Protein AF-A0A060YSD7-F1 (afdb_monomer_lite)

Sequence (501 aa):
MTRETDCPSGGSGALGQFWGNVLTTRVLLQKAKIHCPPTLALLLPPGQMRLEEGRTGGVEVVHLEMGAEEGMNSVRNKVDTFLESENMRGSERVVLRCSGGRFVGEATSPPVYLSRNSRDEVWAKVSYLLPQLLPGEAVLLEAYCSPLKPGPRVEDRTWEQYTDCRPQVPDLSFRLCAIVTRSPLDLPLLYKLVCRVGVSDDPLSHSHSLSQSLETTLLECGFTDPTMAKSLCRLALDTALSCLCVVMETESNMSAEQRGGAGAQTDMIGVDLLFTMDGSIIRPVILGLHPSLCLHSSFQERGMGMEGCDSGIEGWSRGTLLLTPLTRSQYYLMQGKTVLVVGAGGHSKKFIWKTAKQYKLKILLVDSDPAHFASQLVDHFLPLPDLPDHRRDDQHCSRICDWLLSSSLRPDGCVCFWDECVVLTSLVCDRLGLRGPPPEAIRIAKEKSRTHRHLLGLLKSTGTNLISVEQPSGQPDSLVEFGEDERRGRQQNGMKYLHIY

Foldseek 3Di:
DPVPQAFADQADPLRLQQQLFFLNLVLLCLLVVQFAFQKEKEAAAAPDHDDDAQDRHSYGYDYQDPDDPVRLVVVLVVLVCSLVDPSLVPFQKKWKAKGHDQRRDCPRTDIDIDGSVPSVVVSVVQVVCVVVDDHGMIIMIGGDFQFDWFDPDPPPDDVPPPDDDDDPDATKGKKKKFKWFAFLVRAIDTQDIWIFMDGRVDDTDPPPGDTDHQLVVNVVSHVPDPVVSVVVVVQVGVSVRSSVVSQSVVVVPDDSVSRSHPSHGNRIKIFIWGWHDDPPDTHIHTHRIHSPCSVVSVPPPPPDDDDDDPPDPNVPNPVGSCNNSVVSSVLVVQAAAEEEEEADDPPVCVVVLVVCVVSNYAYEYEHQDCPDPSCVSHPYYDHDVCSLVLVCLVVVLVVVVVVCVVVVHQGQAYYYDDLSCLLSRQSNCVVNVHDDDHNVVSVQVSDPVSVVVVVVVVCVVVVDDDDDDDDPDDDDDDDDDDDDDDDDDDDDDDDDDDPDD

Organism: Oncorhynchus mykiss (NCBI:txid8022)

InterPro domains:
  IPR031046 Carnosine synthase 1 [PTHR48066] (2-458)

Secondary structure (DSSP, 8-state):
--TTTSS-BS--HHHHHHHT-HHHHHHHHHHTT-----EEEEE---SS--S-SEEETTEEEEEPPSS-HHHHHHHHHHHHHHHHSGGGTT-SEEEEEEESGGG-STTSSPPEEEETT-HHHHHHHHHHHGGGPPTT-EEEEEE--PPPPPPPP-----TT--SS----PPPEEEEEEEEEEE-TTS-EEEEEEEEEEEETTS---TTSS-EE-HHHHHHHTT---HHHHHHHHHHHHHHHHHHHHHHHHHHHTS-HHHHTSTTB---EEEEEEEEEEETTEEEEEEEEEETTHHHHHHHTT-SS-------STHHHHTTTTTHHHHHHHHHHHHTT-EEEEES---GGGHHHHHHHHHTT-EEEEEES-TT-GGGGTSSEEEE-TTTT-GGGHHHHHHHHHHHHHHTT---SEEEESSGGGHHHHHHHHHHHT-S---HHHHHHHHSHHHHHHHHHHHHHHHT-----PPP------------------------------

Structure (mmCIF, N/CA/C/O backbone):
data_AF-A0A060YSD7-F1
#
_entry.id   AF-A0A060YSD7-F1
#
loop_
_atom_site.group_PDB
_atom_site.id
_atom_site.type_symbol
_atom_site.label_atom_id
_atom_site.label_alt_id
_atom_site.label_comp_id
_atom_site.label_asym_id
_atom_site.label_entity_id
_atom_site.label_seq_id
_atom_site.pdbx_PDB_ins_code
_atom_site.Cartn_x
_atom_site.Cartn_y
_atom_site.Cartn_z
_atom_site.occupancy
_atom_site.B_iso_or_equiv
_atom_site.auth_seq_id
_atom_site.auth_comp_id
_atom_site.auth_asym_id
_atom_site.auth_atom_id
_atom_site.pdbx_PDB_model_num
ATOM 1 N N . MET A 1 1 ? -12.545 2.935 -24.790 1.00 37.19 1 MET A N 1
ATOM 2 C CA . MET A 1 1 ? -11.231 2.941 -24.110 1.00 37.19 1 MET A CA 1
ATOM 3 C C . MET A 1 1 ? -11.309 3.909 -22.940 1.00 37.19 1 MET A C 1
ATOM 5 O O . MET A 1 1 ? -11.179 5.109 -23.140 1.00 37.19 1 MET A O 1
ATOM 9 N N . THR A 1 2 ? -11.596 3.403 -21.745 1.00 41.28 2 THR A N 1
ATOM 10 C CA . THR A 1 2 ? -11.634 4.147 -20.475 1.00 41.28 2 THR A CA 1
ATOM 11 C C . THR A 1 2 ? -10.205 4.400 -19.984 1.00 41.28 2 THR A C 1
ATOM 13 O O . THR A 1 2 ? -9.730 3.766 -19.053 1.00 41.28 2 THR A O 1
ATOM 16 N N . ARG A 1 3 ? -9.481 5.313 -20.647 1.00 49.69 3 ARG A N 1
ATOM 17 C CA . ARG A 1 3 ? -8.066 5.608 -20.336 1.00 49.69 3 ARG A CA 1
ATOM 18 C C . ARG A 1 3 ? -7.830 6.134 -18.912 1.00 49.69 3 ARG A C 1
ATOM 20 O O . ARG A 1 3 ? -6.695 6.101 -18.452 1.00 49.69 3 ARG A O 1
ATOM 27 N N . GLU A 1 4 ? -8.864 6.614 -18.226 1.00 51.50 4 GLU A N 1
ATOM 28 C CA . GLU A 1 4 ? -8.736 7.193 -16.883 1.00 51.50 4 GLU A CA 1
ATOM 29 C C . GLU A 1 4 ? -8.694 6.139 -15.764 1.00 51.50 4 GLU A C 1
ATOM 31 O O . GLU A 1 4 ? -8.040 6.369 -14.753 1.00 51.50 4 GLU A O 1
ATOM 36 N N . THR A 1 5 ? -9.305 4.960 -15.949 1.00 57.09 5 THR A N 1
ATOM 37 C CA . THR A 1 5 ? -9.365 3.899 -14.917 1.00 57.09 5 THR A CA 1
ATOM 38 C C . THR A 1 5 ? -8.202 2.903 -14.972 1.00 57.09 5 THR A C 1
ATOM 40 O O . THR A 1 5 ? -8.043 2.080 -14.067 1.00 57.09 5 THR A O 1
ATOM 43 N N . ASP A 1 6 ? -7.402 2.953 -16.040 1.00 69.94 6 ASP A N 1
ATOM 44 C CA . ASP A 1 6 ? -6.264 2.052 -16.262 1.00 69.94 6 ASP A CA 1
ATOM 45 C C . ASP A 1 6 ? -4.942 2.629 -15.732 1.00 69.94 6 ASP A C 1
ATOM 47 O O . ASP A 1 6 ? -3.983 1.886 -15.522 1.00 69.94 6 ASP A O 1
ATOM 51 N N . CYS A 1 7 ? -4.884 3.946 -15.499 1.00 81.06 7 CYS A N 1
ATOM 52 C CA . CYS A 1 7 ? -3.707 4.600 -14.940 1.00 81.06 7 CYS A CA 1
ATOM 53 C C . CYS A 1 7 ? -3.451 4.087 -13.511 1.00 81.06 7 CYS A C 1
ATOM 55 O O . CYS A 1 7 ? -4.389 4.041 -12.709 1.00 81.06 7 CYS A O 1
ATOM 57 N N . PRO A 1 8 ? -2.208 3.711 -13.159 1.00 87.50 8 PRO A N 1
ATOM 58 C CA . PRO A 1 8 ? -1.875 3.327 -11.799 1.00 87.50 8 PRO A CA 1
ATOM 59 C C . PRO A 1 8 ? -2.220 4.437 -10.810 1.00 87.50 8 PRO A C 1
ATOM 61 O O . PRO A 1 8 ? -1.731 5.561 -10.924 1.00 87.50 8 PRO A O 1
ATOM 64 N N . SER A 1 9 ? -3.029 4.106 -9.810 1.00 87.19 9 SER A N 1
ATOM 65 C CA . SER A 1 9 ? -3.359 5.003 -8.711 1.00 87.19 9 SER A CA 1
ATOM 66 C C . SER A 1 9 ? -3.049 4.329 -7.376 1.00 87.19 9 SER A C 1
ATOM 68 O O . SER A 1 9 ? -3.263 3.125 -7.204 1.00 87.19 9 SER A O 1
ATOM 70 N N . GLY A 1 10 ? -2.516 5.108 -6.429 1.00 86.75 10 GLY A N 1
ATOM 71 C CA . GLY A 1 10 ? -2.202 4.661 -5.062 1.00 86.75 10 GLY A CA 1
ATOM 72 C C . GLY A 1 10 ? -3.399 4.642 -4.111 1.00 86.75 10 GLY A C 1
ATOM 73 O O . GLY A 1 10 ? -3.236 4.637 -2.893 1.00 86.75 10 GLY A O 1
ATOM 74 N N . GLY A 1 11 ? -4.598 4.659 -4.686 1.00 87.38 11 GLY A N 1
ATOM 75 C CA . GLY A 1 11 ? -5.891 4.549 -4.035 1.00 87.38 11 GLY A CA 1
ATOM 76 C C . GLY A 1 11 ? -7.000 4.843 -5.044 1.00 87.38 11 GLY A C 1
ATOM 77 O O . GLY A 1 11 ? -6.744 5.161 -6.209 1.00 87.38 11 GLY A O 1
ATOM 78 N N . SER A 1 12 ? -8.246 4.759 -4.604 1.00 89.12 12 SER A N 1
ATOM 79 C CA . SER A 1 12 ? -9.416 5.206 -5.364 1.00 89.12 12 SER A CA 1
ATOM 80 C C . SER A 1 12 ? -10.520 5.621 -4.394 1.00 89.12 12 SER A C 1
ATOM 82 O O . SER A 1 12 ? -10.459 5.293 -3.207 1.00 89.12 12 SER A O 1
ATOM 84 N N . GLY A 1 13 ? -11.555 6.309 -4.880 1.00 87.50 13 GLY A N 1
ATOM 85 C CA . GLY A 1 13 ? -12.734 6.599 -4.056 1.00 87.50 13 GLY A CA 1
ATOM 86 C C . GLY A 1 13 ? -13.404 5.322 -3.531 1.00 87.50 13 GLY A C 1
ATOM 87 O O . GLY A 1 13 ? -13.791 5.271 -2.367 1.00 87.50 13 GLY A O 1
ATOM 88 N N . ALA A 1 14 ? -13.460 4.269 -4.354 1.00 89.94 14 ALA A N 1
ATOM 89 C CA . ALA A 1 14 ? -14.037 2.979 -3.980 1.00 89.94 14 ALA A CA 1
ATOM 90 C C . ALA A 1 14 ? -13.228 2.280 -2.873 1.00 89.94 14 ALA A C 1
ATOM 92 O O . ALA A 1 14 ? -13.801 1.863 -1.868 1.00 89.94 14 ALA A O 1
ATOM 93 N N . LEU A 1 15 ? -11.897 2.219 -3.008 1.00 91.50 15 LEU A N 1
ATOM 94 C CA . LEU A 1 15 ? -11.013 1.663 -1.977 1.00 91.50 15 LEU A CA 1
ATOM 95 C C . LEU A 1 15 ? -11.012 2.519 -0.707 1.00 91.50 15 LEU A C 1
ATOM 97 O O . LEU A 1 15 ? -11.009 1.980 0.395 1.00 91.50 15 LEU A O 1
ATOM 101 N N . GLY A 1 16 ? -11.077 3.845 -0.842 1.00 89.25 16 GLY A N 1
ATOM 102 C CA . GLY A 1 16 ? -11.202 4.764 0.288 1.00 89.25 16 GLY A CA 1
ATOM 103 C C . GLY A 1 16 ? -12.485 4.531 1.089 1.00 89.25 16 GLY A C 1
ATOM 104 O O . GLY A 1 16 ? -12.439 4.468 2.316 1.00 89.25 16 GLY A O 1
ATOM 105 N N . GLN A 1 17 ? -13.617 4.332 0.407 1.00 88.50 17 GLN A N 1
ATOM 106 C CA . GLN A 1 17 ? -14.890 3.974 1.042 1.00 88.50 17 GLN A CA 1
ATOM 107 C C . GLN A 1 17 ? -14.863 2.581 1.670 1.00 88.50 17 GLN A C 1
ATOM 109 O O . GLN A 1 17 ? -15.389 2.394 2.766 1.00 88.50 17 GLN A O 1
ATOM 114 N N . PHE A 1 18 ? -14.241 1.612 0.999 1.00 91.44 18 PHE A N 1
ATOM 115 C CA . PHE A 1 18 ? -14.142 0.242 1.487 1.00 91.44 18 PHE A CA 1
ATOM 116 C C . PHE A 1 18 ? -13.280 0.149 2.752 1.00 91.44 18 PHE A C 1
ATOM 118 O O . PHE A 1 18 ? -13.739 -0.346 3.779 1.00 91.44 18 PHE A O 1
ATOM 125 N N . TRP A 1 19 ? -12.054 0.674 2.707 1.00 91.56 19 TRP A N 1
ATOM 126 C CA . TRP A 1 19 ? -11.114 0.611 3.827 1.00 91.56 19 TRP A CA 1
ATOM 127 C C . TRP A 1 19 ? -11.422 1.610 4.940 1.00 91.56 19 TRP A C 1
ATOM 129 O O . TRP A 1 19 ? -11.085 1.355 6.090 1.00 91.56 19 TRP A O 1
ATOM 139 N N . GLY A 1 20 ? -12.095 2.721 4.637 1.00 87.69 20 GLY A N 1
ATOM 140 C CA . GLY A 1 20 ? -12.586 3.644 5.660 1.00 87.69 20 GLY A CA 1
ATOM 141 C C . GLY A 1 20 ? -13.856 3.161 6.375 1.00 87.69 20 GLY A C 1
ATOM 142 O O . GLY A 1 20 ? -14.287 3.792 7.340 1.00 87.69 20 GLY A O 1
ATOM 143 N N . ASN A 1 21 ? -14.469 2.055 5.936 1.00 90.44 21 ASN A N 1
ATOM 144 C CA . ASN A 1 21 ? -15.607 1.442 6.615 1.00 90.44 21 ASN A CA 1
ATOM 145 C C . ASN A 1 21 ? -15.126 0.591 7.806 1.00 90.44 21 ASN A C 1
ATOM 147 O O . ASN A 1 21 ? -14.594 -0.512 7.645 1.00 90.44 21 ASN A O 1
ATOM 151 N N . VAL A 1 22 ? -15.344 1.104 9.022 1.00 90.94 22 VAL A N 1
ATOM 152 C CA . VAL A 1 22 ? -14.942 0.444 10.277 1.00 90.94 22 VAL A CA 1
ATOM 153 C C . VAL A 1 22 ? -15.518 -0.970 10.394 1.00 90.94 22 VAL A C 1
ATOM 155 O O . VAL A 1 22 ? -14.771 -1.891 10.693 1.00 90.94 22 VAL A O 1
ATOM 158 N N . LEU A 1 23 ? -16.800 -1.197 10.096 1.00 93.50 23 LEU A N 1
ATOM 159 C CA . LEU A 1 23 ? -17.388 -2.539 10.189 1.00 93.50 23 LEU A CA 1
ATOM 160 C C . LEU A 1 23 ? -16.700 -3.538 9.249 1.00 93.50 23 LEU A C 1
ATOM 162 O O . LEU A 1 23 ? -16.346 -4.645 9.651 1.00 93.50 23 LEU A O 1
ATOM 166 N N . THR A 1 24 ? -16.486 -3.131 7.999 1.00 92.56 24 THR A N 1
ATOM 167 C CA . THR A 1 24 ? -15.847 -3.983 6.985 1.00 92.56 24 THR A CA 1
ATOM 168 C C . THR A 1 24 ? -14.434 -4.362 7.419 1.00 92.56 24 THR A C 1
ATOM 170 O O . THR A 1 24 ? -14.074 -5.540 7.428 1.00 92.56 24 THR A O 1
ATOM 173 N N . THR A 1 25 ? -13.650 -3.375 7.852 1.00 93.44 25 THR A N 1
ATOM 174 C CA . THR A 1 25 ? -12.281 -3.607 8.329 1.00 93.44 25 THR A CA 1
ATOM 175 C C . THR A 1 25 ? -12.233 -4.472 9.581 1.00 93.44 25 THR A C 1
ATOM 177 O O . THR A 1 25 ? -11.431 -5.399 9.633 1.00 93.44 25 THR A O 1
ATOM 180 N N . ARG A 1 26 ? -13.129 -4.259 10.551 1.00 93.75 26 ARG A N 1
ATOM 181 C CA . ARG A 1 26 ? -13.255 -5.095 11.756 1.00 93.75 26 ARG A CA 1
ATOM 182 C C . ARG A 1 26 ? -13.443 -6.566 11.416 1.00 93.75 26 ARG A C 1
ATOM 184 O O . ARG A 1 26 ? -12.717 -7.408 11.938 1.00 93.75 26 ARG A O 1
ATOM 191 N N . VAL A 1 27 ? -14.391 -6.870 10.529 1.00 95.50 27 VAL A N 1
ATOM 192 C CA . VAL A 1 27 ? -14.688 -8.250 10.129 1.00 95.50 27 VAL A CA 1
ATOM 193 C C . VAL A 1 27 ? -13.485 -8.880 9.424 1.00 95.50 27 VAL A C 1
ATOM 195 O O . VAL A 1 27 ? -13.098 -9.992 9.774 1.00 95.50 27 VAL A O 1
ATOM 198 N N . LEU A 1 28 ? -12.854 -8.177 8.477 1.00 95.94 28 LEU A N 1
ATOM 199 C CA . LEU A 1 28 ? -11.684 -8.691 7.752 1.00 95.94 28 LEU A CA 1
ATOM 200 C C . LEU A 1 28 ? -10.483 -8.939 8.676 1.00 95.94 28 LEU A C 1
ATOM 202 O O . LEU A 1 28 ? -9.871 -10.005 8.617 1.00 95.94 28 LEU A O 1
ATOM 206 N N . LEU A 1 29 ? -10.182 -8.001 9.575 1.00 96.56 29 LEU A N 1
ATOM 207 C CA . LEU A 1 29 ? -9.090 -8.144 10.538 1.00 96.56 29 LEU A CA 1
ATOM 208 C C . LEU A 1 29 ? -9.346 -9.296 11.520 1.00 96.56 29 LEU A C 1
ATOM 210 O O . LEU A 1 29 ? -8.437 -10.079 11.792 1.00 96.56 29 LEU A O 1
ATOM 214 N N . GLN A 1 30 ? -10.583 -9.472 11.991 1.00 95.25 30 GLN A N 1
ATOM 215 C CA . GLN A 1 30 ? -10.946 -10.595 12.862 1.00 95.25 30 GLN A CA 1
ATOM 216 C C . GLN A 1 30 ? -10.859 -11.948 12.142 1.00 95.25 30 GLN A C 1
ATOM 218 O O . GLN A 1 30 ? -10.383 -12.914 12.740 1.00 95.25 30 GLN A O 1
ATOM 223 N N . LYS A 1 31 ? -11.222 -12.033 10.850 1.00 95.06 31 LYS A N 1
ATOM 224 C CA . LYS A 1 31 ? -10.975 -13.242 10.032 1.00 95.06 31 LYS A CA 1
ATOM 225 C C . LYS A 1 31 ? -9.484 -13.582 9.969 1.00 95.06 31 LYS A C 1
ATOM 227 O O . LYS A 1 31 ? -9.120 -14.750 10.072 1.00 95.06 31 LYS A O 1
ATOM 232 N N . ALA A 1 32 ? -8.632 -12.563 9.888 1.00 96.12 32 ALA A N 1
ATOM 233 C CA . ALA A 1 32 ? -7.177 -12.694 9.926 1.00 96.12 32 ALA A CA 1
ATOM 234 C C . ALA A 1 32 ? -6.591 -12.850 11.347 1.00 96.12 32 ALA A C 1
ATOM 236 O O . ALA A 1 32 ? -5.372 -12.844 11.509 1.00 96.12 32 ALA A O 1
ATOM 237 N N . LYS A 1 33 ? -7.431 -13.007 12.384 1.00 95.81 33 LYS A N 1
ATOM 238 C CA . LYS A 1 33 ? -7.032 -13.132 13.802 1.00 95.81 33 LYS A CA 1
ATOM 239 C C . LYS A 1 33 ? -6.260 -11.920 14.347 1.00 95.81 33 LYS A C 1
ATOM 241 O O . LYS A 1 33 ? -5.529 -12.033 15.334 1.00 95.81 33 LYS A O 1
ATOM 246 N N . ILE A 1 34 ? -6.438 -10.751 13.736 1.00 96.06 34 ILE A N 1
ATOM 247 C CA . ILE A 1 34 ? -5.909 -9.481 14.231 1.00 96.06 34 ILE A CA 1
ATOM 248 C C . ILE A 1 34 ? -6.901 -8.901 15.239 1.00 96.06 34 ILE A C 1
ATOM 250 O O . ILE A 1 34 ? -8.102 -8.793 14.983 1.00 96.06 34 ILE A O 1
ATOM 254 N N . HIS A 1 35 ? -6.385 -8.530 16.407 1.00 93.81 35 HIS A N 1
ATOM 255 C CA . HIS A 1 35 ? -7.203 -8.084 17.525 1.00 93.81 35 HIS A CA 1
ATOM 256 C C . HIS A 1 35 ? -7.809 -6.706 17.240 1.00 93.81 35 HIS A C 1
ATOM 258 O O . HIS A 1 35 ? -7.108 -5.738 16.947 1.00 93.81 35 HIS A O 1
ATOM 264 N N . CYS A 1 36 ? -9.130 -6.628 17.363 1.00 94.75 36 CYS A N 1
ATOM 265 C CA . CYS A 1 36 ? -9.912 -5.397 17.314 1.00 94.75 36 CYS A CA 1
ATOM 266 C C . CYS A 1 36 ? -10.811 -5.325 18.558 1.00 94.75 36 CYS A C 1
ATOM 268 O O . CYS A 1 36 ? -11.050 -6.372 19.171 1.00 94.75 36 CYS A O 1
ATOM 270 N N . PRO A 1 37 ? -11.360 -4.146 18.900 1.00 94.00 37 PRO A N 1
ATOM 271 C CA . PRO A 1 37 ? -12.380 -4.030 19.929 1.00 94.00 37 PRO A CA 1
ATOM 272 C C . PRO A 1 37 ? -13.528 -5.013 19.664 1.00 94.00 37 PRO A C 1
ATOM 274 O O . PRO A 1 37 ? -14.014 -5.093 18.527 1.00 94.00 37 PRO A O 1
ATOM 277 N N . PRO A 1 38 ? -13.976 -5.769 20.677 1.00 95.25 38 PRO A N 1
ATOM 278 C CA . PRO A 1 38 ? -15.209 -6.524 20.569 1.00 95.25 38 PRO A CA 1
ATOM 279 C C . PRO A 1 38 ? -16.358 -5.616 20.144 1.00 95.25 38 PRO A C 1
ATOM 281 O O . PRO A 1 38 ? -16.499 -4.516 20.674 1.00 95.25 38 PRO A O 1
ATOM 284 N N . THR A 1 39 ? -17.137 -6.048 19.158 1.00 96.50 39 THR A N 1
ATOM 285 C CA . THR A 1 39 ? -18.101 -5.182 18.470 1.00 96.50 39 THR A CA 1
ATOM 286 C C . THR A 1 39 ? -19.413 -5.918 18.239 1.00 96.50 39 THR A C 1
ATOM 288 O O . THR A 1 39 ? -19.413 -6.993 17.642 1.00 96.50 39 THR A O 1
ATOM 291 N N . LEU A 1 40 ? -20.529 -5.314 18.636 1.00 97.25 40 LEU A N 1
ATOM 292 C CA . LEU A 1 40 ? -21.855 -5.637 18.117 1.00 97.25 40 LEU A CA 1
ATOM 293 C C . LEU A 1 40 ? -22.200 -4.633 17.013 1.00 97.25 40 LEU A C 1
ATOM 295 O O . LEU A 1 40 ? -22.210 -3.426 17.246 1.00 97.25 40 LEU A O 1
ATOM 299 N N . ALA A 1 41 ? -22.480 -5.127 15.813 1.00 96.25 41 ALA A N 1
ATOM 300 C CA . ALA A 1 41 ? -22.815 -4.321 14.652 1.00 96.25 41 ALA A CA 1
ATOM 301 C C . ALA A 1 41 ? -24.273 -4.541 14.253 1.00 96.25 41 ALA A C 1
ATOM 303 O O . ALA A 1 41 ? -24.650 -5.630 13.828 1.00 96.25 41 ALA A O 1
ATOM 304 N N . LEU A 1 42 ? -25.074 -3.487 14.360 1.00 95.44 42 LEU A N 1
ATOM 305 C CA . LEU A 1 42 ? -26.467 -3.452 13.933 1.00 95.44 42 LEU A CA 1
ATOM 306 C C . LEU A 1 42 ? -26.509 -2.864 12.521 1.00 95.44 42 LEU A C 1
ATOM 308 O O . LEU A 1 42 ? -26.449 -1.645 12.352 1.00 95.44 42 LEU A O 1
ATOM 312 N N . LEU A 1 43 ? -26.518 -3.735 11.513 1.00 92.81 43 LEU A N 1
ATOM 313 C CA . LEU A 1 43 ? -26.388 -3.378 10.101 1.00 92.81 43 LEU A CA 1
ATOM 314 C C . LEU A 1 43 ? -27.761 -3.317 9.435 1.00 92.81 43 LEU A C 1
ATOM 316 O O . LEU A 1 43 ? -28.497 -4.300 9.452 1.00 92.81 43 LEU A O 1
ATOM 320 N N . LEU A 1 44 ? -28.065 -2.205 8.764 1.00 90.69 44 LEU A N 1
ATOM 321 C CA . LEU A 1 44 ? -29.157 -2.160 7.797 1.00 90.69 44 LEU A CA 1
ATOM 322 C C . LEU A 1 44 ? -28.618 -2.677 6.451 1.00 90.69 44 LEU A C 1
ATOM 324 O O . LEU A 1 44 ? -27.827 -1.977 5.812 1.00 90.69 44 LEU A O 1
ATOM 328 N N . PRO A 1 45 ? -28.956 -3.905 6.017 1.00 85.38 45 PRO A N 1
ATOM 329 C CA . PRO A 1 45 ? -28.304 -4.516 4.866 1.00 85.38 45 PRO A CA 1
ATOM 330 C C . PRO A 1 45 ? -28.591 -3.737 3.569 1.00 85.38 45 PRO A C 1
ATOM 332 O O . PRO A 1 45 ? -29.722 -3.306 3.333 1.00 85.38 45 PRO A O 1
ATOM 335 N N . PRO A 1 46 ? -27.588 -3.551 2.690 1.00 80.50 46 PRO A N 1
ATOM 336 C CA . PRO A 1 46 ? -27.835 -3.057 1.343 1.00 80.50 46 PRO A CA 1
ATOM 337 C C . PRO A 1 46 ? -28.508 -4.157 0.508 1.00 80.50 46 PRO A C 1
ATOM 339 O O . PRO A 1 46 ? -28.258 -5.342 0.721 1.00 80.50 46 PRO A O 1
ATOM 342 N N . GLY A 1 47 ? -29.304 -3.780 -0.499 1.00 65.44 47 GLY A N 1
ATOM 343 C CA . GLY A 1 47 ? -30.017 -4.738 -1.365 1.00 65.44 47 GLY A CA 1
ATOM 344 C C . GLY A 1 47 ? -29.122 -5.741 -2.120 1.00 65.44 47 GLY A C 1
ATOM 345 O O . GLY A 1 47 ? -29.627 -6.722 -2.654 1.00 65.44 47 GLY A O 1
ATOM 346 N N . GLN A 1 48 ? -27.801 -5.527 -2.148 1.00 58.47 48 GLN A N 1
ATOM 347 C CA . GLN A 1 48 ? -26.806 -6.471 -2.658 1.00 58.47 48 GLN A CA 1
ATOM 348 C C . GLN A 1 48 ? -25.778 -6.758 -1.551 1.00 58.47 48 GLN A C 1
ATOM 350 O O . GLN A 1 48 ? -25.024 -5.872 -1.142 1.00 58.47 48 GLN A O 1
ATOM 355 N N . MET A 1 49 ? -25.787 -7.984 -1.023 1.00 53.28 49 MET A N 1
ATOM 356 C CA . MET A 1 49 ? -25.081 -8.343 0.211 1.00 53.28 49 MET A CA 1
ATOM 357 C C . MET A 1 49 ? -23.554 -8.389 0.062 1.00 53.28 49 MET A C 1
ATOM 359 O O . MET A 1 49 ? -23.029 -8.984 -0.876 1.00 53.28 49 MET A O 1
ATOM 363 N N . ARG A 1 50 ? -22.835 -7.811 1.037 1.00 64.94 50 ARG A N 1
ATOM 364 C CA . ARG A 1 50 ? -21.366 -7.933 1.175 1.00 64.94 50 ARG A CA 1
ATOM 365 C C . ARG A 1 50 ? -20.898 -8.517 2.513 1.00 64.94 50 ARG A C 1
ATOM 367 O O . ARG A 1 50 ? -19.768 -8.986 2.589 1.00 64.94 50 ARG A O 1
ATOM 374 N N . LEU A 1 51 ? -21.725 -8.480 3.559 1.00 82.31 51 LEU A N 1
ATOM 375 C CA . LEU A 1 51 ? -21.387 -8.963 4.901 1.00 82.31 51 LEU A CA 1
ATOM 376 C C . LEU A 1 51 ? -22.479 -9.910 5.396 1.00 82.31 51 LEU A C 1
ATOM 378 O O . LEU A 1 51 ? -23.650 -9.534 5.429 1.00 82.31 51 LEU A O 1
ATOM 382 N N . GLU A 1 52 ? -22.080 -11.122 5.766 1.00 85.12 52 GLU A N 1
ATOM 383 C CA . GLU A 1 52 ? -22.972 -12.142 6.322 1.00 85.12 52 GLU A CA 1
ATOM 384 C C . GLU A 1 52 ? -23.333 -11.823 7.776 1.00 85.12 52 GLU A C 1
ATOM 386 O O . GLU A 1 52 ? -22.560 -11.190 8.501 1.00 85.12 52 GLU A O 1
ATOM 391 N N . GLU A 1 53 ? -24.527 -12.246 8.188 1.00 89.06 53 GLU A N 1
ATOM 392 C CA . GLU A 1 53 ? -24.939 -12.195 9.587 1.00 89.06 53 GLU A CA 1
ATOM 393 C C . GLU A 1 53 ? -24.165 -13.234 10.407 1.00 89.06 53 GLU A C 1
ATOM 395 O O . GLU A 1 53 ? -23.822 -14.310 9.914 1.00 89.06 53 GLU A O 1
ATOM 400 N N . GLY A 1 54 ? -23.902 -12.925 11.676 1.00 91.56 54 GLY A N 1
ATOM 401 C CA . GLY A 1 54 ? -23.287 -13.853 12.616 1.00 91.56 54 GLY A CA 1
ATOM 402 C C . GLY A 1 54 ? -21.974 -13.351 13.204 1.00 91.56 54 GLY A C 1
ATOM 403 O O . GLY A 1 54 ? -21.623 -12.171 13.134 1.00 91.56 54 GLY A O 1
ATOM 404 N N . ARG A 1 55 ? -21.252 -14.266 13.856 1.00 93.62 55 ARG A N 1
ATOM 405 C CA . ARG A 1 55 ? -20.057 -13.942 14.639 1.00 93.62 55 ARG A CA 1
ATOM 406 C C . ARG A 1 55 ? -18.777 -14.298 13.893 1.00 93.62 55 ARG A C 1
ATOM 408 O O . ARG A 1 55 ? -18.574 -15.435 13.483 1.00 93.62 55 ARG A O 1
ATOM 415 N N . THR A 1 56 ? -17.878 -13.327 13.798 1.00 93.62 56 THR A N 1
ATOM 416 C CA . THR A 1 56 ? -16.517 -13.473 13.283 1.00 93.62 56 THR A CA 1
ATOM 417 C C . THR A 1 56 ? -15.542 -12.983 14.349 1.00 93.62 56 THR A C 1
ATOM 419 O O . THR A 1 56 ? -15.370 -11.779 14.541 1.00 93.62 56 THR A O 1
ATOM 422 N N . GLY A 1 57 ? -14.913 -13.915 15.070 1.00 90.69 57 GLY A N 1
ATOM 423 C CA . GLY A 1 57 ? -14.048 -13.569 16.200 1.00 90.69 57 GLY A CA 1
ATOM 424 C C . GLY A 1 57 ? -14.798 -12.733 17.244 1.00 90.69 57 GLY A C 1
ATOM 425 O O . GLY A 1 57 ? -15.862 -13.135 17.715 1.00 90.69 57 GLY A O 1
ATOM 426 N N . GLY A 1 58 ? -14.255 -11.563 17.581 1.00 91.62 58 GLY A N 1
ATOM 427 C CA . GLY A 1 58 ? -14.864 -10.603 18.510 1.00 91.62 58 GLY A CA 1
ATOM 428 C C . GLY A 1 58 ? -15.986 -9.728 17.930 1.00 91.62 58 GLY A C 1
ATOM 429 O O . GLY A 1 58 ? -16.489 -8.866 18.647 1.00 91.62 58 GLY A O 1
ATOM 430 N N . VAL A 1 59 ? -16.365 -9.897 16.659 1.00 95.38 59 VAL A N 1
ATOM 431 C CA . VAL A 1 59 ? -17.386 -9.074 15.986 1.00 95.38 59 VAL A CA 1
ATOM 432 C C . VAL A 1 59 ? -18.649 -9.898 15.744 1.00 95.38 59 VAL A C 1
ATOM 434 O O . VAL A 1 59 ? -18.581 -10.960 15.130 1.00 95.38 59 VAL A O 1
ATOM 437 N N . GLU A 1 60 ? -19.801 -9.410 16.195 1.00 96.12 60 GLU A N 1
ATOM 438 C CA . GLU A 1 60 ? -21.126 -9.972 15.912 1.00 96.12 60 GLU A CA 1
ATOM 439 C C . GLU A 1 60 ? -21.909 -9.006 15.022 1.00 96.12 60 GLU A C 1
ATOM 441 O O . GLU A 1 60 ? -22.155 -7.866 15.409 1.00 96.12 60 GLU A O 1
ATOM 446 N N . VAL A 1 61 ? -22.281 -9.457 13.825 1.00 95.44 61 VAL A N 1
ATOM 447 C CA . VAL A 1 61 ? -23.108 -8.702 12.880 1.00 95.44 61 VAL A CA 1
ATOM 448 C C . VAL A 1 61 ? -24.544 -9.194 12.997 1.00 95.44 61 VAL A C 1
ATOM 450 O O . VAL A 1 61 ? -24.783 -10.394 12.883 1.00 95.44 61 VAL A O 1
ATOM 453 N N . VAL A 1 62 ? -25.475 -8.267 13.206 1.00 93.50 62 VAL A N 1
ATOM 454 C CA . VAL A 1 62 ? -26.923 -8.501 13.268 1.00 93.50 62 VAL A CA 1
ATOM 455 C C . VAL A 1 62 ? -27.581 -7.676 12.173 1.00 93.50 62 VAL A C 1
ATOM 457 O O . VAL A 1 62 ? -27.317 -6.473 12.062 1.00 93.50 62 VAL A O 1
ATOM 460 N N . HIS A 1 63 ? -28.413 -8.309 11.347 1.00 92.00 63 HIS A N 1
ATOM 461 C CA . HIS A 1 63 ? -29.139 -7.600 10.293 1.00 92.00 63 HIS A CA 1
ATOM 462 C C . HIS A 1 63 ? -30.448 -7.038 10.831 1.00 92.00 63 HIS A C 1
ATOM 464 O O . HIS A 1 63 ? -31.158 -7.675 11.604 1.00 92.00 63 HIS A O 1
ATOM 470 N N . LEU A 1 64 ? -30.753 -5.809 10.430 1.00 88.31 64 LEU A N 1
ATOM 471 C CA . LEU A 1 64 ? -31.978 -5.129 10.816 1.00 88.31 64 LEU A CA 1
ATOM 472 C C . LEU A 1 64 ? -33.059 -5.364 9.764 1.00 88.31 64 LEU A C 1
ATOM 474 O O . LEU A 1 64 ? -32.860 -5.076 8.582 1.00 88.31 64 LEU A O 1
ATOM 478 N N . GLU A 1 65 ? -34.223 -5.827 10.208 1.00 79.44 65 GLU A N 1
ATOM 479 C CA . GLU A 1 65 ? -35.432 -5.879 9.391 1.00 79.44 65 GLU A CA 1
ATOM 480 C C . GLU A 1 65 ? -36.190 -4.549 9.503 1.00 79.44 65 GLU A C 1
ATOM 482 O O . GLU A 1 65 ? -36.398 -4.015 10.595 1.00 79.44 65 GLU A O 1
ATOM 487 N N . MET A 1 66 ? -36.600 -3.979 8.369 1.00 63.03 66 MET A N 1
ATOM 488 C CA . MET A 1 66 ? -37.360 -2.728 8.369 1.00 63.03 66 MET A CA 1
ATOM 489 C C . MET A 1 66 ? -38.823 -2.981 8.761 1.00 63.03 66 MET A C 1
ATOM 491 O O . MET A 1 66 ? -39.525 -3.708 8.065 1.00 63.03 66 MET A O 1
ATOM 495 N N . GLY A 1 67 ? -39.312 -2.295 9.804 1.00 57.34 67 GLY A N 1
ATOM 496 C CA . GLY A 1 67 ? -40.749 -2.026 9.971 1.00 57.34 67 GLY A CA 1
ATOM 497 C C . GLY A 1 67 ? -41.548 -2.849 10.991 1.00 57.34 67 GLY A C 1
ATOM 498 O O . GLY A 1 67 ? -42.773 -2.776 10.939 1.00 57.34 67 GLY A O 1
ATOM 499 N N . ALA A 1 68 ? -40.928 -3.571 11.933 1.00 56.03 68 ALA A N 1
ATOM 500 C CA . ALA A 1 68 ? -41.653 -4.281 13.000 1.00 56.03 68 ALA A CA 1
ATOM 501 C C . ALA A 1 68 ? -41.191 -3.868 14.412 1.00 56.03 68 ALA A C 1
ATOM 503 O O . ALA A 1 68 ? -39.995 -3.871 14.706 1.00 56.03 68 ALA A O 1
ATOM 504 N N . GLU A 1 69 ? -42.134 -3.570 15.317 1.00 62.19 69 GLU A N 1
ATOM 505 C CA . GLU A 1 69 ? -41.844 -3.317 16.744 1.00 62.19 69 GLU A CA 1
ATOM 506 C C . GLU A 1 69 ? -41.178 -4.527 17.427 1.00 62.19 69 GLU A C 1
ATOM 508 O O . GLU A 1 69 ? -40.307 -4.362 18.282 1.00 62.19 69 GLU A O 1
ATOM 513 N N . GLU A 1 70 ? -41.517 -5.748 16.997 1.00 60.72 70 GLU A N 1
ATOM 514 C CA . GLU A 1 70 ? -40.884 -6.992 17.461 1.00 60.72 70 GLU A CA 1
ATOM 515 C C . GLU A 1 70 ? -39.374 -7.023 17.167 1.00 60.72 70 GLU A C 1
ATOM 517 O O . GLU A 1 70 ? -38.586 -7.505 17.988 1.00 60.72 70 GLU A O 1
ATOM 522 N N . GLY A 1 71 ? -38.950 -6.418 16.051 1.00 75.50 71 GLY A N 1
ATOM 523 C CA . GLY A 1 71 ? -37.541 -6.286 15.684 1.00 75.50 71 GLY A CA 1
ATOM 524 C C . GLY A 1 71 ? -36.757 -5.430 16.679 1.00 75.50 71 GLY A C 1
ATOM 525 O O . GLY A 1 71 ? -35.646 -5.790 17.063 1.00 75.50 71 GLY A O 1
ATOM 526 N N . MET A 1 72 ? -37.351 -4.347 17.190 1.00 82.62 72 MET A N 1
ATOM 527 C CA . MET A 1 72 ? -36.681 -3.457 18.148 1.00 82.62 72 MET A CA 1
ATOM 528 C C . MET A 1 72 ? -36.458 -4.120 19.511 1.00 82.62 72 MET A C 1
ATOM 530 O O . MET A 1 72 ? -35.407 -3.919 20.119 1.00 82.62 72 MET A O 1
ATOM 534 N N . ASN A 1 73 ? -37.393 -4.956 19.973 1.00 85.12 73 ASN A N 1
ATOM 535 C CA . ASN A 1 73 ? -37.214 -5.729 21.207 1.00 85.12 73 ASN A CA 1
ATOM 536 C C . ASN A 1 73 ? -36.105 -6.782 21.064 1.00 85.12 73 ASN A C 1
ATOM 538 O O . ASN A 1 73 ? -35.288 -6.946 21.970 1.00 85.12 73 ASN A O 1
ATOM 542 N N . SER A 1 74 ? -36.028 -7.453 19.911 1.00 88.12 74 SER A N 1
ATOM 543 C CA . SER A 1 74 ? -34.936 -8.386 19.606 1.00 88.12 74 SER A CA 1
ATOM 544 C C . SER A 1 74 ? -33.574 -7.681 19.593 1.00 88.12 74 SER A C 1
ATOM 546 O O . SER A 1 74 ? -32.618 -8.136 20.227 1.00 88.12 74 SER A O 1
ATOM 548 N N . VAL A 1 75 ? -33.497 -6.510 18.954 1.00 91.12 75 VAL A N 1
ATOM 549 C CA . VAL A 1 75 ? -32.279 -5.691 18.910 1.00 91.12 75 VAL A CA 1
ATOM 550 C C . VAL A 1 75 ? -31.883 -5.205 20.308 1.00 91.12 75 VAL A C 1
ATOM 552 O O . VAL A 1 75 ? -30.700 -5.247 20.647 1.00 91.12 75 VAL A O 1
ATOM 555 N N . ARG A 1 76 ? -32.845 -4.826 21.159 1.00 93.44 76 ARG A N 1
ATOM 556 C CA . ARG A 1 76 ? -32.575 -4.478 22.563 1.00 93.44 76 ARG A CA 1
ATOM 557 C C . ARG A 1 76 ? -31.969 -5.647 23.327 1.00 93.44 76 ARG A C 1
ATOM 559 O O . ARG A 1 76 ? -30.920 -5.484 23.941 1.00 93.44 76 ARG A O 1
ATOM 566 N N . ASN A 1 77 ? -32.562 -6.834 23.209 1.00 92.50 77 ASN A N 1
ATOM 567 C CA . ASN A 1 77 ? -32.036 -8.040 23.846 1.00 92.50 77 ASN A CA 1
ATOM 568 C C . ASN A 1 77 ? -30.601 -8.341 23.392 1.00 92.50 77 ASN A C 1
ATOM 570 O O . ASN A 1 77 ? -29.766 -8.734 24.206 1.00 92.50 77 ASN A O 1
ATOM 574 N N . LYS A 1 78 ? -30.283 -8.129 22.107 1.00 94.12 78 LYS A N 1
ATOM 575 C CA . LYS A 1 78 ? -28.917 -8.269 21.581 1.00 94.12 78 LYS A CA 1
ATOM 576 C C . LYS A 1 78 ? -27.948 -7.255 22.185 1.00 94.12 78 LYS A C 1
ATOM 578 O O . LYS A 1 78 ? -26.841 -7.642 22.557 1.00 94.12 78 LYS A O 1
ATOM 583 N N . VAL A 1 79 ? -28.360 -5.994 22.319 1.00 95.06 79 VAL A N 1
ATOM 584 C CA . VAL A 1 79 ? -27.570 -4.953 22.995 1.00 95.06 79 VAL A CA 1
ATOM 585 C C . VAL A 1 79 ? -27.305 -5.345 24.447 1.00 95.06 79 VAL A C 1
ATOM 587 O O . VAL A 1 79 ? -26.146 -5.383 24.854 1.00 95.06 79 VAL A O 1
ATOM 590 N N . ASP A 1 80 ? -28.337 -5.718 25.203 1.00 94.50 80 ASP A N 1
ATOM 591 C CA . ASP A 1 80 ? -28.196 -6.120 26.606 1.00 94.50 80 ASP A CA 1
ATOM 592 C C . ASP A 1 80 ? -27.290 -7.353 26.757 1.00 94.50 80 ASP A C 1
ATOM 594 O O . ASP A 1 80 ? -26.369 -7.355 27.575 1.00 94.50 80 ASP A O 1
ATOM 598 N N . THR A 1 81 ? -27.463 -8.357 25.891 1.00 94.62 81 THR A N 1
ATOM 599 C CA . THR A 1 81 ? -26.609 -9.558 25.858 1.00 94.62 81 THR A CA 1
ATOM 600 C C . THR A 1 81 ? -25.148 -9.204 25.581 1.00 94.62 81 THR A C 1
ATOM 602 O O . THR A 1 81 ? -24.242 -9.752 26.210 1.00 94.62 81 THR A O 1
ATOM 605 N N . PHE A 1 82 ? -24.884 -8.281 24.653 1.00 95.06 82 PHE A N 1
ATOM 606 C CA . PHE A 1 82 ? -23.526 -7.819 24.381 1.00 95.06 82 PHE A CA 1
ATOM 607 C C . PHE A 1 82 ? -22.927 -7.105 25.595 1.00 95.06 82 PHE A C 1
ATOM 609 O O . PHE A 1 82 ? -21.802 -7.423 25.985 1.00 95.06 82 PHE A O 1
ATOM 616 N N . LEU A 1 83 ? -23.684 -6.209 26.238 1.00 94.06 83 LEU A N 1
ATOM 617 C CA . LEU A 1 83 ? -23.256 -5.496 27.446 1.00 94.06 83 LEU A CA 1
ATOM 618 C C . LEU A 1 83 ? -22.963 -6.439 28.619 1.00 94.06 83 LEU A C 1
ATOM 620 O O . LEU A 1 83 ? -22.147 -6.103 29.474 1.00 94.06 83 LEU A O 1
ATOM 624 N N . GLU A 1 84 ? -23.587 -7.611 28.680 1.00 92.38 84 GLU A N 1
ATOM 625 C CA . GLU A 1 84 ? -23.337 -8.636 29.703 1.00 92.38 84 GLU A CA 1
ATOM 626 C C . GLU A 1 84 ? -22.257 -9.654 29.317 1.00 92.38 84 GLU A C 1
ATOM 628 O O . GLU A 1 84 ? -21.776 -10.392 30.174 1.00 92.38 84 GLU A O 1
ATOM 633 N N . SER A 1 85 ? -21.844 -9.685 28.051 1.00 91.06 85 SER A N 1
ATOM 634 C CA . SER A 1 85 ? -20.941 -10.712 27.535 1.00 91.06 85 SER A CA 1
ATOM 635 C C . SER A 1 85 ? -19.539 -10.680 28.164 1.00 91.06 85 SER A C 1
ATOM 637 O O . SER A 1 85 ? -19.027 -9.631 28.564 1.00 91.06 85 SER A O 1
ATOM 639 N N . GLU A 1 86 ? -18.860 -11.835 28.162 1.00 87.12 86 GLU A N 1
ATOM 640 C CA . GLU A 1 86 ? -17.438 -11.956 28.541 1.00 87.12 86 GLU A CA 1
ATOM 641 C C . GLU A 1 86 ? -16.533 -11.037 27.704 1.00 87.12 86 GLU A C 1
ATOM 643 O O . GLU A 1 86 ? -15.505 -10.574 28.185 1.00 87.12 86 GLU A O 1
ATOM 648 N N . ASN A 1 87 ? -16.932 -10.704 26.475 1.00 83.12 87 ASN A N 1
ATOM 649 C CA . ASN A 1 87 ? -16.181 -9.793 25.613 1.00 83.12 87 ASN A CA 1
ATOM 650 C C . ASN A 1 87 ? -16.123 -8.356 26.159 1.00 83.12 87 ASN A C 1
ATOM 652 O O . ASN A 1 87 ? -15.231 -7.598 25.793 1.00 83.12 87 ASN A O 1
ATOM 656 N N . MET A 1 88 ? -17.062 -7.981 27.029 1.00 86.88 88 MET A N 1
ATOM 657 C CA . MET A 1 88 ? -17.075 -6.691 27.720 1.00 86.88 88 MET A CA 1
ATOM 658 C C . MET A 1 88 ? -16.341 -6.741 29.068 1.00 86.88 88 MET A C 1
ATOM 660 O O . MET A 1 88 ? -16.304 -5.747 29.797 1.00 86.88 88 MET A O 1
ATOM 664 N N . ARG A 1 89 ? -15.789 -7.895 29.464 1.00 77.88 89 ARG A N 1
ATOM 665 C CA . ARG A 1 89 ? -15.109 -8.067 30.751 1.00 77.88 89 ARG A CA 1
ATOM 666 C C . ARG A 1 89 ? -13.849 -7.199 30.800 1.00 77.88 89 ARG A C 1
ATOM 668 O O . ARG A 1 89 ? -12.982 -7.306 29.946 1.00 77.88 89 ARG A O 1
ATOM 675 N N . GLY A 1 90 ? -13.768 -6.326 31.804 1.00 78.00 90 GLY A N 1
ATOM 676 C CA . GLY A 1 90 ? -12.687 -5.340 31.940 1.00 78.00 90 GLY A CA 1
ATOM 677 C C . GLY A 1 90 ? -12.970 -3.975 31.298 1.00 78.00 90 GLY A C 1
ATOM 678 O O . GLY A 1 90 ? -12.220 -3.036 31.543 1.00 78.00 90 GLY A O 1
ATOM 679 N N . SER A 1 91 ? -14.070 -3.827 30.549 1.00 84.44 91 SER A N 1
ATOM 680 C CA . SER A 1 91 ? -14.514 -2.539 30.006 1.00 84.44 91 SER A CA 1
ATOM 681 C C . SER A 1 91 ? -15.673 -1.969 30.827 1.00 84.44 91 SER A C 1
ATOM 683 O O . SER A 1 91 ? -16.760 -2.549 30.895 1.00 84.44 91 SER A O 1
ATOM 685 N N . GLU A 1 92 ? -15.458 -0.795 31.421 1.00 86.75 92 GLU A N 1
ATOM 686 C CA . GLU A 1 92 ? -16.487 -0.025 32.146 1.00 86.75 92 GLU A CA 1
ATOM 687 C C . GLU A 1 92 ? -17.288 0.907 31.226 1.00 86.75 92 GLU A C 1
ATOM 689 O O . GLU A 1 92 ? -18.350 1.420 31.591 1.00 86.75 92 GLU A O 1
ATOM 694 N N . ARG A 1 93 ? -16.779 1.126 30.011 1.00 90.88 93 ARG A N 1
ATOM 695 C CA . ARG A 1 93 ? -17.350 2.021 29.005 1.00 90.88 93 ARG A CA 1
ATOM 696 C C . ARG A 1 93 ? -17.630 1.271 27.711 1.00 90.88 93 ARG A C 1
ATOM 698 O O . ARG A 1 93 ? -17.004 0.256 27.399 1.00 90.88 93 ARG A O 1
ATOM 705 N N . VAL A 1 94 ? -18.565 1.819 26.953 1.00 93.56 94 VAL A N 1
ATOM 706 C CA . VAL A 1 94 ? -18.970 1.359 25.627 1.00 93.56 94 VAL A CA 1
ATOM 707 C C . VAL A 1 94 ? -18.790 2.515 24.657 1.00 93.56 94 VAL A C 1
ATOM 709 O O . VAL A 1 94 ? -19.075 3.666 24.997 1.00 93.56 94 VAL A O 1
ATOM 712 N N . VAL A 1 95 ? -18.312 2.213 23.455 1.00 93.25 95 VAL A N 1
ATOM 713 C CA . VAL A 1 95 ? -18.117 3.188 22.385 1.00 93.25 95 VAL A CA 1
ATOM 714 C C . VAL A 1 95 ? -19.181 2.964 21.321 1.00 93.25 95 VAL A C 1
ATOM 716 O O . VAL A 1 95 ? -19.277 1.888 20.739 1.00 93.25 95 VAL A O 1
ATOM 719 N N . LEU A 1 96 ? -19.984 3.989 21.066 1.00 93.50 96 LEU A N 1
ATOM 720 C CA . LEU A 1 96 ? -21.013 3.989 20.038 1.00 93.50 96 LEU A CA 1
ATOM 721 C C . LEU A 1 96 ? -20.505 4.747 18.809 1.00 93.50 96 LEU A C 1
ATOM 723 O O . LEU A 1 96 ? -20.057 5.892 18.923 1.00 93.50 96 LEU A O 1
ATOM 727 N N . ARG A 1 97 ? -20.565 4.115 17.633 1.00 91.25 97 ARG A N 1
ATOM 728 C CA . ARG A 1 97 ? -20.111 4.695 16.357 1.00 91.25 97 ARG A CA 1
ATOM 729 C C . ARG A 1 97 ? -21.065 4.331 15.230 1.00 91.25 97 ARG A C 1
ATOM 731 O O . ARG A 1 97 ? -21.700 3.286 15.277 1.00 91.25 97 ARG A O 1
ATOM 738 N N . CYS A 1 98 ? -21.116 5.149 14.187 1.00 91.44 98 CYS A N 1
ATOM 739 C CA . CYS A 1 98 ? -21.760 4.769 12.933 1.00 91.44 98 CYS A CA 1
ATOM 740 C C . CYS A 1 98 ? -20.707 4.290 11.926 1.00 91.44 98 CYS A C 1
ATOM 742 O O . CYS A 1 98 ? -19.537 4.669 12.001 1.00 91.44 98 CYS A O 1
ATOM 744 N N . SER A 1 99 ? -21.110 3.435 10.990 1.00 90.62 99 SER A N 1
ATOM 745 C CA . SER A 1 99 ? -20.224 2.888 9.963 1.00 90.62 99 SER A CA 1
ATOM 746 C C . SER A 1 99 ? -20.933 2.726 8.625 1.00 90.62 99 SER A C 1
ATOM 748 O O . SER A 1 99 ? -22.135 2.486 8.590 1.00 90.62 99 SER A O 1
ATOM 750 N N . GLY A 1 100 ? -20.178 2.817 7.529 1.00 86.88 100 GLY A N 1
ATOM 751 C CA . GLY A 1 100 ? -20.693 2.673 6.165 1.00 86.88 100 GLY A CA 1
ATOM 752 C C . GLY A 1 100 ? -21.313 3.946 5.589 1.00 86.88 100 GLY A C 1
ATOM 753 O O . GLY A 1 100 ? -21.551 4.921 6.300 1.00 86.88 100 GLY A O 1
ATOM 754 N N . GLY A 1 101 ? -21.527 3.946 4.270 1.00 81.62 101 GLY A N 1
ATOM 755 C CA . GLY A 1 101 ? -22.159 5.054 3.549 1.00 81.62 101 GLY A CA 1
ATOM 756 C C . GLY A 1 101 ? -21.478 6.399 3.811 1.00 81.62 101 GLY A C 1
ATOM 757 O O . GLY A 1 101 ? -20.315 6.601 3.458 1.00 81.62 101 GLY A O 1
ATOM 758 N N . ARG A 1 102 ? -22.206 7.317 4.453 1.00 81.38 102 ARG A N 1
ATOM 759 C CA . ARG A 1 102 ? -21.706 8.664 4.789 1.00 81.38 102 ARG A CA 1
ATOM 760 C C . ARG A 1 102 ? -20.736 8.701 5.974 1.00 81.38 102 ARG A C 1
ATOM 762 O O . ARG A 1 102 ? -20.065 9.708 6.178 1.00 81.38 102 ARG A O 1
ATOM 769 N N . PHE A 1 103 ? -20.630 7.616 6.737 1.00 73.19 103 PHE A N 1
ATOM 770 C CA . PHE A 1 103 ? -19.793 7.514 7.937 1.00 73.19 103 PHE A CA 1
ATOM 771 C C . PHE A 1 103 ? -18.378 6.986 7.648 1.00 73.19 103 PHE A C 1
ATOM 773 O O . PHE A 1 103 ? -17.723 6.406 8.511 1.00 73.19 103 PHE A O 1
ATOM 780 N N . VAL A 1 104 ? -17.898 7.153 6.414 1.00 72.81 104 VAL A N 1
ATOM 781 C CA . VAL A 1 104 ? -16.511 6.852 6.046 1.00 72.81 104 VAL A CA 1
ATOM 782 C C . VAL A 1 104 ? -15.636 8.058 6.406 1.00 72.81 104 VAL A C 1
ATOM 784 O O . VAL A 1 104 ? -15.794 9.136 5.835 1.00 72.81 104 VAL A O 1
ATOM 787 N N . GLY A 1 105 ? -14.688 7.860 7.326 1.00 62.75 105 GLY A N 1
ATOM 788 C CA . GLY A 1 105 ? -13.748 8.888 7.794 1.00 62.75 105 GLY A CA 1
ATOM 789 C C . GLY A 1 105 ? -14.030 9.390 9.217 1.00 62.75 105 GLY A C 1
ATOM 790 O O . GLY A 1 105 ? -15.141 9.303 9.721 1.00 62.75 105 GLY A O 1
ATOM 791 N N . GLU A 1 106 ? -13.001 9.913 9.892 1.00 54.41 106 GLU A N 1
ATOM 792 C CA . GLU A 1 106 ? -13.060 10.258 11.328 1.00 54.41 106 GLU A CA 1
ATOM 793 C C . GLU A 1 106 ? -13.936 11.496 11.629 1.00 54.41 106 GLU A C 1
ATOM 795 O O . GLU A 1 106 ? -14.415 11.658 12.748 1.00 54.41 106 GLU A O 1
ATOM 800 N N . ALA A 1 107 ? -14.190 12.348 10.627 1.00 53.34 107 ALA A N 1
ATOM 801 C CA . ALA A 1 107 ? -14.854 13.645 10.791 1.00 53.34 107 ALA A CA 1
ATOM 802 C C . ALA A 1 107 ? -16.388 13.628 10.633 1.00 53.34 107 ALA A C 1
ATOM 804 O O . ALA A 1 107 ? -17.026 14.645 10.895 1.00 53.34 107 ALA A O 1
ATOM 805 N N . THR A 1 108 ? -16.998 12.525 10.185 1.00 57.28 108 THR A N 1
ATOM 806 C CA . THR A 1 108 ? -18.436 12.499 9.845 1.00 57.28 108 THR A CA 1
ATOM 807 C C . THR A 1 108 ? -19.339 12.039 10.993 1.00 57.28 108 THR A C 1
ATOM 809 O O . THR A 1 108 ? -20.502 12.434 11.037 1.00 57.28 108 THR A O 1
ATOM 812 N N . SER A 1 109 ? -18.816 11.283 11.967 1.00 66.75 109 SER A N 1
ATOM 813 C CA . SER A 1 109 ? -19.498 11.008 13.242 1.00 66.75 109 SER A CA 1
ATOM 814 C C . SER A 1 109 ? -18.483 10.649 14.339 1.00 66.75 109 SER A C 1
ATOM 816 O O . SER A 1 109 ? -17.956 9.527 14.325 1.00 66.75 109 SER A O 1
ATOM 818 N N . PRO A 1 110 ? -18.174 11.557 15.285 1.00 76.12 110 PRO A N 1
ATOM 819 C CA . PRO A 1 110 ? -17.252 11.240 16.368 1.00 76.12 110 PRO A CA 1
ATOM 820 C C . PRO A 1 110 ? -17.824 10.119 17.253 1.00 76.12 110 PRO A C 1
ATOM 822 O O . PRO A 1 110 ? -19.043 10.036 17.429 1.00 76.12 110 PRO A O 1
ATOM 825 N N . PRO A 1 111 ? -16.966 9.245 17.808 1.00 85.69 111 PRO A N 1
ATOM 826 C CA . PRO A 1 111 ? -17.403 8.211 18.737 1.00 85.69 111 PRO A CA 1
ATOM 827 C C . PRO A 1 111 ? -18.042 8.823 19.989 1.00 85.69 111 PRO A C 1
ATOM 829 O O . PRO A 1 111 ? -17.538 9.801 20.541 1.00 85.69 111 PRO A O 1
ATOM 832 N N . VAL A 1 112 ? -19.130 8.214 20.459 1.00 90.00 112 VAL A N 1
ATOM 833 C CA . VAL A 1 112 ? -19.786 8.574 21.722 1.00 90.00 112 VAL A CA 1
ATOM 834 C C . VAL A 1 112 ? -19.413 7.541 22.776 1.00 90.00 112 VAL A C 1
ATOM 836 O O . VAL A 1 112 ? -19.550 6.342 22.550 1.00 90.00 112 VAL A O 1
ATOM 839 N N . TYR A 1 113 ? -18.954 8.001 23.936 1.00 90.81 113 TYR A N 1
ATOM 840 C CA . TYR A 1 113 ? -18.516 7.139 25.030 1.00 90.81 113 TYR A CA 1
ATOM 841 C C . TYR A 1 113 ? -19.566 7.141 26.130 1.00 90.81 113 TYR A C 1
ATOM 843 O O . TYR A 1 113 ? -19.833 8.185 26.720 1.00 90.81 113 TYR A O 1
ATOM 851 N N . LEU A 1 114 ? -20.127 5.973 26.426 1.00 92.62 114 LEU A N 1
ATOM 852 C CA . LEU A 1 114 ? -21.179 5.797 27.425 1.00 92.62 114 LEU A CA 1
ATOM 853 C C . LEU A 1 114 ? -20.704 4.864 28.536 1.00 92.62 114 LEU A C 1
ATOM 855 O O . LEU A 1 114 ? -19.833 4.015 28.325 1.00 92.62 114 LEU A O 1
ATOM 859 N N . SER A 1 115 ? -21.277 5.012 29.729 1.00 91.88 115 SER A N 1
ATOM 860 C CA . SER A 1 115 ? -21.062 4.046 30.807 1.00 91.88 115 SER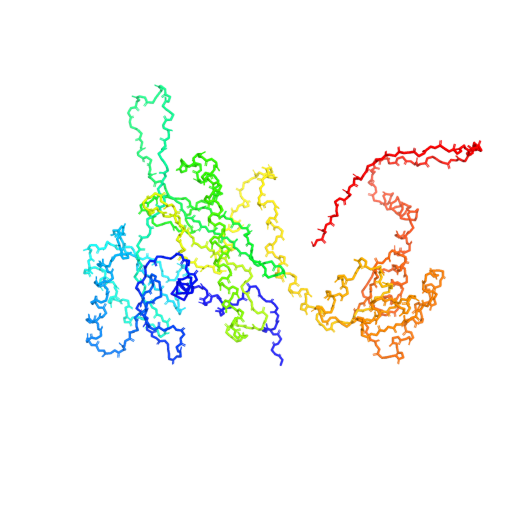 A CA 1
ATOM 861 C C . SER A 1 115 ? -21.775 2.738 30.474 1.00 91.88 115 SER A C 1
ATOM 863 O O . SER A 1 115 ? -22.963 2.739 30.154 1.00 91.88 115 SER A O 1
ATOM 865 N N . ARG A 1 116 ? -21.076 1.607 30.617 1.00 90.12 116 ARG A N 1
ATOM 866 C CA . ARG A 1 116 ? -21.659 0.270 30.434 1.00 90.12 116 ARG A CA 1
ATOM 867 C C . ARG A 1 116 ? -22.826 0.008 31.394 1.00 90.12 116 ARG A C 1
ATOM 869 O O . ARG A 1 116 ? -23.760 -0.706 31.041 1.00 90.12 116 ARG A O 1
ATOM 876 N N . ASN A 1 117 ? -22.777 0.588 32.594 1.00 88.94 117 ASN A N 1
ATOM 877 C CA . ASN A 1 117 ? -23.791 0.385 33.631 1.00 88.94 117 ASN A CA 1
ATOM 878 C C . ASN A 1 117 ? -25.106 1.123 33.325 1.00 88.94 117 ASN A C 1
ATOM 880 O O . ASN A 1 117 ? -26.146 0.769 33.873 1.00 88.94 117 ASN A O 1
ATOM 884 N N . SER A 1 118 ? -25.081 2.107 32.423 1.00 91.75 118 SER A N 1
ATOM 885 C CA . SER A 1 118 ? -26.246 2.921 32.059 1.00 91.75 118 SER A CA 1
ATOM 886 C C . SER A 1 118 ? -26.960 2.332 30.840 1.00 91.75 118 SER A C 1
ATOM 888 O O . SER A 1 118 ? -27.003 2.938 29.771 1.00 91.75 118 SER A O 1
ATOM 890 N N . ARG A 1 119 ? -27.509 1.118 30.983 1.00 92.12 119 ARG A N 1
ATOM 891 C CA . ARG A 1 119 ? -28.116 0.358 29.868 1.00 92.12 119 ARG A CA 1
ATOM 892 C C . ARG A 1 119 ? -29.218 1.125 29.143 1.00 92.12 119 ARG A C 1
ATOM 894 O O . ARG A 1 119 ? -29.245 1.137 27.916 1.00 92.12 119 ARG A O 1
ATOM 901 N N . ASP A 1 120 ? -30.084 1.804 29.892 1.00 93.19 120 ASP A N 1
ATOM 902 C CA . ASP A 1 120 ? -31.168 2.598 29.309 1.00 93.19 120 ASP A CA 1
ATOM 903 C C . ASP A 1 120 ? -30.640 3.784 28.492 1.00 93.19 120 ASP A C 1
ATOM 905 O O . ASP A 1 120 ? -31.209 4.112 27.454 1.00 93.19 120 ASP A O 1
ATOM 909 N N . GLU A 1 121 ? -29.520 4.389 28.898 1.00 94.56 121 GLU A N 1
ATOM 910 C CA . GLU A 1 121 ? -28.869 5.463 28.140 1.00 94.56 121 GLU A CA 1
ATOM 911 C C . GLU A 1 121 ? -28.237 4.932 26.846 1.00 94.56 121 GLU A C 1
ATOM 913 O O . GLU A 1 121 ? -28.420 5.518 25.774 1.00 94.56 121 GLU A O 1
ATOM 918 N N . VAL A 1 122 ? -27.544 3.788 26.927 1.00 94.69 122 VAL A N 1
ATOM 919 C CA . VAL A 1 122 ? -26.989 3.097 25.754 1.00 94.69 122 VAL A CA 1
ATOM 920 C C . VAL A 1 122 ? -28.103 2.772 24.762 1.00 94.69 122 VAL A C 1
ATOM 922 O O . VAL A 1 122 ? -28.002 3.117 23.583 1.00 94.69 122 VAL A O 1
ATOM 925 N N . TRP A 1 123 ? -29.197 2.177 25.238 1.00 95.19 123 TRP A N 1
ATOM 926 C CA . TRP A 1 123 ? -30.346 1.851 24.404 1.00 95.19 123 TRP A CA 1
ATOM 927 C C . TRP A 1 123 ? -31.024 3.094 23.820 1.00 95.19 123 TRP A C 1
ATOM 929 O O . TRP A 1 123 ? -31.342 3.111 22.631 1.00 95.19 123 TRP A O 1
ATOM 939 N N . ALA A 1 124 ? -31.209 4.157 24.606 1.00 94.44 124 ALA A N 1
ATOM 940 C CA . ALA A 1 124 ? -31.790 5.410 24.127 1.00 94.44 124 ALA A CA 1
ATOM 941 C C . ALA A 1 124 ? -30.975 6.007 22.969 1.00 94.44 124 ALA A C 1
ATOM 943 O O . ALA A 1 124 ? -31.542 6.488 21.988 1.00 94.44 124 ALA A O 1
ATOM 944 N N . LYS A 1 125 ? -29.639 5.932 23.031 1.00 93.94 125 LYS A N 1
ATOM 945 C CA . LYS A 1 125 ? -28.775 6.387 21.935 1.00 93.94 125 LYS A CA 1
ATOM 946 C C . LYS A 1 125 ? -28.804 5.461 20.725 1.00 93.94 125 LYS A C 1
ATOM 948 O O . LYS A 1 125 ? -28.889 5.960 19.607 1.00 93.94 125 LYS A O 1
ATOM 953 N N . VAL A 1 126 ? -28.774 4.143 20.922 1.00 94.12 126 VAL A N 1
ATOM 954 C CA . VAL A 1 126 ? -28.880 3.174 19.819 1.00 94.12 126 VAL A CA 1
ATOM 955 C C . VAL A 1 126 ? -30.217 3.342 19.093 1.00 94.12 126 VAL A C 1
ATOM 957 O O . VAL A 1 126 ? -30.231 3.594 17.891 1.00 94.12 126 VAL A O 1
ATOM 960 N N . SER A 1 127 ? -31.334 3.295 19.820 1.00 93.00 127 SER A N 1
ATOM 961 C CA . SER A 1 127 ? -32.689 3.439 19.266 1.00 93.00 127 SER A CA 1
ATOM 962 C C . SER A 1 127 ? -32.928 4.782 18.573 1.00 93.00 127 SER A C 1
ATOM 964 O O . SER A 1 127 ? -33.694 4.835 17.617 1.00 93.00 127 SER A O 1
ATOM 966 N N . TYR A 1 128 ? -32.235 5.849 18.982 1.00 92.12 128 TYR A N 1
ATOM 967 C CA . TYR A 1 128 ? -32.249 7.128 18.270 1.00 92.12 128 TYR A CA 1
ATOM 968 C C . TYR A 1 128 ? -31.540 7.067 16.906 1.00 92.12 128 TYR A C 1
ATOM 970 O O . TYR A 1 128 ? -31.974 7.726 15.959 1.00 92.12 128 TYR A O 1
ATOM 978 N N . LEU A 1 129 ? -30.451 6.301 16.789 1.00 91.44 129 LEU A N 1
ATOM 979 C CA . LEU A 1 129 ? -29.648 6.207 15.564 1.00 91.44 129 LEU A CA 1
ATOM 980 C C . LEU A 1 129 ? -30.229 5.228 14.539 1.00 91.44 129 LEU A C 1
ATOM 982 O O . LEU A 1 129 ? -30.137 5.494 13.343 1.00 91.44 129 LEU A O 1
ATOM 986 N N . LEU A 1 130 ? -30.834 4.122 14.984 1.00 91.38 130 LEU A N 1
ATOM 987 C CA . LEU A 1 130 ? -31.327 3.063 14.093 1.00 91.38 130 LEU A CA 1
ATOM 988 C C . LEU A 1 130 ? -32.269 3.566 12.977 1.00 91.38 130 LEU A C 1
ATOM 990 O O . LEU A 1 130 ? -32.021 3.222 11.822 1.00 91.38 130 LEU A O 1
ATOM 994 N N . PRO A 1 131 ? -33.278 4.425 13.240 1.00 89.31 131 PRO A N 1
ATOM 995 C CA . PRO A 1 131 ? -34.181 4.920 12.197 1.00 89.31 131 PRO A CA 1
ATOM 996 C C . PRO A 1 131 ? -33.508 5.848 11.178 1.00 89.31 131 PRO A C 1
ATOM 998 O O . PRO A 1 131 ? -34.098 6.160 10.149 1.00 89.31 131 PRO A O 1
ATOM 1001 N N . GLN A 1 132 ? -32.299 6.334 11.474 1.00 89.75 132 GLN A N 1
ATOM 1002 C CA . GLN A 1 132 ? -31.563 7.255 10.610 1.00 89.75 132 GLN A CA 1
ATOM 1003 C C . GLN A 1 132 ? -30.661 6.524 9.615 1.00 89.75 132 GLN A C 1
ATOM 1005 O O . GLN A 1 132 ? -30.112 7.184 8.731 1.00 89.75 132 GLN A O 1
ATOM 1010 N N . LEU A 1 133 ? -30.467 5.210 9.770 1.00 89.75 133 LEU A N 1
ATOM 1011 C CA . LEU A 1 133 ? -29.577 4.422 8.924 1.00 89.75 133 LEU A CA 1
ATOM 1012 C C . LEU A 1 133 ? -30.092 4.352 7.485 1.00 89.75 133 LEU A C 1
ATOM 1014 O O . LEU A 1 133 ? -31.272 4.112 7.234 1.00 89.75 133 LEU A O 1
ATOM 1018 N N . LEU A 1 134 ? -29.175 4.516 6.535 1.00 90.44 134 LEU A N 1
ATOM 1019 C CA . LEU A 1 134 ? -29.402 4.180 5.132 1.00 90.44 134 LEU A CA 1
ATOM 1020 C C . LEU A 1 134 ? -28.935 2.742 4.840 1.00 90.44 134 LEU A C 1
ATOM 1022 O O . LEU A 1 134 ? -28.097 2.210 5.571 1.00 90.44 134 LEU A O 1
ATOM 1026 N N . PRO A 1 135 ? -29.436 2.090 3.774 1.00 89.19 135 PRO A N 1
ATOM 1027 C CA . PRO A 1 135 ? -28.976 0.755 3.401 1.00 89.19 135 PRO A CA 1
ATOM 1028 C C . PRO A 1 135 ? -27.451 0.705 3.214 1.00 89.19 135 PRO A C 1
ATOM 1030 O O . PRO A 1 135 ? -26.880 1.495 2.462 1.00 89.19 135 PRO A O 1
ATOM 1033 N N . GLY A 1 136 ? -26.792 -0.237 3.887 1.00 87.56 136 GLY A N 1
ATOM 1034 C CA . GLY A 1 136 ? -25.332 -0.353 3.949 1.00 87.56 136 GLY A CA 1
ATOM 1035 C C . GLY A 1 136 ? -24.672 0.378 5.123 1.00 87.56 136 GLY A C 1
ATOM 1036 O O . GLY A 1 136 ? -23.452 0.273 5.273 1.00 87.56 136 GLY A O 1
ATOM 1037 N N . GLU A 1 137 ? -25.439 1.093 5.949 1.00 91.50 137 GLU A N 1
ATOM 1038 C CA . GLU A 1 137 ? -24.963 1.736 7.176 1.00 91.50 137 GLU A CA 1
ATOM 1039 C C . GLU A 1 137 ? -25.249 0.872 8.413 1.00 91.50 137 GLU A C 1
ATOM 1041 O O . GLU A 1 137 ? -26.202 0.092 8.456 1.00 91.50 137 GLU A O 1
ATOM 1046 N N . ALA A 1 138 ? -24.414 1.022 9.439 1.00 92.75 138 ALA A N 1
ATOM 1047 C CA . ALA A 1 138 ? -24.526 0.283 10.688 1.00 92.75 138 ALA A CA 1
ATOM 1048 C C . ALA A 1 138 ? -24.287 1.170 11.910 1.00 92.75 138 ALA A C 1
ATOM 1050 O O . ALA A 1 138 ? -23.474 2.097 11.867 1.00 92.75 138 ALA A O 1
ATOM 1051 N N . VAL A 1 139 ? -24.934 0.815 13.021 1.00 95.00 139 VAL A N 1
ATOM 1052 C CA . VAL A 1 139 ? -24.557 1.274 14.363 1.00 95.00 139 VAL A CA 1
ATOM 1053 C C . VAL A 1 139 ? -23.642 0.227 14.990 1.00 95.00 139 VAL A C 1
ATOM 1055 O O . VAL A 1 139 ? -23.985 -0.951 15.057 1.00 95.00 139 VAL A O 1
ATOM 1058 N N . LEU A 1 140 ? -22.470 0.657 15.445 1.00 95.38 140 LEU A N 1
ATOM 1059 C CA . LEU A 1 140 ? -21.468 -0.166 16.105 1.00 95.38 140 LEU A CA 1
ATOM 1060 C C . LEU A 1 140 ? -21.452 0.142 17.594 1.00 95.38 140 LEU A C 1
ATOM 1062 O O . LEU A 1 140 ? -21.291 1.295 17.995 1.00 95.38 140 LEU A O 1
ATOM 1066 N N . LEU A 1 141 ? -21.577 -0.910 18.390 1.00 96.00 141 LEU A N 1
ATOM 1067 C CA . LEU A 1 141 ? -21.397 -0.891 19.827 1.00 96.00 141 LEU A CA 1
ATOM 1068 C C . LEU A 1 141 ? -20.098 -1.641 20.138 1.00 96.00 141 LEU A C 1
ATOM 1070 O O . LEU A 1 141 ? -20.041 -2.865 20.038 1.00 96.00 141 LEU A O 1
ATOM 1074 N N . GLU A 1 142 ? -19.033 -0.903 20.438 1.00 95.12 142 GLU A N 1
ATOM 1075 C CA . GLU A 1 142 ? -17.689 -1.437 20.667 1.00 95.12 142 GLU A CA 1
ATOM 1076 C C . GLU A 1 142 ? -17.338 -1.410 22.164 1.00 95.12 142 GLU A C 1
ATOM 1078 O O . GLU A 1 142 ? -17.694 -0.477 22.891 1.00 95.12 142 GLU A O 1
ATOM 1083 N N . ALA A 1 143 ? -16.596 -2.409 22.638 1.00 93.75 143 ALA A N 1
ATOM 1084 C CA . ALA A 1 143 ? -15.999 -2.354 23.968 1.00 93.75 143 ALA A CA 1
ATOM 1085 C C . ALA A 1 143 ? -14.941 -1.241 24.020 1.00 93.75 143 ALA A C 1
ATOM 1087 O O . ALA A 1 143 ? -14.109 -1.121 23.117 1.00 93.75 143 ALA A O 1
ATOM 1088 N N . TYR A 1 144 ? -14.932 -0.439 25.087 1.00 90.94 144 TYR A N 1
ATOM 1089 C CA . TYR A 1 144 ? -13.843 0.510 25.296 1.00 90.94 144 TYR A CA 1
ATOM 1090 C C . TYR A 1 144 ? -12.554 -0.236 25.647 1.00 90.94 144 TYR A C 1
ATOM 1092 O O . TYR A 1 144 ? -12.489 -0.949 26.652 1.00 90.94 144 TYR A O 1
ATOM 1100 N N . CYS A 1 145 ? -11.525 -0.051 24.825 1.00 88.31 145 CYS A N 1
ATOM 1101 C CA . CYS A 1 145 ? -10.194 -0.584 25.070 1.00 88.31 145 CYS A CA 1
ATOM 1102 C C . CYS A 1 145 ? -9.379 0.437 25.862 1.00 88.31 145 CYS A C 1
ATOM 1104 O O . CYS A 1 145 ? -8.983 1.465 25.315 1.00 88.31 145 CYS A O 1
ATOM 1106 N N . SER A 1 146 ? -9.127 0.149 27.138 1.00 84.75 146 SER A N 1
ATOM 1107 C CA . SER A 1 146 ? -8.304 1.007 27.989 1.00 84.75 146 SER A CA 1
ATOM 1108 C C . SER A 1 146 ? -6.860 1.048 27.477 1.00 84.75 146 SER A C 1
ATOM 1110 O O . SER A 1 146 ? -6.240 -0.015 27.356 1.00 84.75 146 SER A O 1
ATOM 1112 N N . PRO A 1 147 ? -6.311 2.242 27.188 1.00 85.19 147 PRO A N 1
ATOM 1113 C CA . PRO A 1 147 ? -4.914 2.398 26.811 1.00 85.19 147 PRO A CA 1
ATOM 1114 C C . PRO A 1 147 ? -3.958 1.804 27.843 1.00 85.19 147 PRO A C 1
ATOM 1116 O O . PRO A 1 147 ? -4.236 1.796 29.045 1.00 85.19 147 PRO A O 1
ATOM 1119 N N . LEU A 1 148 ? -2.800 1.350 27.369 1.00 85.25 148 LEU A N 1
ATOM 1120 C CA . LEU A 1 148 ? -1.680 0.956 28.208 1.00 85.25 148 LEU A CA 1
ATOM 1121 C C . LEU A 1 148 ? -1.313 2.136 29.113 1.00 85.25 148 LEU A C 1
ATOM 1123 O O . LEU A 1 148 ? -0.948 3.211 28.633 1.00 85.25 148 LEU A O 1
ATOM 1127 N N . LYS A 1 149 ? -1.445 1.925 30.423 1.00 78.12 149 LYS A N 1
ATOM 1128 C CA . LYS A 1 149 ? -1.081 2.924 31.425 1.00 78.12 149 LYS A CA 1
ATOM 1129 C C . LYS A 1 149 ? 0.443 3.068 31.516 1.00 78.12 149 LYS A C 1
ATOM 1131 O O . LYS A 1 149 ? 1.153 2.106 31.209 1.00 78.12 149 LYS A O 1
ATOM 1136 N N . PRO A 1 150 ? 0.948 4.233 31.955 1.00 71.88 150 PRO A N 1
ATOM 1137 C CA . PRO A 1 150 ? 2.370 4.426 32.196 1.00 71.88 150 PRO A CA 1
ATOM 1138 C C . PRO A 1 150 ? 2.918 3.386 33.177 1.00 71.88 150 PRO A C 1
ATOM 1140 O O . PRO A 1 150 ? 2.226 2.970 34.110 1.00 71.88 150 PRO A O 1
ATOM 1143 N N . GLY A 1 151 ? 4.176 2.992 32.986 1.00 65.31 151 GLY A N 1
ATOM 1144 C CA . GLY A 1 151 ? 4.924 2.238 33.983 1.00 65.31 151 GLY A CA 1
ATOM 1145 C C . GLY A 1 151 ? 5.095 3.041 35.282 1.00 65.31 151 GLY A C 1
ATOM 1146 O O . GLY A 1 151 ? 4.964 4.271 35.277 1.00 65.31 151 GLY A O 1
ATOM 1147 N N . PRO A 1 152 ? 5.392 2.373 36.412 1.00 59.88 152 PRO A N 1
ATOM 1148 C CA . PRO A 1 152 ? 5.660 3.059 37.670 1.00 59.88 152 PRO A CA 1
ATOM 1149 C C . PRO A 1 152 ? 6.823 4.038 37.478 1.00 59.88 152 PRO A C 1
ATOM 1151 O O . PRO A 1 152 ? 7.946 3.635 37.174 1.00 59.88 152 PRO A O 1
ATOM 1154 N N . ARG A 1 153 ? 6.552 5.338 37.631 1.00 57.50 153 ARG A N 1
ATOM 1155 C CA . ARG A 1 153 ? 7.595 6.364 37.569 1.00 57.50 153 ARG A CA 1
ATOM 1156 C C . ARG A 1 153 ? 8.537 6.159 38.750 1.00 57.50 153 ARG A C 1
ATOM 1158 O O . ARG A 1 153 ? 8.100 6.176 39.899 1.00 57.50 153 ARG A O 1
ATOM 1165 N N . VAL A 1 154 ? 9.825 5.977 38.472 1.00 50.31 154 VAL A N 1
ATOM 1166 C CA . VAL A 1 154 ? 10.853 6.101 39.506 1.00 50.31 154 VAL A CA 1
ATOM 1167 C C . VAL A 1 154 ? 10.895 7.579 39.876 1.00 50.31 154 VAL A C 1
ATOM 1169 O O . VAL A 1 154 ? 11.322 8.414 39.083 1.00 50.31 154 VAL A O 1
ATOM 1172 N N . GLU A 1 155 ? 10.359 7.926 41.043 1.00 51.72 155 GLU A N 1
ATOM 1173 C CA . GLU A 1 155 ? 10.515 9.272 41.580 1.00 51.72 155 GLU A CA 1
ATOM 1174 C C . GLU A 1 155 ? 11.990 9.471 41.946 1.00 51.72 155 GLU A C 1
ATOM 1176 O O . GLU A 1 155 ? 12.435 9.008 42.998 1.00 51.72 155 GLU A O 1
ATOM 1181 N N . ASP A 1 156 ? 12.749 10.180 41.108 1.00 45.62 156 ASP A N 1
ATOM 1182 C CA . ASP A 1 156 ? 14.023 10.769 41.524 1.00 45.62 156 ASP A CA 1
ATOM 1183 C C . ASP A 1 156 ? 13.715 11.873 42.545 1.00 45.62 156 ASP A C 1
ATOM 1185 O O . ASP A 1 156 ? 13.515 13.052 42.231 1.00 45.62 156 ASP A O 1
ATOM 1189 N N . ARG A 1 157 ? 13.588 11.462 43.808 1.00 47.41 157 ARG A N 1
ATOM 1190 C CA . ARG A 1 157 ? 13.398 12.369 44.937 1.00 47.41 157 ARG A CA 1
ATOM 1191 C C . ARG A 1 157 ? 14.723 13.061 45.228 1.00 47.41 157 ARG A C 1
ATOM 1193 O O . ARG A 1 157 ? 15.522 12.586 46.031 1.00 47.41 157 ARG A O 1
ATOM 1200 N N . THR A 1 158 ? 14.957 14.205 44.596 1.00 51.62 158 THR A N 1
ATOM 1201 C CA . THR A 1 158 ? 15.942 15.162 45.104 1.00 51.62 158 THR A CA 1
ATOM 1202 C C . THR A 1 158 ? 15.409 15.812 46.385 1.00 51.62 158 THR A C 1
ATOM 1204 O O . THR A 1 158 ? 14.211 16.061 46.528 1.00 51.62 158 THR A O 1
ATOM 1207 N N . TRP A 1 159 ? 16.306 16.063 47.342 1.00 48.94 159 TRP A N 1
ATOM 1208 C CA . TRP A 1 159 ? 16.006 16.499 48.720 1.00 48.94 159 TRP A CA 1
ATOM 1209 C C . TRP A 1 159 ? 15.262 17.847 48.824 1.00 48.94 159 TRP A C 1
ATOM 1211 O O . TRP A 1 159 ? 14.750 18.202 49.880 1.00 48.94 159 TRP A O 1
ATOM 1221 N N . GLU A 1 160 ? 15.150 18.577 47.716 1.00 51.41 160 GLU A N 1
ATOM 1222 C CA . GLU A 1 160 ? 14.528 19.902 47.612 1.00 51.41 160 GLU A CA 1
ATOM 1223 C C . GLU A 1 160 ? 12.993 19.859 47.446 1.00 51.41 160 GLU A C 1
ATOM 1225 O O . GLU A 1 160 ? 12.351 20.901 47.375 1.00 51.41 160 GLU A O 1
ATOM 1230 N N . GLN A 1 161 ? 12.375 18.673 47.392 1.00 50.72 161 GLN A N 1
ATOM 1231 C CA . GLN A 1 161 ? 10.957 18.498 47.026 1.00 50.72 161 GLN A CA 1
ATOM 1232 C C . GLN A 1 161 ? 9.982 18.408 48.219 1.00 50.72 161 GLN A C 1
ATOM 1234 O O . GLN A 1 161 ? 8.849 17.963 48.050 1.00 50.72 161 GLN A O 1
ATOM 1239 N N . TYR A 1 162 ? 10.400 18.816 49.422 1.00 48.00 162 TYR A N 1
ATOM 1240 C CA . TYR A 1 162 ? 9.604 18.705 50.658 1.00 48.00 162 TYR A CA 1
ATOM 1241 C C . TYR A 1 162 ? 8.623 19.866 50.914 1.00 48.00 162 TYR A C 1
ATOM 1243 O O . TYR A 1 162 ? 8.037 19.937 51.992 1.00 48.00 162 TYR A O 1
ATOM 1251 N N . THR A 1 163 ? 8.429 20.777 49.959 1.00 50.50 163 THR A N 1
ATOM 1252 C CA . THR A 1 163 ? 7.449 21.865 50.076 1.00 50.50 163 THR A CA 1
ATOM 1253 C C . THR A 1 163 ? 6.180 21.573 49.276 1.00 50.50 163 THR A C 1
ATOM 1255 O O . THR A 1 163 ? 6.214 21.210 48.101 1.00 50.50 163 THR A O 1
ATOM 1258 N N . ASP A 1 164 ? 5.062 21.708 49.986 1.00 51.06 164 ASP A N 1
ATOM 1259 C CA . ASP A 1 164 ? 3.693 21.363 49.619 1.00 51.06 164 ASP A CA 1
ATOM 1260 C C . ASP A 1 164 ? 3.201 21.911 48.268 1.00 51.06 164 ASP A C 1
ATOM 1262 O O . ASP A 1 164 ? 3.555 23.010 47.840 1.00 51.06 164 ASP A O 1
ATOM 1266 N N . CYS A 1 165 ? 2.270 21.145 47.679 1.00 48.91 165 CYS A N 1
ATOM 1267 C CA . CYS A 1 165 ? 1.455 21.435 46.490 1.00 48.91 165 CYS A CA 1
ATOM 1268 C C . CYS A 1 165 ? 2.129 21.208 45.124 1.00 48.91 165 CYS A C 1
ATOM 1270 O O . CYS A 1 165 ? 2.243 22.124 44.308 1.00 48.91 165 CYS A O 1
ATOM 1272 N N . ARG A 1 166 ? 2.468 19.951 44.795 1.00 49.28 166 ARG A N 1
ATOM 1273 C CA . ARG A 1 166 ? 2.593 19.562 43.379 1.00 49.28 166 ARG A CA 1
ATOM 1274 C C . ARG A 1 166 ? 1.198 19.416 42.758 1.00 49.28 166 ARG A C 1
ATOM 1276 O O . ARG A 1 166 ? 0.382 18.686 43.324 1.00 49.28 166 ARG A O 1
ATOM 1283 N N . PRO A 1 167 ? 0.904 20.054 41.610 1.00 53.47 167 PRO A N 1
ATOM 1284 C CA . PRO A 1 167 ? -0.295 19.719 40.850 1.00 53.47 167 PRO A CA 1
ATOM 1285 C C . PRO A 1 167 ? -0.248 18.229 40.484 1.00 53.47 167 PRO A C 1
ATOM 1287 O O . PRO A 1 167 ? 0.808 17.724 40.095 1.00 53.47 167 PRO A O 1
ATOM 1290 N N . GLN A 1 168 ? -1.371 17.520 40.641 1.00 58.47 168 GLN A N 1
ATOM 1291 C CA . GLN A 1 168 ? -1.480 16.129 40.200 1.00 58.47 168 GLN A CA 1
ATOM 1292 C C . GLN A 1 168 ? -1.169 16.079 38.703 1.00 58.47 168 GLN A C 1
ATOM 1294 O O . GLN A 1 168 ? -1.868 16.692 37.898 1.00 58.47 168 GLN A O 1
ATOM 1299 N N . VAL A 1 169 ? -0.084 15.398 38.335 1.00 62.28 169 VAL A N 1
ATOM 1300 C CA . VAL A 1 169 ? 0.234 15.174 36.926 1.00 62.28 169 VAL A CA 1
ATOM 1301 C C . VAL A 1 169 ? -0.783 14.156 36.412 1.00 62.28 169 VAL A C 1
ATOM 1303 O O . VAL A 1 169 ? -0.857 13.076 36.998 1.00 62.28 169 VAL A O 1
ATOM 1306 N N . PRO A 1 170 ? -1.579 14.476 35.377 1.00 67.81 170 PRO A N 1
ATOM 1307 C CA . PRO A 1 170 ? -2.562 13.537 34.856 1.00 67.81 170 PRO A CA 1
ATOM 1308 C C . PRO A 1 170 ? -1.863 12.280 34.332 1.00 67.81 170 PRO A C 1
ATOM 1310 O O . PRO A 1 170 ? -0.782 12.367 33.738 1.00 67.81 170 PRO A O 1
ATOM 1313 N N . ASP A 1 171 ? -2.491 11.120 34.527 1.00 73.25 171 ASP A N 1
ATOM 1314 C CA . ASP A 1 171 ? -2.035 9.873 33.918 1.00 73.25 171 ASP A CA 1
ATOM 1315 C C . ASP A 1 171 ? -2.075 10.047 32.399 1.00 73.25 171 ASP A C 1
ATOM 1317 O O . ASP A 1 171 ? -3.135 10.296 31.820 1.00 73.25 171 ASP A O 1
ATOM 1321 N N . LEU A 1 172 ? -0.918 9.946 31.748 1.00 76.75 172 LEU A N 1
ATOM 1322 C CA . LEU A 1 172 ? -0.812 10.047 30.296 1.00 76.75 172 LEU A CA 1
ATOM 1323 C C . LEU A 1 172 ? -1.033 8.678 29.657 1.00 76.75 172 LEU A C 1
ATOM 1325 O O . LEU A 1 172 ? -0.697 7.646 30.223 1.00 76.75 172 LEU A O 1
ATOM 1329 N N . SER A 1 173 ? -1.569 8.663 28.449 1.00 81.44 173 SER A N 1
ATOM 1330 C CA . SER A 1 173 ? -1.598 7.481 27.597 1.00 81.44 173 SER A CA 1
ATOM 1331 C C . SER A 1 173 ? -1.260 7.869 26.168 1.00 81.44 173 SER A C 1
ATOM 1333 O O . SER A 1 173 ? -1.180 9.056 25.837 1.00 81.44 173 SER A O 1
ATOM 1335 N N . PHE A 1 174 ? -1.054 6.871 25.313 1.00 84.75 174 PHE A N 1
ATOM 1336 C CA . PHE A 1 174 ? -0.708 7.119 23.926 1.00 84.75 174 PHE A CA 1
ATOM 1337 C C . PHE A 1 174 ? -1.442 6.204 22.948 1.00 84.75 174 PHE A C 1
ATOM 1339 O O . PHE A 1 174 ? -1.762 5.052 23.240 1.00 84.75 174 PHE A O 1
ATOM 1346 N N . ARG A 1 175 ? -1.682 6.750 21.756 1.00 86.81 175 ARG A N 1
ATOM 1347 C CA . ARG A 1 175 ? -2.246 6.074 20.585 1.00 86.81 175 ARG A CA 1
ATOM 1348 C C . ARG A 1 175 ? -1.200 6.053 19.480 1.00 86.81 175 ARG A C 1
ATOM 1350 O O . ARG A 1 175 ? -0.420 6.997 19.342 1.00 86.81 175 ARG A O 1
ATOM 1357 N N . LEU A 1 176 ? -1.188 4.979 18.700 1.00 87.69 176 LEU A N 1
ATOM 1358 C CA . LEU A 1 176 ? -0.205 4.744 17.653 1.00 87.69 176 LEU A CA 1
ATOM 1359 C C . LEU A 1 176 ? -0.859 4.811 16.280 1.00 87.69 176 LEU A C 1
ATOM 1361 O O . LEU A 1 176 ? -1.872 4.169 16.028 1.00 87.69 176 LEU A O 1
ATOM 1365 N N . CYS A 1 177 ? -0.237 5.552 15.372 1.00 88.00 177 CYS A N 1
ATOM 1366 C CA . CYS A 1 177 ? -0.562 5.542 13.954 1.00 88.00 177 CYS A CA 1
ATOM 1367 C C . CYS A 1 177 ? 0.648 5.022 13.181 1.00 88.00 177 CYS A C 1
ATOM 1369 O O . CYS A 1 177 ? 1.653 5.722 13.032 1.00 88.00 177 CYS A O 1
ATOM 1371 N N . ALA A 1 178 ? 0.561 3.783 12.707 1.00 89.50 178 ALA A N 1
ATOM 1372 C CA . ALA A 1 178 ? 1.551 3.191 11.825 1.00 89.50 178 ALA A CA 1
ATOM 1373 C C . ALA A 1 178 ? 1.160 3.468 10.371 1.00 89.50 178 ALA A C 1
ATOM 1375 O O . ALA A 1 178 ? 0.152 2.972 9.874 1.00 89.50 178 ALA A O 1
ATOM 1376 N N . ILE A 1 179 ? 1.960 4.263 9.674 1.00 88.19 179 ILE A N 1
ATOM 1377 C CA . ILE A 1 179 ? 1.814 4.497 8.242 1.00 88.19 179 ILE A CA 1
ATOM 1378 C C . ILE A 1 179 ? 2.564 3.383 7.529 1.00 88.19 179 ILE A C 1
ATOM 1380 O O . ILE A 1 179 ? 3.793 3.302 7.599 1.00 88.19 179 ILE A O 1
ATOM 1384 N N . VAL A 1 180 ? 1.818 2.525 6.847 1.00 90.31 180 VAL A N 1
ATOM 1385 C CA . VAL A 1 180 ? 2.358 1.386 6.105 1.00 90.31 180 VAL A CA 1
ATOM 1386 C C . VAL A 1 180 ? 2.173 1.611 4.612 1.00 90.31 180 VAL A C 1
ATOM 1388 O O . VAL A 1 180 ? 1.189 2.213 4.179 1.00 90.31 180 VAL A O 1
ATOM 1391 N N . THR A 1 181 ? 3.148 1.159 3.831 1.00 89.69 181 THR A N 1
ATOM 1392 C CA . THR A 1 181 ? 3.214 1.342 2.381 1.00 89.69 181 THR A CA 1
ATOM 1393 C C . THR A 1 181 ? 3.578 0.037 1.688 1.00 89.69 181 THR A C 1
ATOM 1395 O O . THR A 1 181 ? 4.264 -0.810 2.260 1.00 89.69 181 THR A O 1
ATOM 1398 N N . ARG A 1 182 ? 3.134 -0.143 0.447 1.00 90.94 182 ARG A N 1
ATOM 1399 C CA . ARG A 1 182 ? 3.606 -1.237 -0.406 1.00 90.94 182 ARG A CA 1
ATOM 1400 C C . ARG A 1 182 ? 4.963 -0.883 -0.995 1.00 90.94 182 ARG A C 1
ATOM 1402 O O . ARG A 1 182 ? 5.200 0.268 -1.349 1.00 90.94 182 ARG A O 1
ATOM 1409 N N . SER A 1 183 ? 5.837 -1.865 -1.163 1.00 88.69 183 SER A N 1
ATOM 1410 C CA . SER A 1 183 ? 7.060 -1.743 -1.960 1.00 88.69 183 SER A CA 1
ATOM 1411 C C . SER A 1 183 ? 6.780 -1.965 -3.457 1.00 88.69 183 SER A C 1
ATOM 1413 O O . SER A 1 183 ? 5.742 -2.532 -3.806 1.00 88.69 183 SER A O 1
ATOM 1415 N N . PRO A 1 184 ? 7.716 -1.616 -4.362 1.00 83.69 184 PRO A N 1
ATOM 1416 C CA . PRO A 1 184 ? 7.588 -1.942 -5.785 1.00 83.69 184 PRO A CA 1
ATOM 1417 C C . PRO A 1 184 ? 7.504 -3.443 -6.088 1.00 83.69 184 PRO A C 1
ATOM 1419 O O . PRO A 1 184 ? 7.051 -3.826 -7.163 1.00 83.69 184 PRO A O 1
ATOM 1422 N N . LEU A 1 185 ? 7.947 -4.290 -5.154 1.00 84.12 185 LEU A N 1
ATOM 1423 C CA . LEU A 1 185 ? 7.843 -5.748 -5.234 1.00 84.12 185 LEU A CA 1
ATOM 1424 C C . LEU A 1 185 ? 6.550 -6.279 -4.596 1.00 84.12 185 LEU A C 1
ATOM 1426 O O . LEU A 1 185 ? 6.447 -7.478 -4.365 1.00 84.12 185 LEU A O 1
ATOM 1430 N N . ASP A 1 186 ? 5.597 -5.392 -4.294 1.00 88.00 186 ASP A N 1
ATOM 1431 C CA . ASP A 1 186 ? 4.333 -5.707 -3.623 1.00 88.00 186 ASP A CA 1
ATOM 1432 C C . ASP A 1 186 ? 4.565 -6.405 -2.271 1.00 88.00 186 ASP A C 1
ATOM 1434 O O . ASP A 1 186 ? 3.977 -7.431 -1.948 1.00 88.00 186 ASP A O 1
ATOM 1438 N N . LEU A 1 187 ? 5.474 -5.836 -1.471 1.00 91.38 187 LEU A N 1
ATOM 1439 C CA . LEU A 1 187 ? 5.724 -6.253 -0.085 1.00 91.38 187 LEU A CA 1
ATOM 1440 C C . LEU A 1 187 ? 5.292 -5.152 0.889 1.00 91.38 187 LEU A C 1
ATOM 1442 O O . LEU A 1 187 ? 5.545 -3.982 0.595 1.00 91.38 187 LEU A O 1
ATOM 1446 N N . PRO A 1 188 ? 4.704 -5.487 2.047 1.00 92.56 188 PRO A N 1
ATOM 1447 C CA . PRO A 1 188 ? 4.327 -4.502 3.053 1.00 92.56 188 PRO A CA 1
ATOM 1448 C C . PRO A 1 188 ? 5.570 -3.929 3.747 1.00 92.56 188 PRO A C 1
ATOM 1450 O O . PRO A 1 188 ? 6.460 -4.669 4.166 1.00 92.56 188 PRO A O 1
ATOM 1453 N N . LEU A 1 189 ? 5.620 -2.608 3.900 1.00 91.00 189 LEU A N 1
ATOM 1454 C CA . LEU A 1 189 ? 6.696 -1.874 4.564 1.00 91.00 189 LEU A CA 1
ATOM 1455 C C . LEU A 1 189 ? 6.125 -0.861 5.560 1.00 91.00 189 LEU A C 1
ATOM 1457 O O . LEU A 1 189 ? 5.061 -0.281 5.340 1.00 91.00 189 LEU A O 1
ATOM 1461 N N . LEU A 1 190 ? 6.857 -0.611 6.645 1.00 88.88 190 LEU A N 1
ATOM 1462 C CA . LEU A 1 190 ? 6.563 0.487 7.561 1.00 88.88 190 LEU A CA 1
ATOM 1463 C C . LEU A 1 190 ? 7.243 1.746 7.020 1.00 88.88 190 LEU A C 1
ATOM 1465 O O . LEU A 1 190 ? 8.453 1.743 6.819 1.00 88.88 190 LEU A O 1
ATOM 1469 N N . TYR A 1 191 ? 6.475 2.810 6.798 1.00 82.94 191 TYR A N 1
ATOM 1470 C CA . TYR A 1 191 ? 7.019 4.117 6.430 1.00 82.94 191 TYR A CA 1
ATOM 1471 C C . TYR A 1 191 ? 7.329 4.958 7.668 1.00 82.94 191 TYR A C 1
ATOM 1473 O O . TYR A 1 191 ? 8.409 5.532 7.788 1.00 82.94 191 TYR A O 1
ATOM 1481 N N . LYS A 1 192 ? 6.365 5.055 8.588 1.00 82.12 192 LYS A N 1
ATOM 1482 C CA . LYS A 1 192 ? 6.508 5.860 9.801 1.00 82.12 192 LYS A CA 1
ATOM 1483 C C . LYS A 1 192 ? 5.602 5.338 10.901 1.00 82.12 192 LYS A C 1
ATOM 1485 O O . LYS A 1 192 ? 4.478 4.924 10.630 1.00 82.12 192 LYS A O 1
ATOM 1490 N N . LEU A 1 193 ? 6.068 5.419 12.138 1.00 85.06 193 LEU A N 1
ATOM 1491 C CA . LEU A 1 193 ? 5.252 5.204 13.323 1.00 85.06 193 LEU A CA 1
ATOM 1492 C C . LEU A 1 193 ? 5.128 6.527 14.075 1.00 85.06 193 LEU A C 1
ATOM 1494 O O . LEU A 1 193 ? 6.132 7.159 14.384 1.00 85.06 193 LEU A O 1
ATOM 1498 N N . VAL A 1 194 ? 3.898 6.966 14.326 1.00 82.06 194 VAL A N 1
ATOM 1499 C CA . VAL A 1 194 ? 3.615 8.225 15.020 1.00 82.06 194 VAL A CA 1
ATOM 1500 C C . VAL A 1 194 ? 2.873 7.926 16.308 1.00 82.06 194 VAL A C 1
ATOM 1502 O O . VAL A 1 194 ? 1.827 7.275 16.283 1.00 82.06 194 VAL A O 1
ATOM 1505 N N . CYS A 1 195 ? 3.388 8.443 17.417 1.00 83.75 195 CYS A N 1
ATOM 1506 C CA . CYS A 1 195 ? 2.710 8.419 18.702 1.00 83.75 195 CYS A CA 1
ATOM 1507 C C . CYS A 1 195 ? 1.985 9.729 18.939 1.00 83.75 195 CYS A C 1
ATOM 1509 O O . CYS A 1 195 ? 2.484 10.811 18.620 1.00 83.75 195 CYS A O 1
ATOM 1511 N N . ARG A 1 196 ? 0.804 9.612 19.531 1.00 79.75 196 ARG A N 1
ATOM 1512 C CA . ARG A 1 196 ? 0.006 10.727 20.013 1.00 79.75 196 ARG A CA 1
ATOM 1513 C C . ARG A 1 196 ? -0.237 10.522 21.498 1.00 79.75 196 ARG A C 1
ATOM 1515 O O . ARG A 1 196 ? -0.872 9.538 21.868 1.00 79.75 196 ARG A O 1
ATOM 1522 N N . VAL A 1 197 ? 0.272 11.435 22.318 1.00 78.69 197 VAL A N 1
ATOM 1523 C CA . VAL A 1 197 ? 0.167 11.383 23.783 1.00 78.69 197 VAL A CA 1
ATOM 1524 C C . VAL A 1 197 ? -0.934 12.331 24.255 1.00 78.69 197 VAL A C 1
ATOM 1526 O O . VAL A 1 197 ? -1.078 13.432 23.722 1.00 78.69 197 VAL A O 1
ATOM 1529 N N . GLY A 1 198 ? -1.709 11.911 25.249 1.00 76.75 198 GLY A N 1
ATOM 1530 C CA . GLY A 1 198 ? -2.720 12.740 25.904 1.00 76.75 198 GLY A CA 1
ATOM 1531 C C . GLY A 1 198 ? -3.144 12.158 27.248 1.00 76.75 198 GLY A C 1
ATOM 1532 O O . GLY A 1 198 ? -2.565 11.180 27.716 1.00 76.75 198 GLY A O 1
ATOM 1533 N N . VAL A 1 199 ? -4.143 12.767 27.884 1.00 75.94 199 VAL A N 1
ATOM 1534 C CA . VAL A 1 199 ? -4.668 12.304 29.178 1.00 75.94 199 VAL A CA 1
ATOM 1535 C C . VAL A 1 199 ? -5.368 10.954 28.999 1.00 75.94 199 VAL A C 1
ATOM 1537 O O . VAL A 1 199 ? -6.099 10.757 28.037 1.00 75.94 199 VAL A O 1
ATOM 1540 N N . SER A 1 200 ? -5.118 10.011 29.904 1.00 71.50 200 SER A N 1
ATOM 1541 C CA . SER A 1 200 ? -5.596 8.622 29.818 1.00 71.50 200 SER A CA 1
ATOM 1542 C C . SER A 1 200 ? -7.101 8.442 30.014 1.00 71.50 200 SER A C 1
ATOM 1544 O O . SER A 1 200 ? -7.667 7.471 29.508 1.00 71.50 200 SER A O 1
ATOM 1546 N N . ASP A 1 201 ? -7.747 9.388 30.694 1.00 65.50 201 ASP A N 1
ATOM 1547 C CA . ASP A 1 201 ? -9.193 9.381 30.928 1.00 65.50 201 ASP A CA 1
ATOM 1548 C C . ASP A 1 201 ? -9.999 9.888 29.718 1.00 65.50 201 ASP A C 1
ATOM 1550 O O . ASP A 1 201 ? -11.208 9.630 29.615 1.00 65.50 201 ASP A O 1
ATOM 1554 N N . ASP A 1 202 ? -9.319 10.548 28.772 1.00 65.38 202 ASP A N 1
ATOM 1555 C CA . ASP A 1 202 ? -9.911 11.111 27.567 1.00 65.38 202 ASP A CA 1
ATOM 1556 C C . ASP A 1 202 ? -9.575 10.290 26.312 1.00 65.38 202 ASP A C 1
ATOM 1558 O O . ASP A 1 202 ? -8.454 9.803 26.136 1.00 65.38 202 ASP A O 1
ATOM 1562 N N . PRO A 1 203 ? -10.523 10.160 25.369 1.00 65.31 203 PRO A N 1
ATOM 1563 C CA . PRO A 1 203 ? -10.248 9.536 24.088 1.00 65.31 203 PRO A CA 1
ATOM 1564 C C . PRO A 1 203 ? -9.173 10.286 23.298 1.00 65.31 203 PRO A C 1
ATOM 1566 O O . PRO A 1 203 ? -9.346 11.439 22.898 1.00 65.31 203 PRO A O 1
ATOM 1569 N N . LEU A 1 204 ? -8.077 9.599 22.992 1.00 67.19 204 LEU A N 1
ATOM 1570 C CA . LEU A 1 204 ? -7.011 10.155 22.165 1.00 67.19 204 LEU A CA 1
ATOM 1571 C C . LEU A 1 204 ? -7.450 10.222 20.700 1.00 67.19 204 LEU A C 1
ATOM 1573 O O . LEU A 1 204 ? -7.795 9.197 20.117 1.00 67.19 204 LEU A O 1
ATOM 1577 N N . SER A 1 205 ? -7.384 11.400 20.078 1.00 65.94 205 SER A N 1
ATOM 1578 C CA . SER A 1 205 ? -7.659 11.605 18.646 1.00 65.94 205 SER A CA 1
ATOM 1579 C C . SER A 1 205 ? -6.416 12.072 17.883 1.00 65.94 205 SER A C 1
ATOM 1581 O O . SER A 1 205 ? -5.499 12.673 18.455 1.00 65.94 205 SER A O 1
ATOM 1583 N N . HIS A 1 206 ? -6.392 11.822 16.569 1.00 60.66 206 HIS A N 1
ATOM 1584 C CA . HIS A 1 206 ? -5.274 12.209 15.695 1.00 60.66 206 HIS A CA 1
ATOM 1585 C C . HIS A 1 206 ? -5.186 13.711 15.415 1.00 60.66 206 HIS A C 1
ATOM 1587 O O . HIS A 1 206 ? -4.141 14.177 14.957 1.00 60.66 206 HIS A O 1
ATOM 1593 N N . SER A 1 207 ? -6.258 14.466 15.670 1.00 57.81 207 SER A N 1
ATOM 1594 C CA . SER A 1 207 ? -6.375 15.891 15.339 1.00 57.81 207 SER A CA 1
ATOM 1595 C C . SER A 1 207 ? -5.871 16.841 16.430 1.00 57.81 207 SER A C 1
ATOM 1597 O O . SER A 1 207 ? -5.632 18.010 16.130 1.00 57.81 207 SER A O 1
ATOM 1599 N N . HIS A 1 208 ? -5.694 16.376 17.674 1.00 54.53 208 HIS A N 1
ATOM 1600 C CA . HIS A 1 208 ? -5.502 17.261 18.839 1.00 54.53 208 HIS A CA 1
ATOM 1601 C C . HIS A 1 208 ? -4.283 16.942 19.721 1.00 54.53 208 HIS A C 1
ATOM 1603 O O . HIS A 1 208 ? -4.219 17.383 20.863 1.00 54.53 208 HIS A O 1
ATOM 1609 N N . SER A 1 209 ? -3.306 16.190 19.219 1.00 58.88 209 SER A N 1
ATOM 1610 C CA . SER A 1 209 ? -2.182 15.675 20.017 1.00 58.88 209 SER A CA 1
ATOM 1611 C C . SER A 1 209 ? -0.829 15.986 19.371 1.00 58.88 209 SER A C 1
ATOM 1613 O O . SER A 1 209 ? -0.733 16.101 18.151 1.00 58.88 209 SER A O 1
ATOM 1615 N N . LEU A 1 210 ? 0.238 16.140 20.160 1.00 60.38 210 LEU A N 1
ATOM 1616 C CA . LEU A 1 210 ? 1.598 16.325 19.630 1.00 60.38 210 LEU A CA 1
ATOM 1617 C C . LEU A 1 210 ? 2.121 14.997 19.065 1.00 60.38 210 LEU A C 1
ATOM 1619 O O . LEU A 1 210 ? 1.897 13.942 19.654 1.00 60.38 210 LEU A O 1
ATOM 1623 N N . SER A 1 211 ? 2.770 15.044 17.900 1.00 69.44 211 SER A N 1
ATOM 1624 C CA . SER A 1 211 ? 3.416 13.873 17.298 1.00 69.44 211 SER A CA 1
ATOM 1625 C C . SER A 1 211 ? 4.780 13.643 17.937 1.00 69.44 211 SER A C 1
ATOM 1627 O O . SER A 1 211 ? 5.592 14.567 17.971 1.00 69.44 211 SER A O 1
ATOM 1629 N N . GLN A 1 212 ? 5.038 12.420 18.389 1.00 76.50 212 GLN A N 1
ATOM 1630 C CA . GLN A 1 212 ? 6.330 11.983 18.923 1.00 76.50 212 GLN A CA 1
ATOM 1631 C C . GLN A 1 212 ? 6.707 10.597 18.370 1.00 76.50 212 GLN A C 1
ATOM 1633 O O . GLN A 1 212 ? 5.846 9.872 17.858 1.00 76.50 212 GLN A O 1
ATOM 1638 N N . SER A 1 213 ? 7.986 10.220 18.474 1.00 82.25 213 SER A N 1
ATOM 1639 C CA . SER A 1 213 ? 8.439 8.852 18.190 1.00 82.25 213 SER A CA 1
ATOM 1640 C C . SER A 1 213 ? 7.997 7.887 19.295 1.00 82.25 213 SER A C 1
ATOM 1642 O O . SER A 1 213 ? 7.755 8.293 20.435 1.00 82.25 213 SER A O 1
ATOM 1644 N N . LEU A 1 214 ? 7.895 6.595 18.967 1.00 84.12 214 LEU A N 1
ATOM 1645 C CA . LEU A 1 214 ? 7.517 5.572 19.947 1.00 84.12 214 LEU A CA 1
ATOM 1646 C C . LEU A 1 214 ? 8.553 5.428 21.053 1.00 84.12 214 LEU A C 1
ATOM 1648 O O . LEU A 1 214 ? 8.184 5.270 22.208 1.00 84.12 214 LEU A O 1
ATOM 1652 N N . GLU A 1 215 ? 9.832 5.546 20.730 1.00 84.12 215 GLU A N 1
ATOM 1653 C CA . GLU A 1 215 ? 10.920 5.457 21.695 1.00 84.12 215 GLU A CA 1
ATOM 1654 C C . GLU A 1 215 ? 10.808 6.550 22.766 1.00 84.12 215 GLU A C 1
ATOM 1656 O O . GLU A 1 215 ? 10.860 6.249 23.959 1.00 84.12 215 GLU A O 1
ATOM 1661 N N . THR A 1 216 ? 10.589 7.800 22.347 1.00 83.56 216 THR A N 1
ATOM 1662 C CA . THR A 1 216 ? 10.415 8.935 23.264 1.00 83.56 216 THR A CA 1
ATOM 1663 C C . THR A 1 216 ? 9.150 8.770 24.095 1.00 83.56 216 THR A C 1
ATOM 1665 O O . THR A 1 216 ? 9.199 8.891 25.317 1.00 83.56 216 THR A O 1
ATOM 1668 N N . THR A 1 217 ? 8.028 8.411 23.466 1.00 86.38 217 THR A N 1
ATOM 1669 C CA . THR A 1 217 ? 6.764 8.207 24.180 1.00 86.38 217 THR A CA 1
ATOM 1670 C C . THR A 1 217 ? 6.851 7.070 25.202 1.00 86.38 217 THR A C 1
ATOM 1672 O O . THR A 1 217 ? 6.355 7.220 26.317 1.00 86.38 217 THR A O 1
ATOM 1675 N N . LEU A 1 218 ? 7.502 5.950 24.874 1.00 86.38 218 LEU A N 1
ATOM 1676 C CA . LEU A 1 218 ? 7.699 4.842 25.812 1.00 86.38 218 LEU A CA 1
ATOM 1677 C C . LEU A 1 218 ? 8.544 5.273 27.013 1.00 86.38 218 LEU A C 1
ATOM 1679 O O . LEU A 1 218 ? 8.163 4.989 28.149 1.00 86.38 218 LEU A O 1
ATOM 1683 N N . LEU A 1 219 ? 9.632 6.010 26.777 1.00 83.69 219 LEU A N 1
ATOM 1684 C CA . LEU A 1 219 ? 10.477 6.545 27.842 1.00 83.69 219 LEU A CA 1
ATOM 1685 C C . LEU A 1 219 ? 9.693 7.494 28.767 1.00 83.69 219 LEU A C 1
ATOM 1687 O O . LEU A 1 219 ? 9.722 7.323 29.985 1.00 83.69 219 LEU A O 1
ATOM 1691 N N . GLU A 1 220 ? 8.945 8.447 28.202 1.00 80.50 220 GLU A N 1
ATOM 1692 C CA . GLU A 1 220 ? 8.110 9.403 28.953 1.00 80.50 220 GLU A CA 1
ATOM 1693 C C . GLU A 1 220 ? 6.965 8.718 29.720 1.00 80.50 220 GLU A C 1
ATOM 1695 O O . GLU A 1 220 ? 6.562 9.161 30.802 1.00 80.50 220 GLU A O 1
ATOM 1700 N N . CYS A 1 221 ? 6.469 7.597 29.193 1.00 78.94 221 CYS A N 1
ATOM 1701 C CA . CYS A 1 221 ? 5.482 6.744 29.847 1.00 78.94 221 CYS A CA 1
ATOM 1702 C C . CYS A 1 221 ? 6.106 5.761 30.855 1.00 78.94 221 CYS A C 1
ATOM 1704 O O . CYS A 1 221 ? 5.401 4.889 31.350 1.00 78.94 221 CYS A O 1
ATOM 1706 N N . GLY A 1 222 ? 7.397 5.874 31.186 1.00 79.75 222 GLY A N 1
ATOM 1707 C CA . GLY A 1 222 ? 8.045 5.061 32.222 1.00 79.75 222 GLY A CA 1
ATOM 1708 C C . GLY A 1 222 ? 8.485 3.661 31.776 1.00 79.75 222 GLY A C 1
ATOM 1709 O O . GLY A 1 222 ? 8.886 2.855 32.613 1.00 79.75 222 GLY A O 1
ATOM 1710 N N . PHE A 1 223 ? 8.454 3.357 30.476 1.00 83.31 223 PHE A N 1
ATOM 1711 C CA . PHE A 1 223 ? 9.005 2.123 29.909 1.00 83.31 223 PHE A CA 1
ATOM 1712 C C . PHE A 1 223 ? 10.497 2.309 29.607 1.00 83.31 223 PHE A C 1
ATOM 1714 O O . PHE A 1 223 ? 10.909 2.482 28.462 1.00 83.31 223 PHE A O 1
ATOM 1721 N N . THR A 1 224 ? 11.315 2.307 30.660 1.00 82.81 224 THR A N 1
ATOM 1722 C CA . THR A 1 224 ? 12.759 2.597 30.582 1.00 82.81 224 THR A CA 1
ATOM 1723 C C . THR A 1 224 ? 13.613 1.398 30.163 1.00 82.81 224 THR A C 1
ATOM 1725 O O . THR A 1 224 ? 14.770 1.581 29.788 1.00 82.81 224 THR A O 1
ATOM 1728 N N . ASP A 1 225 ? 13.069 0.177 30.194 1.00 86.44 225 ASP A N 1
ATOM 1729 C CA . ASP A 1 225 ? 13.775 -1.023 29.737 1.00 86.44 225 ASP A CA 1
ATOM 1730 C C . ASP A 1 225 ? 13.887 -1.048 28.196 1.00 86.44 225 ASP A C 1
ATOM 1732 O O . ASP A 1 225 ? 12.877 -1.203 27.497 1.00 86.44 225 ASP A O 1
ATOM 1736 N N . PRO A 1 226 ? 15.109 -0.968 27.632 1.00 86.88 226 PRO A N 1
ATOM 1737 C CA . PRO A 1 226 ? 15.308 -0.945 26.188 1.00 86.88 226 PRO A CA 1
ATOM 1738 C C . PRO A 1 226 ? 14.908 -2.257 25.499 1.00 86.88 226 PRO A C 1
ATOM 1740 O O . PRO A 1 226 ? 14.628 -2.252 24.298 1.00 86.88 226 PRO A O 1
ATOM 1743 N N . THR A 1 227 ? 14.884 -3.388 26.212 1.00 88.50 227 THR A N 1
ATOM 1744 C CA . THR A 1 227 ? 14.462 -4.673 25.633 1.00 88.50 227 THR A CA 1
ATOM 1745 C C . THR A 1 227 ? 12.944 -4.749 25.490 1.00 88.50 227 THR A C 1
ATOM 1747 O O . THR A 1 227 ? 12.447 -5.120 24.419 1.00 88.50 227 THR A O 1
ATOM 1750 N N . MET A 1 228 ? 12.205 -4.302 26.508 1.00 86.94 228 MET A N 1
ATOM 1751 C CA . MET A 1 228 ? 10.759 -4.115 26.442 1.00 86.94 228 MET A CA 1
ATOM 1752 C C . MET A 1 228 ? 10.372 -3.099 25.364 1.00 86.94 228 MET A C 1
ATOM 1754 O O . MET A 1 228 ? 9.515 -3.404 24.534 1.00 86.94 228 MET A O 1
ATOM 1758 N N . ALA A 1 229 ? 11.046 -1.946 25.299 1.00 86.19 229 ALA A N 1
ATOM 1759 C CA . ALA A 1 229 ? 10.758 -0.925 24.294 1.00 86.19 229 ALA A CA 1
ATOM 1760 C C . ALA A 1 229 ? 10.925 -1.459 22.862 1.00 86.19 229 ALA A C 1
ATOM 1762 O O . ALA A 1 229 ? 10.008 -1.358 22.048 1.00 86.19 229 ALA A O 1
ATOM 1763 N N . LYS A 1 230 ? 12.040 -2.146 22.569 1.00 89.56 230 LYS A N 1
ATOM 1764 C CA . LYS A 1 230 ? 12.250 -2.807 21.267 1.00 89.56 230 LYS A CA 1
ATOM 1765 C C . LYS A 1 230 ? 11.191 -3.864 20.960 1.00 89.56 230 LYS A C 1
ATOM 1767 O O . LYS A 1 230 ? 10.780 -3.998 19.807 1.00 89.56 230 LYS A O 1
ATOM 1772 N N . SER A 1 231 ? 10.755 -4.614 21.970 1.00 91.50 231 SER A N 1
ATOM 1773 C CA . SER A 1 231 ? 9.713 -5.633 21.813 1.00 91.50 231 SER A CA 1
ATOM 1774 C C . SER A 1 231 ? 8.362 -5.005 21.466 1.00 91.50 231 SER A C 1
ATOM 1776 O O . SER A 1 231 ? 7.673 -5.509 20.583 1.00 91.50 231 SER A O 1
ATOM 1778 N N . LEU A 1 232 ? 8.017 -3.869 22.082 1.00 91.00 232 LEU A N 1
ATOM 1779 C CA . LEU A 1 232 ? 6.815 -3.098 21.754 1.00 91.00 232 LEU A CA 1
ATOM 1780 C C . LEU A 1 232 ? 6.894 -2.470 20.359 1.00 91.00 232 LEU A C 1
ATOM 1782 O O . LEU A 1 232 ? 5.930 -2.578 19.602 1.00 91.00 232 LEU A O 1
ATOM 1786 N N . CYS A 1 233 ? 8.040 -1.899 19.968 1.00 90.94 233 CYS A N 1
ATOM 1787 C CA . CYS A 1 233 ? 8.238 -1.393 18.605 1.00 90.94 233 CYS A CA 1
ATOM 1788 C C . CYS A 1 233 ? 8.037 -2.505 17.566 1.00 90.94 233 CYS A C 1
ATOM 1790 O O . CYS A 1 233 ? 7.325 -2.316 16.579 1.00 90.94 233 CYS A O 1
ATOM 1792 N N . ARG A 1 234 ? 8.612 -3.690 17.808 1.00 93.25 234 ARG A N 1
ATOM 1793 C CA . ARG A 1 234 ? 8.444 -4.850 16.928 1.00 93.25 234 ARG A CA 1
ATOM 1794 C C . ARG A 1 234 ? 6.996 -5.334 16.885 1.00 93.25 234 ARG A C 1
ATOM 1796 O O . ARG A 1 234 ? 6.492 -5.610 15.806 1.00 93.25 234 ARG A O 1
ATOM 1803 N N . LEU A 1 235 ? 6.314 -5.378 18.027 1.00 94.69 235 LEU A N 1
ATOM 1804 C CA . LEU A 1 235 ? 4.907 -5.764 18.108 1.00 94.69 235 LEU A CA 1
ATOM 1805 C C . LEU A 1 235 ? 4.002 -4.803 17.322 1.00 94.69 235 LEU A C 1
ATOM 1807 O O . LEU A 1 235 ? 3.127 -5.260 16.585 1.00 94.69 235 LEU A O 1
ATOM 1811 N N . ALA A 1 236 ? 4.225 -3.489 17.431 1.00 93.38 236 ALA A N 1
ATOM 1812 C CA . ALA A 1 236 ? 3.516 -2.487 16.631 1.00 93.38 236 ALA A CA 1
ATOM 1813 C C . ALA A 1 236 ? 3.777 -2.682 15.130 1.00 93.38 236 ALA A C 1
ATOM 1815 O O . ALA A 1 236 ? 2.830 -2.712 14.343 1.00 93.38 236 ALA A O 1
ATOM 1816 N N . LEU A 1 237 ? 5.047 -2.856 14.748 1.00 94.06 237 LEU A N 1
ATOM 1817 C CA . LEU A 1 237 ? 5.466 -3.067 13.364 1.00 94.06 237 LEU A CA 1
ATOM 1818 C C . LEU A 1 237 ? 4.831 -4.330 12.773 1.00 94.06 237 LEU A C 1
ATOM 1820 O O . LEU A 1 237 ? 4.131 -4.237 11.768 1.00 94.06 237 LEU A O 1
ATOM 1824 N N . ASP A 1 238 ? 5.007 -5.485 13.412 1.00 96.19 238 ASP A N 1
ATOM 1825 C CA . ASP A 1 238 ? 4.515 -6.773 12.912 1.00 96.19 238 ASP A CA 1
ATOM 1826 C C . ASP A 1 238 ? 2.981 -6.756 12.768 1.00 96.19 238 ASP A C 1
ATOM 1828 O O . ASP A 1 238 ? 2.431 -7.245 11.776 1.00 96.19 238 ASP A O 1
ATOM 1832 N N . THR A 1 239 ? 2.276 -6.115 13.709 1.00 97.12 239 THR A N 1
ATOM 1833 C CA . THR A 1 239 ? 0.812 -5.977 13.655 1.00 97.12 239 THR A CA 1
ATOM 1834 C C . THR A 1 239 ? 0.370 -5.054 12.518 1.00 97.12 239 THR A C 1
ATOM 1836 O O . THR A 1 239 ? -0.554 -5.391 11.775 1.00 97.12 239 THR A O 1
ATOM 1839 N N . ALA A 1 240 ? 1.030 -3.907 12.340 1.00 95.75 240 ALA A N 1
ATOM 1840 C CA . ALA A 1 240 ? 0.698 -2.962 11.277 1.00 95.75 240 ALA A CA 1
ATOM 1841 C C . ALA A 1 240 ? 0.974 -3.540 9.880 1.00 95.75 240 ALA A C 1
ATOM 1843 O O . ALA A 1 240 ? 0.143 -3.404 8.980 1.00 95.75 240 ALA A O 1
ATOM 1844 N N . LEU A 1 241 ? 2.097 -4.245 9.704 1.00 96.69 241 LEU A N 1
ATOM 1845 C CA . LEU A 1 241 ? 2.406 -4.941 8.454 1.00 96.69 241 LEU A CA 1
ATOM 1846 C C . LEU A 1 241 ? 1.403 -6.062 8.170 1.00 96.69 241 LEU A C 1
ATOM 1848 O O . LEU A 1 241 ? 0.960 -6.199 7.033 1.00 96.69 241 LEU A O 1
ATOM 1852 N N . SER A 1 242 ? 0.974 -6.803 9.196 1.00 97.81 242 SER A N 1
ATOM 1853 C CA . SER A 1 242 ? -0.077 -7.821 9.051 1.00 97.81 242 SER A CA 1
ATOM 1854 C C . SER A 1 242 ? -1.408 -7.211 8.598 1.00 97.81 242 SER A C 1
ATOM 1856 O O . SER A 1 242 ? -2.097 -7.797 7.767 1.00 97.81 242 SER A O 1
ATOM 1858 N N . CYS A 1 243 ? -1.755 -6.008 9.072 1.00 97.62 243 CYS A N 1
ATOM 1859 C CA . CYS A 1 243 ? -2.932 -5.286 8.581 1.00 97.62 243 CYS A CA 1
ATOM 1860 C C . CYS A 1 243 ? -2.805 -4.941 7.090 1.00 97.62 243 CYS A C 1
ATOM 1862 O O . CYS A 1 243 ? -3.766 -5.115 6.341 1.00 97.62 243 CYS A O 1
ATOM 1864 N N . LEU A 1 244 ? -1.626 -4.496 6.640 1.00 96.25 244 LEU A N 1
ATOM 1865 C CA . LEU A 1 244 ? -1.392 -4.236 5.218 1.00 96.25 244 LEU A CA 1
ATOM 1866 C C . LEU A 1 244 ? -1.450 -5.524 4.387 1.00 96.25 244 LEU A C 1
ATOM 1868 O O . LEU A 1 244 ? -2.026 -5.498 3.306 1.00 96.25 244 LEU A O 1
ATOM 1872 N N . CYS A 1 245 ? -0.957 -6.660 4.892 1.00 97.56 245 CYS A N 1
ATOM 1873 C CA . CYS A 1 245 ? -1.131 -7.955 4.222 1.00 97.56 245 CYS A CA 1
ATOM 1874 C C . CYS A 1 245 ? -2.611 -8.277 3.978 1.00 97.56 245 CYS A C 1
ATOM 1876 O O . CYS A 1 245 ? -2.969 -8.659 2.867 1.00 97.56 245 CYS A O 1
ATOM 1878 N N . VAL A 1 246 ? -3.478 -8.067 4.977 1.00 97.81 246 VAL A N 1
ATOM 1879 C CA . VAL A 1 246 ? -4.931 -8.267 4.822 1.00 97.81 246 VAL A CA 1
ATOM 1880 C C . VAL A 1 246 ? -5.496 -7.346 3.744 1.00 97.81 246 VAL A C 1
ATOM 1882 O O . VAL A 1 246 ? -6.303 -7.782 2.925 1.00 97.81 246 VAL A O 1
ATOM 1885 N N . VAL A 1 247 ? -5.055 -6.086 3.703 1.00 96.62 247 VAL A N 1
ATOM 1886 C CA . VAL A 1 247 ? -5.448 -5.136 2.651 1.00 96.62 247 VAL A CA 1
ATOM 1887 C C . VAL A 1 247 ? -5.045 -5.648 1.267 1.00 96.62 247 VAL A C 1
ATOM 1889 O O . VAL A 1 247 ? -5.877 -5.707 0.361 1.00 96.62 247 VAL A O 1
ATOM 1892 N N . MET A 1 248 ? -3.791 -6.072 1.119 1.00 96.06 248 MET A N 1
ATOM 1893 C CA . MET A 1 248 ? -3.231 -6.580 -0.132 1.00 96.06 248 MET A CA 1
ATOM 1894 C C . MET A 1 248 ? -3.950 -7.840 -0.623 1.00 96.06 248 MET A C 1
ATOM 1896 O O . MET A 1 248 ? -4.329 -7.914 -1.791 1.00 96.06 248 MET A O 1
ATOM 1900 N N . GLU A 1 249 ? -4.181 -8.805 0.267 1.00 96.69 249 GLU A N 1
ATOM 1901 C CA . GLU A 1 249 ? -4.881 -10.056 -0.039 1.00 96.69 249 GLU A CA 1
ATOM 1902 C C . GLU A 1 249 ? -6.361 -9.825 -0.359 1.00 96.69 249 GLU A C 1
ATOM 1904 O O . GLU A 1 249 ? -6.928 -10.465 -1.243 1.00 96.69 249 GLU A O 1
ATOM 1909 N N . THR A 1 250 ? -7.012 -8.884 0.323 1.00 96.06 250 THR A N 1
ATOM 1910 C CA . THR A 1 250 ? -8.410 -8.573 0.016 1.00 96.06 250 THR A CA 1
ATOM 1911 C C . THR A 1 250 ? -8.514 -7.915 -1.359 1.00 96.06 250 THR A C 1
ATOM 1913 O O . THR A 1 250 ? -9.350 -8.317 -2.162 1.00 96.06 250 THR A O 1
ATOM 1916 N N . GLU A 1 251 ? -7.650 -6.942 -1.670 1.00 95.50 251 GLU A N 1
ATOM 1917 C CA . GLU A 1 251 ? -7.651 -6.256 -2.969 1.00 95.50 251 GLU A CA 1
ATOM 1918 C C . GLU A 1 251 ? -7.283 -7.165 -4.143 1.00 95.50 251 GLU A C 1
ATOM 1920 O O . GLU A 1 251 ? -7.823 -6.980 -5.233 1.00 95.50 251 GLU A O 1
ATOM 1925 N N . SER A 1 252 ? -6.401 -8.150 -3.948 1.00 94.00 252 SER A N 1
ATOM 1926 C CA . SER A 1 252 ? -6.044 -9.100 -5.010 1.00 94.00 252 SER A CA 1
ATOM 1927 C C . SER A 1 252 ? -7.226 -9.981 -5.431 1.00 94.00 252 SER A C 1
ATOM 1929 O O . SER A 1 252 ? -7.295 -10.406 -6.584 1.00 94.00 252 SER A O 1
ATOM 1931 N N . ASN A 1 253 ? -8.187 -10.186 -4.526 1.00 94.38 253 ASN A N 1
ATOM 1932 C CA . ASN A 1 253 ? -9.432 -10.909 -4.773 1.00 94.38 253 ASN A CA 1
ATOM 1933 C C . ASN A 1 253 ? -10.573 -10.009 -5.286 1.00 94.38 253 ASN A C 1
ATOM 1935 O O . ASN A 1 253 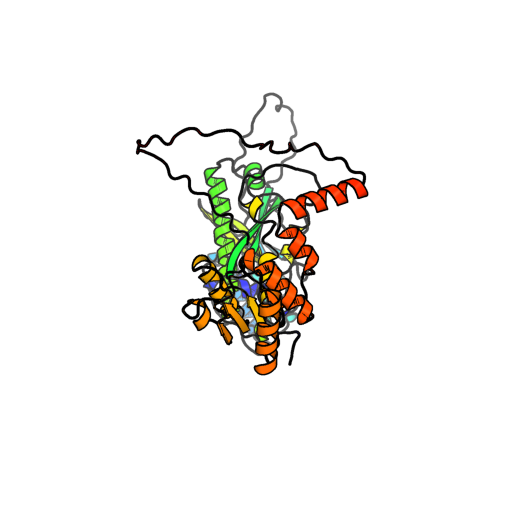? -11.663 -10.507 -5.573 1.00 94.38 253 ASN A O 1
ATOM 1939 N N . MET A 1 254 ? -10.354 -8.694 -5.411 1.00 93.94 254 MET A N 1
ATOM 1940 C CA . MET A 1 254 ? -11.353 -7.756 -5.927 1.00 93.94 254 MET A CA 1
ATOM 1941 C C . MET A 1 254 ? -11.275 -7.587 -7.446 1.00 93.94 254 MET A C 1
ATOM 1943 O O . MET A 1 254 ? -10.196 -7.504 -8.044 1.00 93.94 254 MET A O 1
ATOM 1947 N N . SER A 1 255 ? -12.440 -7.410 -8.071 1.00 93.25 255 SER A N 1
ATOM 1948 C CA . SER A 1 255 ? -12.527 -6.999 -9.472 1.00 93.25 255 SER A CA 1
ATOM 1949 C C . SER A 1 255 ? -11.984 -5.577 -9.677 1.00 93.25 255 SER A C 1
ATOM 1951 O O . SER A 1 255 ? -11.889 -4.777 -8.741 1.00 93.25 255 SER A O 1
ATOM 1953 N N . ALA A 1 256 ? -11.636 -5.235 -10.919 1.00 91.62 256 ALA A N 1
ATOM 1954 C CA . ALA A 1 256 ? -11.184 -3.885 -11.256 1.00 91.62 256 ALA A CA 1
ATOM 1955 C C . ALA A 1 256 ? -12.253 -2.832 -10.914 1.00 91.62 256 ALA A C 1
ATOM 1957 O O . ALA A 1 256 ? -11.934 -1.768 -10.395 1.00 91.62 256 ALA A O 1
ATOM 1958 N N . GLU A 1 257 ? -13.528 -3.147 -11.133 1.00 90.25 257 GLU A N 1
ATOM 1959 C CA . GLU A 1 257 ? -14.662 -2.272 -10.830 1.00 90.25 257 GLU A CA 1
ATOM 1960 C C . GLU A 1 257 ? -14.794 -2.041 -9.321 1.00 90.25 257 GLU A C 1
ATOM 1962 O O . GLU A 1 257 ? -14.988 -0.907 -8.887 1.00 90.25 257 GLU A O 1
ATOM 1967 N N . GLN A 1 258 ? -14.623 -3.091 -8.509 1.00 90.94 258 GLN A N 1
ATOM 1968 C CA . GLN A 1 258 ? -14.644 -2.984 -7.046 1.00 90.94 258 GLN A CA 1
ATOM 1969 C C . GLN A 1 258 ? -13.497 -2.120 -6.514 1.00 90.94 258 GLN A C 1
ATOM 1971 O O . GLN A 1 258 ? -13.699 -1.341 -5.582 1.00 90.94 258 GLN A O 1
ATOM 1976 N N . ARG A 1 259 ? -12.314 -2.210 -7.134 1.00 91.62 259 ARG A N 1
ATOM 1977 C CA . ARG A 1 259 ? -11.162 -1.357 -6.812 1.00 91.62 259 ARG A CA 1
ATOM 1978 C C . ARG A 1 259 ? -11.306 0.071 -7.340 1.00 91.62 259 ARG A C 1
ATOM 1980 O O . ARG A 1 259 ? -10.536 0.935 -6.936 1.00 91.62 259 ARG A O 1
ATOM 1987 N N . GLY A 1 260 ? -12.279 0.360 -8.203 1.00 90.12 260 GLY A N 1
ATOM 1988 C CA . GLY A 1 260 ? -12.443 1.669 -8.848 1.00 90.12 260 GLY A CA 1
ATOM 1989 C C . GLY A 1 260 ? -11.516 1.901 -10.049 1.00 90.12 260 GLY A C 1
ATOM 1990 O O . GLY A 1 260 ? -11.295 3.046 -10.432 1.00 90.12 260 GLY A O 1
ATOM 1991 N N . GLY A 1 261 ? -10.965 0.832 -10.627 1.00 90.31 261 GLY A N 1
ATOM 1992 C CA . GLY A 1 261 ? -10.107 0.838 -11.811 1.00 90.31 261 GLY A CA 1
ATOM 1993 C C . GLY A 1 261 ? -9.118 -0.331 -11.823 1.00 90.31 261 GLY A C 1
ATOM 1994 O O . GLY A 1 261 ? -8.742 -0.859 -10.776 1.00 90.31 261 GLY A O 1
ATOM 1995 N N . ALA A 1 262 ? -8.652 -0.731 -13.009 1.00 87.19 262 ALA A N 1
ATOM 1996 C CA . ALA A 1 262 ? -7.667 -1.809 -13.146 1.00 87.19 262 ALA A CA 1
ATOM 1997 C C . ALA A 1 262 ? -6.320 -1.440 -12.497 1.00 87.19 262 ALA A C 1
ATOM 1999 O O . ALA A 1 262 ? -5.663 -2.295 -11.893 1.00 87.19 262 ALA A O 1
ATOM 2000 N N . GLY A 1 263 ? -5.949 -0.157 -12.582 1.00 86.50 263 GLY A N 1
ATOM 2001 C CA . GLY A 1 263 ? -4.742 0.414 -11.989 1.00 86.50 263 GLY A CA 1
ATOM 2002 C C . GLY A 1 263 ? -4.880 0.832 -10.522 1.00 86.50 263 GLY A C 1
ATOM 2003 O O . GLY A 1 263 ? -3.897 1.283 -9.937 1.00 86.50 263 GLY A O 1
ATOM 2004 N N . ALA A 1 264 ? -6.053 0.691 -9.901 1.00 90.75 264 ALA A N 1
ATOM 2005 C CA . ALA A 1 264 ? -6.261 1.116 -8.520 1.00 90.75 264 ALA A CA 1
ATOM 2006 C C . ALA A 1 264 ? -5.768 0.068 -7.514 1.00 90.75 264 ALA A C 1
ATOM 2008 O O . ALA A 1 264 ? -6.126 -1.109 -7.603 1.00 90.75 264 ALA A O 1
ATOM 2009 N N . GLN A 1 265 ? -4.964 0.504 -6.545 1.00 92.25 265 GLN A N 1
ATOM 2010 C CA . GLN A 1 265 ? -4.607 -0.273 -5.353 1.00 92.25 265 GLN A CA 1
ATOM 2011 C C . GLN A 1 265 ? -4.299 0.677 -4.196 1.00 92.25 265 GLN A C 1
ATOM 2013 O O . GLN A 1 265 ? -3.884 1.811 -4.439 1.00 92.25 265 GLN A O 1
ATOM 2018 N N . THR A 1 266 ? -4.435 0.230 -2.953 1.00 92.06 266 THR A N 1
ATOM 2019 C CA . THR A 1 266 ? -3.995 1.028 -1.803 1.00 92.06 266 THR A CA 1
ATOM 2020 C C . THR A 1 266 ? -2.482 0.918 -1.635 1.00 92.06 266 THR A C 1
ATOM 2022 O O . THR A 1 266 ? -1.976 -0.090 -1.140 1.00 92.06 266 THR A O 1
ATOM 2025 N N . ASP A 1 267 ? -1.758 1.966 -2.046 1.00 89.62 267 ASP A N 1
ATOM 2026 C CA . ASP A 1 267 ? -0.296 2.039 -1.909 1.00 89.62 267 ASP A CA 1
ATOM 2027 C C . ASP A 1 267 ? 0.128 2.387 -0.480 1.00 89.62 267 ASP A C 1
ATOM 2029 O O . ASP A 1 267 ? 1.176 1.931 -0.037 1.00 89.62 267 ASP A O 1
ATOM 2033 N N . MET A 1 268 ? -0.684 3.161 0.245 1.00 88.12 268 MET A N 1
ATOM 2034 C CA . MET A 1 268 ? -0.403 3.605 1.609 1.00 88.12 268 MET A CA 1
ATOM 2035 C C . MET A 1 268 ? -1.685 3.654 2.442 1.00 88.12 268 MET A C 1
ATOM 2037 O O . MET A 1 268 ? -2.730 4.085 1.953 1.00 88.12 268 MET A O 1
ATOM 2041 N N . ILE A 1 269 ? -1.602 3.245 3.709 1.00 89.69 269 ILE A N 1
ATOM 2042 C CA . ILE A 1 269 ? -2.721 3.321 4.653 1.00 89.69 269 ILE A CA 1
ATOM 2043 C C . ILE A 1 269 ? -2.231 3.554 6.084 1.00 89.69 269 ILE A C 1
ATOM 2045 O O . ILE A 1 269 ? -1.142 3.131 6.467 1.00 89.69 269 ILE A O 1
ATOM 2049 N N . GLY A 1 270 ? -3.020 4.281 6.874 1.00 90.00 270 GLY A N 1
ATOM 2050 C CA . GLY A 1 270 ? -2.756 4.513 8.286 1.00 90.00 270 GLY A CA 1
ATOM 2051 C C . GLY A 1 270 ? -3.400 3.398 9.086 1.00 90.00 270 GLY A C 1
ATOM 2052 O O . GLY A 1 270 ? -4.617 3.234 9.030 1.00 90.00 270 GLY A O 1
ATOM 2053 N N . VAL A 1 271 ? -2.597 2.634 9.811 1.00 92.19 271 VAL A N 1
ATOM 2054 C CA . VAL A 1 271 ? -3.064 1.634 10.765 1.00 92.19 271 VAL A CA 1
ATOM 2055 C C . VAL A 1 271 ? -3.069 2.275 12.133 1.00 92.19 271 VAL A C 1
ATOM 2057 O O . VAL A 1 271 ? -2.028 2.639 12.678 1.00 92.19 271 VAL A O 1
ATOM 2060 N N . ASP A 1 272 ? -4.260 2.411 12.677 1.00 89.38 272 ASP A N 1
ATOM 2061 C CA . ASP A 1 272 ? -4.459 3.028 13.964 1.00 89.38 272 ASP A CA 1
ATOM 2062 C C . ASP A 1 272 ? -4.618 1.965 15.034 1.00 89.38 272 ASP A C 1
ATOM 2064 O O . ASP A 1 272 ? -5.470 1.080 14.919 1.00 89.38 272 ASP A O 1
ATOM 2068 N N . LEU A 1 273 ? -3.771 2.024 16.052 1.00 91.44 273 LEU A N 1
ATOM 2069 C CA . LEU A 1 273 ? -3.662 0.980 17.048 1.00 91.44 273 LEU A CA 1
ATOM 2070 C C . LEU A 1 273 ? -3.389 1.534 18.442 1.00 91.44 273 LEU A C 1
ATOM 2072 O O . LEU A 1 273 ? -2.831 2.613 18.642 1.00 91.44 273 LEU A O 1
ATOM 2076 N N . LEU A 1 274 ? -3.796 0.747 19.422 1.00 90.88 274 LEU A N 1
ATOM 2077 C CA . LEU A 1 274 ? -3.634 1.016 20.836 1.00 90.88 274 LEU A CA 1
ATOM 2078 C C . LEU A 1 274 ? -2.950 -0.182 21.480 1.00 90.88 274 LEU A C 1
ATOM 2080 O O . LEU A 1 274 ? -3.292 -1.321 21.165 1.00 90.88 274 LEU A O 1
ATOM 2084 N N . PHE A 1 275 ? -2.027 0.050 22.406 1.00 91.50 275 PHE A N 1
ATOM 2085 C CA . PHE A 1 275 ? -1.614 -1.019 23.306 1.00 91.50 275 PHE A CA 1
ATOM 2086 C C . PHE A 1 275 ? -2.584 -1.113 24.472 1.00 91.50 275 PHE A C 1
ATOM 2088 O O . PHE A 1 275 ? -2.966 -0.105 25.052 1.00 91.50 275 PHE A O 1
ATOM 2095 N N . THR A 1 276 ? -2.967 -2.334 24.813 1.00 89.00 276 THR A N 1
ATOM 2096 C CA . THR A 1 276 ? -3.808 -2.664 25.964 1.00 89.00 276 THR A CA 1
ATOM 2097 C C . THR A 1 276 ? -3.090 -3.705 26.811 1.00 89.00 276 THR A C 1
ATOM 2099 O O . THR A 1 276 ? -2.177 -4.379 26.326 1.00 89.00 276 THR A O 1
ATOM 2102 N N . MET A 1 277 ? -3.482 -3.836 28.074 1.00 86.25 277 MET A N 1
ATOM 2103 C CA . MET A 1 277 ? -2.916 -4.825 28.987 1.00 86.25 277 MET A CA 1
ATOM 2104 C C . MET A 1 277 ? -3.985 -5.861 29.333 1.00 86.25 277 MET A C 1
ATOM 2106 O O . MET A 1 277 ? -5.025 -5.505 29.881 1.00 86.25 277 MET A O 1
ATOM 2110 N N . ASP A 1 278 ? -3.725 -7.128 29.012 1.00 79.75 278 ASP A N 1
ATOM 2111 C CA . ASP A 1 278 ? -4.535 -8.265 29.457 1.00 79.75 278 ASP A CA 1
ATOM 2112 C C . ASP A 1 278 ? -3.707 -9.124 30.418 1.00 79.75 278 ASP A C 1
ATOM 2114 O O . ASP A 1 278 ? -2.757 -9.808 30.019 1.00 79.75 278 ASP A O 1
ATOM 2118 N N . GLY A 1 279 ? -4.022 -9.024 31.711 1.00 79.25 279 GLY A N 1
ATOM 2119 C CA . GLY A 1 279 ? -3.195 -9.581 32.777 1.00 79.25 279 GLY A CA 1
ATOM 2120 C C . GLY A 1 279 ? -1.791 -8.971 32.757 1.00 79.25 279 GLY A C 1
ATOM 2121 O O . GLY A 1 279 ? -1.623 -7.787 33.031 1.00 79.25 279 GLY A O 1
ATOM 2122 N N . SER A 1 280 ? -0.784 -9.782 32.430 1.00 81.12 280 SER A N 1
ATOM 2123 C CA . SER A 1 280 ? 0.621 -9.366 32.305 1.00 81.12 280 SER A CA 1
ATOM 2124 C C . SER A 1 280 ? 1.099 -9.215 30.856 1.00 81.12 280 SER A C 1
ATOM 2126 O O . SER A 1 280 ? 2.284 -8.976 30.624 1.00 81.12 280 SER A O 1
ATOM 2128 N N . ILE A 1 281 ? 0.210 -9.375 29.869 1.00 86.81 281 ILE A N 1
ATOM 2129 C CA . ILE A 1 281 ? 0.565 -9.378 28.448 1.00 86.81 281 ILE A CA 1
ATOM 2130 C C . ILE A 1 281 ? 0.070 -8.090 27.794 1.00 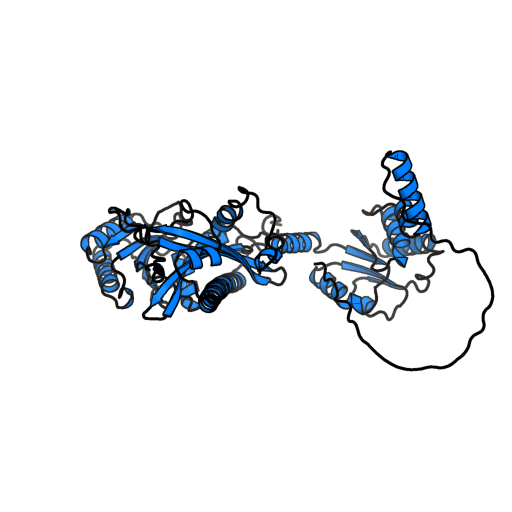86.81 281 ILE A C 1
ATOM 2132 O O . ILE A 1 281 ? -1.123 -7.786 27.807 1.00 86.81 281 ILE A O 1
ATOM 2136 N N . ILE A 1 282 ? 0.989 -7.357 27.165 1.00 90.38 282 ILE A N 1
ATOM 2137 C CA . ILE A 1 282 ? 0.654 -6.193 26.344 1.00 90.38 282 ILE A CA 1
ATOM 2138 C C . ILE A 1 282 ? 0.196 -6.682 24.969 1.00 90.38 282 ILE A C 1
ATOM 2140 O O . ILE A 1 282 ? 0.901 -7.453 24.314 1.00 90.38 282 ILE A O 1
ATOM 2144 N N . ARG A 1 283 ? -0.980 -6.234 24.518 1.00 91.50 283 ARG A N 1
ATOM 2145 C CA . ARG A 1 283 ? -1.542 -6.593 23.210 1.00 91.50 283 ARG A CA 1
ATOM 2146 C C . ARG A 1 283 ? -1.901 -5.362 22.381 1.00 91.50 283 ARG A C 1
ATOM 2148 O O . ARG A 1 283 ? -2.472 -4.415 22.927 1.00 91.50 283 ARG A O 1
ATOM 2155 N N . PRO A 1 284 ? -1.615 -5.373 21.069 1.00 94.31 284 PRO A N 1
ATOM 2156 C CA . PRO A 1 284 ? -2.074 -4.338 20.164 1.00 94.31 284 PRO A CA 1
ATOM 2157 C C . PRO A 1 284 ? -3.542 -4.582 19.807 1.00 94.31 284 PRO A C 1
ATOM 2159 O O . PRO A 1 284 ? -3.948 -5.706 19.515 1.00 94.31 284 PRO A O 1
ATOM 2162 N N . VAL A 1 285 ? -4.328 -3.516 19.800 1.00 94.06 285 VAL A N 1
ATOM 2163 C CA . VAL A 1 285 ? -5.722 -3.508 19.364 1.00 94.06 285 VAL A CA 1
ATOM 2164 C C . VAL A 1 285 ? -5.853 -2.498 18.238 1.00 94.06 285 VAL A C 1
ATOM 2166 O O . VAL A 1 285 ? -5.549 -1.321 18.422 1.00 94.06 285 VAL A O 1
ATOM 2169 N N . ILE A 1 286 ? -6.303 -2.949 17.069 1.00 94.94 286 ILE A N 1
ATOM 2170 C CA . ILE A 1 286 ? -6.497 -2.078 15.910 1.00 94.94 286 ILE A CA 1
ATOM 2171 C C . ILE A 1 286 ? -7.804 -1.315 16.070 1.00 94.94 286 ILE A C 1
ATOM 2173 O O . ILE A 1 286 ? -8.869 -1.914 16.181 1.00 94.94 286 ILE A O 1
ATOM 2177 N N . LEU A 1 287 ? -7.744 0.012 16.044 1.00 90.69 287 LEU A N 1
ATOM 2178 C CA . LEU A 1 287 ? -8.892 0.909 16.161 1.00 90.69 287 LEU A CA 1
ATOM 2179 C C . LEU A 1 287 ? -9.492 1.280 14.803 1.00 90.69 287 LEU A C 1
ATOM 2181 O O . LEU A 1 287 ? -10.681 1.593 14.738 1.00 90.69 287 LEU A O 1
ATOM 2185 N N . GLY A 1 288 ? -8.719 1.193 13.724 1.00 89.69 288 GLY A N 1
ATOM 2186 C CA . GLY A 1 288 ? -9.214 1.443 12.377 1.00 89.69 288 GLY A CA 1
ATOM 2187 C C . GLY A 1 288 ? -8.111 1.476 11.328 1.00 89.69 288 GLY A C 1
ATOM 2188 O O . GLY A 1 288 ? -6.922 1.521 11.646 1.00 89.69 288 GLY A O 1
ATOM 2189 N N . LEU A 1 289 ? -8.533 1.460 10.066 1.00 90.81 289 LEU A N 1
ATOM 2190 C CA . LEU A 1 289 ? -7.680 1.749 8.922 1.00 90.81 289 LEU A CA 1
ATOM 2191 C C . LEU A 1 289 ? -8.103 3.087 8.320 1.00 90.81 289 LEU A C 1
ATOM 2193 O O . LEU A 1 289 ? -9.289 3.361 8.146 1.00 90.81 289 LEU A O 1
ATOM 2197 N N . HIS A 1 290 ? -7.125 3.927 8.004 1.00 85.94 290 HIS A N 1
ATOM 2198 C CA . HIS A 1 290 ? -7.359 5.307 7.608 1.00 85.94 290 HIS A CA 1
ATOM 2199 C C . HIS A 1 290 ? -6.647 5.625 6.293 1.00 85.94 290 HIS A C 1
ATOM 2201 O O . HIS A 1 290 ? -5.464 5.967 6.302 1.00 85.94 290 HIS A O 1
ATOM 2207 N N . PRO A 1 291 ? -7.365 5.561 5.158 1.00 79.56 291 PRO A N 1
ATOM 2208 C CA . PRO A 1 291 ? -6.809 5.883 3.842 1.00 79.56 291 PRO A CA 1
ATOM 2209 C C . PRO A 1 291 ? -6.365 7.349 3.691 1.00 79.56 291 PRO A C 1
ATOM 2211 O O . PRO A 1 291 ? -5.499 7.649 2.879 1.00 79.56 291 PRO A O 1
ATOM 2214 N N . SER A 1 292 ? -6.954 8.275 4.459 1.00 68.69 292 SER A N 1
ATOM 2215 C CA . SER A 1 292 ? -6.716 9.724 4.343 1.00 68.69 292 SER A CA 1
ATOM 2216 C C . SER A 1 292 ? -5.809 10.319 5.429 1.00 68.69 292 SER A C 1
ATOM 2218 O O . SER A 1 292 ? -5.195 11.362 5.205 1.00 68.69 292 SER A O 1
ATOM 2220 N N . LEU A 1 293 ? -5.677 9.675 6.598 1.00 59.09 293 LEU A N 1
ATOM 2221 C CA . LEU A 1 293 ? -4.889 10.215 7.720 1.00 59.09 293 LEU A CA 1
ATOM 2222 C C . LEU A 1 293 ? -3.372 10.130 7.502 1.00 59.09 293 LEU A C 1
ATOM 2224 O O . LEU A 1 293 ? -2.635 10.891 8.127 1.00 59.09 293 LEU A O 1
ATOM 2228 N N . CYS A 1 294 ? -2.900 9.267 6.595 1.00 61.75 294 CYS A N 1
ATOM 2229 C CA . CYS A 1 294 ? -1.473 9.056 6.315 1.00 61.75 294 CYS A CA 1
ATOM 2230 C C . CYS A 1 294 ? -0.734 10.343 5.943 1.00 61.75 294 CYS A C 1
ATOM 2232 O O . CYS A 1 294 ? 0.445 10.506 6.244 1.00 61.75 294 CYS A O 1
ATOM 2234 N N . LEU A 1 295 ? -1.415 11.257 5.252 1.00 59.94 295 LEU A N 1
ATOM 2235 C CA . LEU A 1 295 ? -0.817 12.502 4.791 1.00 59.94 295 LEU A CA 1
ATOM 2236 C C . LEU A 1 295 ? -0.735 13.524 5.929 1.00 59.94 295 LEU A C 1
ATOM 2238 O O . LEU A 1 295 ? 0.317 14.123 6.135 1.00 59.94 295 LEU A O 1
ATOM 2242 N N . HIS A 1 296 ? -1.794 13.667 6.728 1.00 61.34 296 HIS A N 1
ATOM 2243 C CA . HIS A 1 296 ? -1.847 14.648 7.817 1.00 61.34 296 HIS A CA 1
ATOM 2244 C C . HIS A 1 296 ? -0.764 14.423 8.883 1.00 61.34 296 HIS A C 1
ATOM 2246 O O . HIS A 1 296 ? -0.140 15.385 9.329 1.00 61.34 296 HIS A O 1
ATOM 2252 N N . SER A 1 297 ? -0.488 13.169 9.250 1.00 56.78 297 SER A N 1
ATOM 2253 C CA . SER A 1 297 ? 0.562 12.820 10.219 1.00 56.78 297 SER A CA 1
ATOM 2254 C C . SER A 1 297 ? 1.983 12.855 9.636 1.00 56.78 297 SER A C 1
ATOM 2256 O O . SER A 1 297 ? 2.955 12.915 10.391 1.00 56.78 297 SER A O 1
ATOM 2258 N N . SER A 1 298 ? 2.127 12.871 8.306 1.00 56.09 298 SER A N 1
ATOM 2259 C CA . SER A 1 298 ? 3.429 12.924 7.625 1.00 56.09 298 SER A CA 1
ATOM 2260 C C . SER A 1 298 ? 3.995 14.344 7.473 1.00 56.09 298 SER A C 1
ATOM 2262 O O . SER A 1 298 ? 5.212 14.500 7.399 1.00 56.09 298 SER A O 1
ATOM 2264 N N . PHE A 1 299 ? 3.153 15.387 7.433 1.00 51.03 299 PHE A N 1
ATOM 2265 C CA . PHE A 1 299 ? 3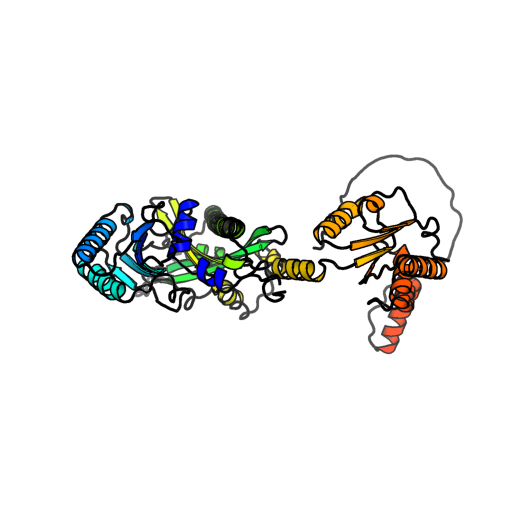.595 16.767 7.152 1.00 51.03 299 PHE A CA 1
ATOM 2266 C C . PHE A 1 299 ? 3.940 17.613 8.390 1.00 51.03 299 PHE A C 1
ATOM 2268 O O . PHE A 1 299 ? 4.607 18.639 8.254 1.00 51.03 299 PHE A O 1
ATOM 2275 N N . GLN A 1 300 ? 3.508 17.212 9.588 1.00 51.22 300 GLN A N 1
ATOM 2276 C CA . GLN A 1 300 ? 3.530 18.082 10.774 1.00 51.22 300 GLN A CA 1
ATOM 2277 C C . GLN A 1 300 ? 4.928 18.275 11.404 1.00 51.22 300 GLN A C 1
ATOM 2279 O O . GLN A 1 300 ? 5.115 19.170 12.220 1.00 51.22 300 GLN A O 1
ATOM 2284 N N . GLU A 1 301 ? 5.938 17.508 10.987 1.00 49.38 301 GLU A N 1
ATOM 2285 C CA . GLU A 1 301 ? 7.300 17.557 11.551 1.00 49.38 301 GLU A CA 1
ATOM 2286 C C . GLU A 1 301 ? 8.229 18.609 10.923 1.00 49.38 301 GLU A C 1
ATOM 2288 O O . GLU A 1 301 ? 9.378 18.745 11.335 1.00 49.38 301 GLU A O 1
ATOM 2293 N N . ARG A 1 302 ? 7.772 19.395 9.940 1.00 44.00 302 ARG A N 1
ATOM 2294 C CA . ARG A 1 302 ? 8.624 20.404 9.272 1.00 44.00 302 ARG A CA 1
ATOM 2295 C C . ARG A 1 302 ? 8.904 21.668 10.103 1.00 44.00 302 ARG A C 1
ATOM 2297 O O . ARG A 1 302 ? 9.349 22.670 9.551 1.00 44.00 302 ARG A O 1
ATOM 2304 N N . GLY A 1 303 ? 8.645 21.631 11.408 1.00 39.75 303 GLY A N 1
ATOM 2305 C CA . GLY A 1 303 ? 8.577 22.803 12.274 1.00 39.75 303 GLY A CA 1
ATOM 2306 C C . GLY A 1 303 ? 9.474 22.783 13.508 1.00 39.75 303 GLY A C 1
ATOM 2307 O O . GLY A 1 303 ? 9.043 23.309 14.518 1.00 39.75 303 GLY A O 1
ATOM 2308 N N . MET A 1 304 ? 10.676 22.201 13.479 1.00 35.66 304 MET A N 1
ATOM 2309 C CA . MET A 1 304 ? 11.790 22.635 14.343 1.00 35.66 304 MET A CA 1
ATOM 2310 C C . MET A 1 304 ? 13.076 21.935 13.909 1.00 35.66 304 MET A C 1
ATOM 2312 O O . MET A 1 304 ? 13.094 20.725 13.710 1.00 35.66 304 MET A O 1
ATOM 2316 N N . GLY A 1 305 ? 14.133 22.712 13.680 1.00 40.31 305 GLY A N 1
ATOM 2317 C CA . GLY A 1 305 ? 15.397 22.204 13.165 1.00 40.31 305 GLY A CA 1
ATOM 2318 C C . GLY A 1 305 ? 16.024 21.162 14.087 1.00 40.31 305 GLY A C 1
ATOM 2319 O O . GLY A 1 305 ? 16.328 21.458 15.235 1.00 40.31 305 GLY A O 1
ATOM 2320 N N . MET A 1 306 ? 16.280 19.974 13.547 1.00 34.91 306 MET A N 1
ATOM 2321 C CA . MET A 1 306 ? 17.418 19.151 13.937 1.00 34.91 306 MET A CA 1
ATOM 2322 C C . MET A 1 306 ? 17.990 18.493 12.684 1.00 34.91 306 MET A C 1
ATOM 2324 O O . MET A 1 306 ? 17.400 17.591 12.089 1.00 34.91 306 MET A O 1
ATOM 2328 N N . GLU A 1 307 ? 19.160 18.980 12.281 1.00 45.06 307 GLU A N 1
ATOM 2329 C CA . GLU A 1 307 ? 20.178 18.117 11.699 1.00 45.06 307 GLU A CA 1
ATOM 2330 C C . GLU A 1 307 ? 20.633 17.140 12.795 1.00 45.06 307 GLU A C 1
ATOM 2332 O O . GLU A 1 307 ? 20.961 17.565 13.902 1.00 45.06 307 GLU A O 1
ATOM 2337 N N . GLY A 1 308 ? 20.659 15.842 12.484 1.00 37.66 308 GLY A N 1
ATOM 2338 C CA . GLY A 1 308 ? 21.350 14.830 13.289 1.00 37.66 308 GLY A CA 1
ATOM 2339 C C . GLY A 1 308 ? 20.445 13.830 14.010 1.00 37.66 308 GLY A C 1
ATOM 2340 O O . GLY A 1 308 ? 19.910 14.115 15.070 1.00 37.66 308 GLY A O 1
ATOM 2341 N N . CYS A 1 309 ? 20.312 12.629 13.448 1.00 32.41 309 CYS A N 1
ATOM 2342 C CA . CYS A 1 309 ? 20.931 11.399 13.961 1.00 32.41 309 CYS A CA 1
ATOM 2343 C C . CYS A 1 309 ? 20.459 10.246 13.071 1.00 32.41 309 CYS A C 1
ATOM 2345 O O . CYS A 1 309 ? 19.312 9.812 13.132 1.00 32.41 309 CYS A O 1
ATOM 2347 N N . ASP A 1 310 ? 21.349 9.769 12.210 1.00 38.31 310 ASP A N 1
ATOM 2348 C CA . ASP A 1 310 ? 21.099 8.686 11.259 1.00 38.31 310 ASP A CA 1
ATOM 2349 C C . ASP A 1 310 ? 21.267 7.322 11.959 1.00 38.31 310 ASP A C 1
ATOM 2351 O O . ASP A 1 310 ? 22.119 6.503 11.613 1.00 38.31 310 ASP A O 1
ATOM 2355 N N . SER A 1 311 ? 20.511 7.105 13.038 1.00 37.41 311 SER A N 1
ATOM 2356 C CA . SER A 1 311 ? 20.555 5.875 13.829 1.00 37.41 311 SER A CA 1
ATOM 2357 C C . SER A 1 311 ? 19.162 5.263 13.952 1.00 37.41 311 SER A C 1
ATOM 2359 O O . SER A 1 311 ? 18.475 5.440 14.955 1.00 37.41 311 SER A O 1
ATOM 2361 N N . GLY A 1 312 ? 18.758 4.513 12.928 1.00 46.50 312 GLY A N 1
ATOM 2362 C CA . GLY A 1 312 ? 17.567 3.664 12.965 1.00 46.50 312 GLY A CA 1
ATOM 2363 C C . GLY A 1 312 ? 16.808 3.589 11.642 1.00 46.50 312 GLY A C 1
ATOM 2364 O O . GLY A 1 312 ? 17.094 4.318 10.698 1.00 46.50 312 GLY A O 1
ATOM 2365 N N . ILE A 1 313 ? 15.816 2.693 11.608 1.00 45.09 313 ILE A N 1
ATOM 2366 C CA . ILE A 1 313 ? 14.900 2.347 10.495 1.00 45.09 313 ILE A CA 1
ATOM 2367 C C . ILE A 1 313 ? 14.289 3.589 9.790 1.00 45.09 313 ILE A C 1
ATOM 2369 O O . ILE A 1 313 ? 13.855 3.522 8.639 1.00 45.09 313 ILE A O 1
ATOM 2373 N N . GLU A 1 314 ? 14.308 4.751 10.440 1.00 41.50 314 GLU A N 1
ATOM 2374 C CA . GLU A 1 314 ? 13.790 6.025 9.937 1.00 41.50 314 GLU A CA 1
ATOM 2375 C C . GLU A 1 314 ? 14.618 6.649 8.795 1.00 41.50 314 GLU A C 1
ATOM 2377 O O . GLU A 1 314 ? 14.035 7.273 7.903 1.00 41.50 314 GLU A O 1
ATOM 2382 N N . GLY A 1 315 ? 15.941 6.431 8.745 1.00 40.53 315 GLY A N 1
ATOM 2383 C CA . GLY A 1 315 ? 16.816 6.988 7.696 1.00 40.53 315 GLY A CA 1
ATOM 2384 C C . GLY A 1 315 ? 16.536 6.424 6.294 1.00 40.53 315 GLY A C 1
ATOM 2385 O O . GLY A 1 315 ? 16.631 7.130 5.291 1.00 40.53 315 GLY A O 1
ATOM 2386 N N . TRP A 1 316 ? 16.090 5.166 6.212 1.00 42.62 316 TRP A N 1
ATOM 2387 C CA . TRP A 1 316 ? 15.707 4.517 4.948 1.00 42.62 316 TRP A CA 1
ATOM 2388 C C . TRP A 1 316 ? 14.318 4.913 4.445 1.00 42.62 316 TRP A C 1
ATOM 2390 O O . TRP A 1 316 ? 14.038 4.821 3.250 1.00 42.62 316 TRP A O 1
ATOM 2400 N N . SER A 1 317 ? 13.438 5.369 5.332 1.00 50.50 317 SER A N 1
ATOM 2401 C CA . SER A 1 317 ? 12.004 5.377 5.043 1.00 50.50 317 SER A CA 1
ATOM 2402 C C . SER A 1 317 ? 11.555 6.603 4.239 1.00 50.50 317 SER A C 1
ATOM 2404 O O . SER A 1 317 ? 10.642 6.495 3.418 1.00 50.50 317 SER A O 1
ATOM 2406 N N . ARG A 1 318 ? 12.251 7.746 4.351 1.00 51.41 318 ARG A N 1
ATOM 2407 C CA . ARG A 1 318 ? 11.871 9.016 3.689 1.00 51.41 318 ARG A CA 1
ATOM 2408 C C . ARG A 1 318 ? 11.835 8.951 2.155 1.00 51.41 318 ARG A C 1
ATOM 2410 O O . ARG A 1 318 ? 11.010 9.625 1.546 1.00 51.41 318 ARG A O 1
ATOM 2417 N N . GLY A 1 319 ? 12.684 8.134 1.528 1.00 54.56 319 GLY A N 1
ATOM 2418 C CA . GLY A 1 319 ? 12.726 7.979 0.065 1.00 54.56 319 GLY A CA 1
ATOM 2419 C C . GLY A 1 319 ? 11.689 7.006 -0.511 1.00 54.56 319 GLY A C 1
ATOM 2420 O O . GLY A 1 319 ? 11.508 6.954 -1.724 1.00 54.56 319 GLY A O 1
ATOM 2421 N N . THR A 1 320 ? 11.001 6.229 0.334 1.00 63.38 320 THR A N 1
ATOM 2422 C CA . THR A 1 320 ? 10.208 5.070 -0.120 1.00 63.38 320 THR A CA 1
ATOM 2423 C C . THR A 1 320 ? 8.723 5.353 -0.326 1.00 63.38 320 THR A C 1
ATOM 2425 O O . THR A 1 320 ? 8.078 4.628 -1.081 1.00 63.38 320 THR A O 1
ATOM 2428 N N . LEU A 1 321 ? 8.173 6.423 0.266 1.00 70.88 321 LEU A N 1
ATOM 2429 C CA . LEU A 1 321 ? 6.728 6.704 0.229 1.00 70.88 321 LEU A CA 1
ATOM 2430 C C . LEU A 1 321 ? 6.179 6.828 -1.195 1.00 70.88 321 LEU A C 1
ATOM 2432 O O . LEU A 1 321 ? 5.096 6.332 -1.490 1.00 70.88 321 LEU A O 1
ATOM 2436 N N . LEU A 1 322 ? 6.938 7.470 -2.087 1.00 76.06 322 LEU A N 1
ATOM 2437 C CA . LEU A 1 322 ? 6.546 7.646 -3.485 1.00 76.06 322 LEU A CA 1
ATOM 2438 C C . LEU A 1 322 ? 7.144 6.589 -4.417 1.00 76.06 322 LEU A C 1
ATOM 2440 O O . LEU A 1 322 ? 6.814 6.575 -5.599 1.00 76.06 322 LEU A O 1
ATOM 2444 N N . LEU A 1 323 ? 8.001 5.695 -3.919 1.00 82.00 323 LEU A N 1
ATOM 2445 C CA . LEU A 1 323 ? 8.746 4.777 -4.776 1.00 82.00 323 LEU A CA 1
ATOM 2446 C C . LEU A 1 323 ? 7.809 3.842 -5.548 1.00 82.00 323 LEU A C 1
ATOM 2448 O O . LEU A 1 323 ? 7.938 3.693 -6.762 1.00 82.00 323 LEU A O 1
ATOM 2452 N N . THR A 1 324 ? 6.827 3.259 -4.869 1.00 86.50 324 THR A N 1
ATOM 2453 C CA . THR A 1 324 ? 5.834 2.365 -5.479 1.00 86.50 324 THR A CA 1
ATOM 2454 C C . THR A 1 324 ? 4.926 3.071 -6.484 1.00 86.50 324 THR A C 1
ATOM 2456 O O . THR A 1 324 ? 4.899 2.625 -7.636 1.00 86.50 324 THR A O 1
ATOM 2459 N N . PRO A 1 325 ? 4.236 4.184 -6.147 1.00 83.75 325 PRO A N 1
ATOM 2460 C CA . PRO A 1 325 ? 3.399 4.873 -7.128 1.00 83.75 325 PRO A CA 1
ATOM 2461 C C . PRO A 1 325 ? 4.212 5.396 -8.322 1.00 83.75 325 PRO A C 1
ATOM 2463 O O . PRO A 1 325 ? 3.741 5.309 -9.459 1.00 83.75 325 PRO A O 1
ATOM 2466 N N . LEU A 1 326 ? 5.452 5.861 -8.114 1.00 84.56 326 LEU A N 1
ATOM 2467 C CA . LEU A 1 326 ? 6.341 6.274 -9.206 1.00 84.56 326 LEU A CA 1
ATOM 2468 C C . LEU A 1 326 ? 6.735 5.093 -10.096 1.00 84.56 326 LEU A C 1
ATOM 2470 O O . LEU A 1 326 ? 6.612 5.192 -11.314 1.00 84.56 326 LEU A O 1
ATOM 2474 N N . THR A 1 327 ? 7.148 3.968 -9.509 1.00 86.00 327 THR A N 1
ATOM 2475 C CA . THR A 1 327 ? 7.559 2.775 -10.269 1.00 86.00 327 THR A CA 1
ATOM 2476 C C . THR A 1 327 ? 6.406 2.236 -11.112 1.00 86.00 327 THR A C 1
ATOM 2478 O O . THR A 1 327 ? 6.580 1.929 -12.290 1.00 86.00 327 THR A O 1
ATOM 2481 N N . ARG A 1 328 ? 5.195 2.177 -10.546 1.00 88.00 328 ARG A N 1
ATOM 2482 C CA . ARG A 1 328 ? 3.991 1.741 -11.269 1.00 88.00 328 ARG A CA 1
ATOM 2483 C C . ARG A 1 328 ? 3.631 2.704 -12.397 1.00 88.00 328 ARG A C 1
ATOM 2485 O O . ARG A 1 328 ? 3.326 2.262 -13.502 1.00 88.00 328 ARG A O 1
ATOM 2492 N N . SER A 1 329 ? 3.721 4.009 -12.145 1.00 87.25 329 SER A N 1
ATOM 2493 C CA . SER A 1 329 ? 3.486 5.035 -13.168 1.00 87.25 329 SER A CA 1
ATOM 2494 C C . SER A 1 329 ? 4.491 4.920 -14.316 1.00 87.25 329 SER A C 1
ATOM 2496 O O . SER A 1 329 ? 4.105 4.946 -15.482 1.00 87.25 329 SER A O 1
ATOM 2498 N N . GLN A 1 330 ? 5.775 4.724 -14.005 1.00 86.56 330 GLN A N 1
ATOM 2499 C CA . GLN A 1 330 ? 6.819 4.488 -15.004 1.00 86.56 330 GLN A CA 1
ATOM 2500 C C . GLN A 1 330 ? 6.545 3.214 -15.808 1.00 86.56 330 GLN A C 1
ATOM 2502 O O . GLN A 1 330 ? 6.597 3.254 -17.034 1.00 86.56 330 GLN A O 1
ATOM 2507 N N . TYR A 1 331 ? 6.189 2.111 -15.144 1.00 86.12 331 TYR A N 1
ATOM 2508 C CA . TYR A 1 331 ? 5.807 0.862 -15.806 1.00 86.12 331 TYR A CA 1
ATOM 2509 C C . TYR A 1 331 ? 4.678 1.085 -16.816 1.00 86.12 331 TYR A C 1
ATOM 2511 O O . TYR A 1 331 ? 4.784 0.682 -17.973 1.00 86.12 331 TYR A O 1
ATOM 2519 N N . TYR A 1 332 ? 3.620 1.781 -16.398 1.00 87.69 332 TYR A N 1
ATOM 2520 C CA . TYR A 1 332 ? 2.474 2.075 -17.252 1.00 87.69 332 TYR A CA 1
ATOM 2521 C C . TYR A 1 332 ? 2.847 2.936 -18.465 1.00 87.69 332 TYR A C 1
ATOM 2523 O O . TYR A 1 332 ? 2.415 2.646 -19.577 1.00 87.69 332 TYR A O 1
ATOM 2531 N N . LEU A 1 333 ? 3.701 3.951 -18.284 1.00 87.81 333 LEU A N 1
ATOM 2532 C CA . LEU A 1 333 ? 4.195 4.786 -19.387 1.00 87.81 333 LEU A CA 1
ATOM 2533 C C . LEU A 1 333 ? 5.066 4.009 -20.381 1.00 87.81 333 LEU A C 1
ATOM 2535 O O . LEU A 1 333 ? 5.065 4.311 -21.576 1.00 87.81 333 LEU A O 1
ATOM 2539 N N . MET A 1 334 ? 5.818 3.028 -19.883 1.00 87.38 334 MET A N 1
ATOM 2540 C CA . MET A 1 334 ? 6.704 2.193 -20.687 1.00 87.38 334 MET A CA 1
ATOM 2541 C C . MET A 1 334 ? 5.966 1.046 -21.387 1.00 87.38 334 MET A C 1
ATOM 2543 O O . MET A 1 334 ? 6.463 0.521 -22.381 1.00 87.38 334 MET A O 1
ATOM 2547 N N . GLN A 1 335 ? 4.776 0.662 -20.927 1.00 88.25 335 GLN A N 1
ATOM 2548 C CA . GLN A 1 335 ? 4.044 -0.475 -21.474 1.00 88.25 335 GLN A CA 1
ATOM 2549 C C . GLN A 1 335 ? 3.784 -0.327 -22.985 1.00 88.25 335 GLN A C 1
ATOM 2551 O O . GLN A 1 335 ? 3.191 0.645 -23.452 1.00 88.25 335 GLN A O 1
ATOM 2556 N N . GLY A 1 336 ? 4.206 -1.327 -23.765 1.00 89.25 336 GLY A N 1
ATOM 2557 C CA . GLY A 1 336 ? 4.022 -1.362 -25.219 1.00 89.25 336 GLY A CA 1
ATOM 2558 C C . GLY A 1 336 ? 4.976 -0.468 -26.017 1.00 89.25 336 GLY A C 1
ATOM 2559 O O . GLY A 1 336 ? 4.884 -0.456 -27.247 1.00 89.25 336 GLY A O 1
ATOM 2560 N N . LYS A 1 337 ? 5.890 0.253 -25.352 1.00 93.31 337 LYS A N 1
ATOM 2561 C CA . LYS A 1 337 ? 6.936 1.040 -26.011 1.00 93.31 337 LYS A CA 1
ATOM 2562 C C . LYS A 1 337 ? 7.970 0.145 -26.675 1.00 93.31 337 LYS A C 1
ATOM 2564 O O . LYS A 1 337 ? 8.309 -0.922 -26.163 1.00 93.31 337 LYS A O 1
ATOM 2569 N N . THR A 1 338 ? 8.467 0.604 -27.818 1.00 95.88 338 THR A N 1
ATOM 2570 C CA . THR A 1 338 ? 9.513 -0.075 -28.581 1.00 95.88 338 THR A CA 1
ATOM 2571 C C . THR A 1 338 ? 10.858 0.569 -28.280 1.00 95.88 338 THR A C 1
ATOM 2573 O O . THR A 1 338 ? 11.043 1.753 -28.543 1.00 95.88 338 THR A O 1
ATOM 2576 N N . VAL A 1 339 ? 11.809 -0.181 -27.732 1.00 95.94 339 VAL A N 1
ATOM 2577 C CA . VAL A 1 339 ? 13.138 0.330 -27.374 1.00 95.94 339 VAL A CA 1
ATOM 2578 C C . VAL A 1 339 ? 14.195 -0.376 -28.209 1.00 95.94 339 VAL A C 1
ATOM 2580 O O . VAL A 1 339 ? 14.267 -1.604 -28.223 1.00 95.94 339 VAL A O 1
ATOM 2583 N N . LEU A 1 340 ? 15.021 0.410 -28.896 1.00 97.50 340 LEU A N 1
ATOM 2584 C CA . LEU A 1 340 ? 16.222 -0.070 -29.565 1.00 97.50 340 LEU A CA 1
ATOM 2585 C C . LEU A 1 340 ? 17.378 -0.130 -28.565 1.00 97.50 340 LEU A C 1
ATOM 2587 O O . LEU A 1 340 ? 17.677 0.855 -27.894 1.00 97.50 340 LEU A O 1
ATOM 2591 N N . VAL A 1 341 ? 18.033 -1.279 -28.469 1.00 96.81 341 VAL A N 1
ATOM 2592 C CA . VAL A 1 341 ? 19.207 -1.497 -27.626 1.00 96.81 341 VAL A CA 1
ATOM 2593 C C . VAL A 1 341 ? 20.406 -1.775 -28.524 1.00 96.81 341 VAL A C 1
ATOM 2595 O O . VAL A 1 341 ? 20.384 -2.722 -29.309 1.00 96.81 341 VAL A O 1
ATOM 2598 N N . VAL A 1 342 ? 21.454 -0.962 -28.403 1.00 96.69 342 VAL A N 1
ATOM 2599 C CA . VAL A 1 342 ? 22.732 -1.145 -29.101 1.00 96.69 342 VAL A CA 1
ATOM 2600 C C . VAL A 1 342 ? 23.754 -1.716 -28.118 1.00 96.69 342 VAL A C 1
ATOM 2602 O O . VAL A 1 342 ? 24.108 -1.069 -27.132 1.00 96.69 342 VAL A O 1
ATOM 2605 N N . GLY A 1 343 ? 24.215 -2.937 -28.381 1.00 94.06 343 GLY A N 1
ATOM 2606 C CA . GLY A 1 343 ? 25.095 -3.696 -27.497 1.00 94.06 343 GLY A CA 1
ATOM 2607 C C . GLY A 1 343 ? 24.331 -4.344 -26.339 1.00 94.06 343 GLY A C 1
ATOM 2608 O O . GLY A 1 343 ? 23.795 -3.673 -25.455 1.00 94.06 343 GLY A O 1
ATOM 2609 N N . ALA A 1 344 ? 24.310 -5.673 -26.309 1.00 90.75 344 ALA A N 1
ATOM 2610 C CA . ALA A 1 344 ? 23.414 -6.477 -25.488 1.00 90.75 344 ALA A CA 1
ATOM 2611 C C . ALA A 1 344 ? 23.810 -6.590 -24.005 1.00 90.75 344 ALA A C 1
ATOM 2613 O O . ALA A 1 344 ? 23.046 -7.115 -23.184 1.00 90.75 344 ALA A O 1
ATOM 2614 N N . GLY A 1 345 ? 24.982 -6.076 -23.629 1.00 89.12 345 GLY A N 1
ATOM 2615 C CA . GLY A 1 345 ? 25.508 -6.268 -22.281 1.00 89.12 345 GLY A CA 1
ATOM 2616 C C . GLY A 1 345 ? 26.227 -7.610 -22.121 1.00 89.12 345 GLY A C 1
ATOM 2617 O O . GLY A 1 345 ? 26.224 -8.442 -23.013 1.00 89.12 345 GLY A O 1
ATOM 2618 N N . GLY A 1 346 ? 26.839 -7.841 -20.959 1.00 87.62 346 GLY A N 1
ATOM 2619 C CA . GLY A 1 346 ? 27.289 -9.184 -20.570 1.00 87.62 346 GLY A CA 1
ATOM 2620 C C . GLY A 1 346 ? 26.187 -9.980 -19.858 1.00 87.62 346 GLY A C 1
ATOM 2621 O O . GLY A 1 346 ? 25.118 -9.451 -19.544 1.00 87.62 346 GLY A O 1
ATOM 2622 N N . HIS A 1 347 ? 26.472 -11.232 -19.476 1.00 86.00 347 HIS A N 1
ATOM 2623 C CA . HIS A 1 347 ? 25.539 -12.075 -18.701 1.00 86.00 347 HIS A CA 1
ATOM 2624 C C . HIS A 1 347 ? 25.084 -11.427 -17.374 1.00 86.00 347 HIS A C 1
ATOM 2626 O O . HIS A 1 347 ? 23.977 -11.683 -16.898 1.00 86.00 347 HIS A O 1
ATOM 2632 N N . SER A 1 348 ? 25.882 -10.515 -16.804 1.00 86.12 348 SER A N 1
ATOM 2633 C CA . SER A 1 348 ? 25.510 -9.712 -15.629 1.00 86.12 348 SER A CA 1
ATOM 2634 C C . SER A 1 348 ? 24.279 -8.820 -15.848 1.00 86.12 348 SER A C 1
ATOM 2636 O O . SER A 1 348 ? 23.651 -8.413 -14.876 1.00 86.12 348 SER A O 1
ATOM 2638 N N . LYS A 1 349 ? 23.882 -8.546 -17.100 1.00 88.06 349 LYS A N 1
ATOM 2639 C CA . LYS A 1 349 ? 22.693 -7.752 -17.456 1.00 88.06 349 LYS A CA 1
ATOM 2640 C C . LYS A 1 349 ? 21.437 -8.596 -17.694 1.00 88.06 349 LYS A C 1
ATOM 2642 O O . LYS A 1 349 ? 20.388 -8.051 -18.022 1.00 88.06 349 LYS A O 1
ATOM 2647 N N . LYS A 1 350 ? 21.490 -9.919 -17.487 1.00 87.88 350 LYS A N 1
ATOM 2648 C CA . LYS A 1 350 ? 20.349 -10.836 -17.692 1.00 87.88 350 LYS A CA 1
ATOM 2649 C C . LYS A 1 350 ? 19.075 -10.412 -16.956 1.00 87.88 350 LYS A C 1
ATOM 2651 O O . LYS A 1 350 ? 17.978 -10.641 -17.461 1.00 87.88 350 LYS A O 1
ATOM 2656 N N . PHE A 1 351 ? 19.204 -9.810 -15.774 1.00 86.38 351 PHE A N 1
ATOM 2657 C CA . PHE A 1 351 ? 18.053 -9.325 -15.013 1.00 86.38 351 PHE A CA 1
ATOM 2658 C C . PHE A 1 351 ? 17.307 -8.199 -15.748 1.00 86.38 351 PHE A C 1
ATOM 2660 O O . PHE A 1 351 ? 16.084 -8.223 -15.765 1.00 86.38 351 PHE A O 1
ATOM 2667 N N . ILE A 1 352 ? 18.015 -7.300 -16.445 1.00 89.44 352 ILE A N 1
ATOM 2668 C CA . ILE A 1 352 ? 17.412 -6.182 -17.189 1.00 89.44 352 ILE A CA 1
ATOM 2669 C C . ILE A 1 352 ? 16.544 -6.706 -18.332 1.00 89.44 352 ILE A C 1
ATOM 2671 O O . ILE A 1 352 ? 15.415 -6.262 -18.502 1.00 89.44 352 ILE A O 1
ATOM 2675 N N . TRP A 1 353 ? 17.034 -7.704 -19.069 1.00 90.38 353 TRP A N 1
ATOM 2676 C CA . TRP A 1 353 ? 16.282 -8.352 -20.147 1.00 90.38 353 TRP A CA 1
ATOM 2677 C C . TRP A 1 353 ? 14.994 -9.016 -19.643 1.00 90.38 353 TRP A C 1
ATOM 2679 O O . TRP A 1 353 ? 13.943 -8.914 -20.276 1.00 90.38 353 TRP A O 1
ATOM 2689 N N . LYS A 1 354 ? 15.045 -9.651 -18.464 1.00 85.88 354 LYS A N 1
ATOM 2690 C CA . LYS A 1 354 ? 13.846 -10.199 -17.812 1.00 85.88 354 LYS A CA 1
ATOM 2691 C C . LYS A 1 354 ? 12.869 -9.092 -17.404 1.00 85.88 354 LYS A C 1
ATOM 2693 O O . LYS A 1 354 ? 11.676 -9.226 -17.665 1.00 85.88 354 LYS A O 1
ATOM 2698 N N . THR A 1 355 ? 13.365 -8.006 -16.809 1.00 83.38 355 THR A N 1
ATOM 2699 C CA . THR A 1 355 ? 12.550 -6.852 -16.402 1.00 83.38 355 THR A CA 1
ATOM 2700 C C . THR A 1 355 ? 11.910 -6.155 -17.604 1.00 83.38 355 THR A C 1
ATOM 2702 O O . THR A 1 355 ? 10.722 -5.854 -17.566 1.00 83.38 355 THR A O 1
ATOM 2705 N N . ALA A 1 356 ? 12.631 -5.974 -18.712 1.00 87.69 356 ALA A N 1
ATOM 2706 C CA . ALA A 1 356 ? 12.093 -5.365 -19.929 1.00 87.69 356 ALA A CA 1
ATOM 2707 C C . ALA A 1 356 ? 10.877 -6.136 -20.473 1.00 87.69 356 ALA A C 1
ATOM 2709 O O . ALA A 1 356 ? 9.854 -5.539 -20.817 1.00 87.69 356 ALA A O 1
ATOM 2710 N N . LYS A 1 357 ? 10.941 -7.474 -20.451 1.00 83.75 357 LYS A N 1
ATOM 2711 C CA . LYS A 1 357 ? 9.807 -8.336 -20.804 1.00 83.75 357 LYS A CA 1
ATOM 2712 C C . LYS A 1 357 ? 8.647 -8.203 -19.815 1.00 83.75 357 LYS A C 1
ATOM 2714 O O . LYS A 1 357 ? 7.495 -8.142 -20.239 1.00 83.75 357 LYS A O 1
ATOM 2719 N N . GLN A 1 358 ? 8.928 -8.123 -18.510 1.00 81.31 358 GLN A N 1
ATOM 2720 C CA . GLN A 1 358 ? 7.895 -7.844 -17.502 1.00 81.31 358 GLN A CA 1
ATOM 2721 C C . GLN A 1 358 ? 7.209 -6.502 -17.771 1.00 81.31 358 GLN A C 1
ATOM 2723 O O . GLN A 1 358 ? 5.996 -6.411 -17.612 1.00 81.31 358 GLN A O 1
ATOM 2728 N N . TYR A 1 359 ? 7.955 -5.501 -18.246 1.00 84.44 359 TYR A N 1
ATOM 2729 C CA . TYR A 1 359 ? 7.462 -4.167 -18.614 1.00 84.44 359 TYR A CA 1
ATOM 2730 C C . TYR A 1 359 ? 6.676 -4.155 -19.928 1.00 84.44 359 TYR A C 1
ATOM 2732 O O . TYR A 1 359 ? 6.170 -3.113 -20.336 1.00 84.44 359 TYR A O 1
ATOM 2740 N N . LYS A 1 360 ? 6.531 -5.322 -20.577 1.00 87.75 360 LYS A N 1
ATOM 2741 C CA . LYS A 1 360 ? 5.875 -5.483 -21.881 1.00 87.75 360 LYS A CA 1
ATOM 2742 C C . LYS A 1 360 ? 6.452 -4.504 -22.910 1.00 87.75 360 LYS A C 1
ATOM 2744 O O . LYS A 1 360 ? 5.718 -3.959 -23.737 1.00 87.75 360 LYS A O 1
ATOM 2749 N N . LEU A 1 361 ? 7.758 -4.257 -22.809 1.00 92.19 361 LEU A N 1
ATOM 2750 C CA . LEU A 1 361 ? 8.510 -3.523 -23.811 1.00 92.19 361 LEU A CA 1
ATOM 2751 C C . LEU A 1 361 ? 8.715 -4.412 -25.026 1.00 92.19 361 LEU A C 1
ATOM 2753 O O . LEU A 1 361 ? 8.979 -5.605 -24.881 1.00 92.19 361 LEU A O 1
ATOM 2757 N N . LYS A 1 362 ? 8.634 -3.801 -26.205 1.00 94.56 362 LYS A N 1
ATOM 2758 C CA . LYS A 1 362 ? 9.114 -4.411 -27.440 1.00 94.56 362 LYS A CA 1
ATOM 2759 C C . LYS A 1 362 ? 10.574 -4.033 -27.601 1.00 94.56 362 LYS A C 1
ATOM 2761 O O . LYS A 1 362 ? 10.889 -2.846 -27.650 1.00 94.56 362 LYS A O 1
ATOM 2766 N N . ILE A 1 363 ? 11.470 -5.002 -27.654 1.00 95.69 363 ILE A N 1
ATOM 2767 C CA . ILE A 1 363 ? 12.900 -4.743 -27.737 1.00 95.69 363 ILE A CA 1
ATOM 2768 C C . ILE A 1 363 ? 13.429 -5.091 -29.122 1.00 95.69 363 ILE A C 1
ATOM 2770 O O . ILE A 1 363 ? 13.265 -6.205 -29.617 1.00 95.69 363 ILE A O 1
ATOM 2774 N N . LEU A 1 364 ? 14.101 -4.114 -29.723 1.00 97.31 364 LEU A N 1
ATOM 2775 C CA . LEU A 1 364 ? 14.906 -4.274 -30.925 1.00 97.31 364 LEU A CA 1
ATOM 2776 C C . LEU A 1 364 ? 16.363 -4.307 -30.469 1.00 97.31 364 LEU A C 1
ATOM 2778 O O . LEU A 1 364 ? 16.806 -3.368 -29.815 1.00 97.31 364 LEU A O 1
ATOM 2782 N N . LEU A 1 365 ? 17.109 -5.364 -30.767 1.00 96.81 365 LEU A N 1
ATOM 2783 C CA . LEU A 1 365 ? 18.501 -5.491 -30.333 1.00 96.81 365 LEU A CA 1
ATOM 2784 C C . LEU A 1 365 ? 19.453 -5.478 -31.524 1.00 96.81 365 LEU A C 1
ATOM 2786 O O . LEU A 1 365 ? 19.244 -6.194 -32.499 1.00 96.81 365 LEU A O 1
ATOM 2790 N N . VAL A 1 366 ? 20.534 -4.716 -31.389 1.00 97.25 366 VAL A N 1
ATOM 2791 C CA . VAL A 1 366 ? 21.708 -4.761 -32.262 1.00 97.25 366 VAL A CA 1
ATOM 2792 C C . VAL A 1 366 ? 22.883 -5.252 -31.430 1.00 97.25 366 VAL A C 1
ATOM 2794 O O . VAL A 1 366 ? 23.220 -4.625 -30.426 1.00 97.25 366 VAL A O 1
ATOM 2797 N N . ASP A 1 367 ? 23.507 -6.356 -31.827 1.00 95.94 367 ASP A N 1
ATOM 2798 C CA . ASP A 1 367 ? 24.697 -6.889 -31.153 1.00 95.94 367 ASP A CA 1
ATOM 2799 C C . ASP A 1 367 ? 25.649 -7.567 -32.144 1.00 95.94 367 ASP A C 1
ATOM 2801 O O . ASP A 1 367 ? 25.237 -7.936 -33.245 1.00 95.94 367 ASP A O 1
ATOM 2805 N N . SER A 1 368 ? 26.918 -7.736 -31.768 1.00 94.25 368 SER A N 1
ATOM 2806 C CA . SER A 1 368 ? 27.899 -8.442 -32.594 1.00 94.25 368 SER A CA 1
ATOM 2807 C C . SER A 1 368 ? 27.813 -9.954 -32.493 1.00 94.25 368 SER A C 1
ATOM 2809 O O . SER A 1 368 ? 28.149 -10.629 -33.467 1.00 94.25 368 SER A O 1
ATOM 2811 N N . ASP A 1 369 ? 27.379 -10.491 -31.352 1.00 93.38 369 ASP A N 1
ATOM 2812 C CA . ASP A 1 369 ? 27.317 -11.927 -31.123 1.00 93.38 369 ASP A CA 1
ATOM 2813 C C . ASP A 1 369 ? 25.911 -12.477 -31.431 1.00 93.38 369 ASP A C 1
ATOM 2815 O O . ASP A 1 369 ? 24.972 -12.278 -30.653 1.00 93.38 369 ASP A O 1
ATOM 2819 N N . PRO A 1 370 ? 25.728 -13.225 -32.536 1.00 90.19 370 PRO A N 1
ATOM 2820 C CA . PRO A 1 370 ? 24.441 -13.839 -32.841 1.00 90.19 370 PRO A CA 1
ATOM 2821 C C . PRO A 1 370 ? 24.034 -14.932 -31.840 1.00 90.19 370 PRO A C 1
ATOM 2823 O O . PRO A 1 370 ? 22.844 -15.230 -31.715 1.00 90.19 370 PRO A O 1
ATOM 2826 N N . ALA A 1 371 ? 24.991 -15.515 -31.110 1.00 91.62 371 ALA A N 1
ATOM 2827 C CA . ALA A 1 371 ? 24.745 -16.518 -30.078 1.00 91.62 371 ALA A CA 1
ATOM 2828 C C . ALA A 1 371 ? 24.466 -15.903 -28.693 1.00 91.62 371 ALA A C 1
ATOM 2830 O O . ALA A 1 371 ? 24.245 -16.641 -27.726 1.00 91.62 371 ALA A O 1
ATOM 2831 N N . HIS A 1 372 ? 24.433 -14.571 -28.578 1.00 92.06 372 HIS A N 1
ATOM 2832 C CA . HIS A 1 372 ? 24.205 -13.896 -27.310 1.00 92.06 372 HIS A CA 1
ATOM 2833 C C . HIS A 1 372 ? 22.844 -14.279 -26.706 1.00 92.06 372 HIS A C 1
ATOM 2835 O O . HIS A 1 372 ? 21.819 -14.240 -27.382 1.00 92.06 372 HIS A O 1
ATOM 2841 N N . PHE A 1 373 ? 22.784 -14.578 -25.402 1.00 91.62 373 PHE A N 1
ATOM 2842 C CA . PHE A 1 373 ? 21.555 -15.078 -24.756 1.00 91.62 373 PHE A CA 1
ATOM 2843 C C . PHE A 1 373 ? 20.341 -14.144 -24.914 1.00 91.62 373 PHE A C 1
ATOM 2845 O O . PHE A 1 373 ? 19.198 -14.597 -24.865 1.00 91.62 373 PHE A O 1
ATOM 2852 N N . ALA A 1 374 ? 20.580 -12.836 -25.051 1.00 91.94 374 ALA A N 1
ATOM 2853 C CA . ALA A 1 374 ? 19.519 -11.848 -25.207 1.00 91.94 374 ALA A CA 1
ATOM 2854 C C . ALA A 1 374 ? 18.836 -11.918 -26.580 1.00 91.94 374 ALA A C 1
ATOM 2856 O O . ALA A 1 374 ? 17.681 -11.522 -26.668 1.00 91.94 374 ALA A O 1
ATOM 2857 N N . SER A 1 375 ? 19.482 -12.464 -27.620 1.00 91.25 375 SER A N 1
ATOM 2858 C CA . SER A 1 375 ? 18.890 -12.567 -28.965 1.00 91.25 375 SER A CA 1
ATOM 2859 C C . SER A 1 375 ? 17.601 -13.397 -28.977 1.00 91.25 375 SER A C 1
ATOM 2861 O O . SER A 1 375 ? 16.700 -13.137 -29.767 1.00 91.25 375 SER A O 1
ATOM 2863 N N . GLN A 1 376 ? 17.470 -14.342 -28.041 1.00 89.94 376 GLN A N 1
ATOM 2864 C CA . GLN A 1 376 ? 16.280 -15.179 -27.855 1.00 89.94 376 GLN A CA 1
ATOM 2865 C C . GLN A 1 376 ? 15.201 -14.535 -26.967 1.00 89.94 376 GLN A C 1
ATOM 2867 O O . GLN A 1 376 ? 14.126 -15.104 -26.782 1.00 89.94 376 GLN A O 1
ATOM 2872 N N . LEU A 1 377 ? 15.495 -13.387 -26.353 1.00 89.56 377 LEU A N 1
ATOM 2873 C CA . LEU A 1 377 ? 14.613 -12.708 -25.398 1.00 89.56 377 LEU A CA 1
ATOM 2874 C C . LEU A 1 377 ? 13.961 -11.443 -25.973 1.00 89.56 377 LEU A C 1
ATOM 2876 O O . LEU A 1 377 ? 13.137 -10.842 -25.284 1.00 89.56 377 LEU A O 1
ATOM 2880 N N . VAL A 1 378 ? 14.334 -11.045 -27.189 1.00 93.19 378 VAL A N 1
ATOM 2881 C CA . VAL A 1 378 ? 13.924 -9.798 -27.851 1.00 93.19 378 VAL A CA 1
ATOM 2882 C C . VAL A 1 378 ? 12.966 -10.057 -29.009 1.00 93.19 378 VAL A C 1
ATOM 2884 O O . VAL A 1 378 ? 12.880 -11.174 -29.512 1.00 93.19 378 VAL A O 1
ATOM 2887 N N . ASP A 1 379 ? 12.256 -9.020 -29.444 1.00 94.44 379 ASP A N 1
ATOM 2888 C CA . ASP A 1 379 ? 11.281 -9.107 -30.534 1.00 94.44 379 ASP A CA 1
ATOM 2889 C C . ASP A 1 379 ? 11.964 -9.166 -31.902 1.00 94.44 379 ASP A C 1
ATOM 2891 O O . ASP A 1 379 ? 11.564 -9.935 -32.773 1.00 94.44 379 ASP A O 1
ATOM 2895 N N . HIS A 1 380 ? 13.018 -8.368 -32.085 1.00 95.81 380 HIS A N 1
ATOM 2896 C CA . HIS A 1 380 ? 13.817 -8.369 -33.304 1.00 95.81 380 HIS A CA 1
ATOM 2897 C C . HIS A 1 380 ? 15.298 -8.226 -32.985 1.00 95.81 380 HIS A C 1
ATOM 2899 O O . HIS A 1 380 ? 15.688 -7.498 -32.070 1.00 95.81 380 HIS A O 1
ATOM 2905 N N . PHE A 1 381 ? 16.122 -8.890 -33.787 1.00 96.81 381 PHE A N 1
ATOM 2906 C CA . PHE A 1 381 ? 17.563 -8.911 -33.611 1.00 96.81 381 PHE A CA 1
ATOM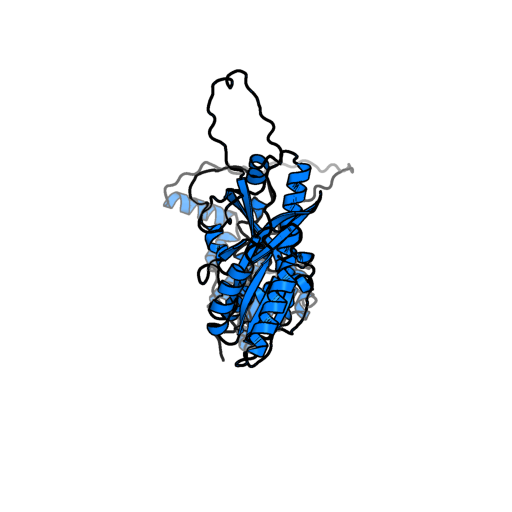 2907 C C . PHE A 1 381 ? 18.279 -8.628 -34.932 1.00 96.81 381 PHE A C 1
ATOM 2909 O O . PHE A 1 381 ? 17.997 -9.270 -35.945 1.00 96.81 381 PHE A O 1
ATOM 2916 N N . LEU A 1 382 ? 19.213 -7.679 -34.902 1.00 96.94 382 LEU A N 1
ATOM 2917 C CA . LEU A 1 382 ? 20.139 -7.379 -35.984 1.00 96.94 382 LEU A CA 1
ATOM 2918 C C . LEU A 1 382 ? 21.556 -7.799 -35.562 1.00 96.94 382 LEU A C 1
ATOM 2920 O O . LEU A 1 382 ? 22.180 -7.095 -34.761 1.00 96.94 382 LEU A O 1
ATOM 2924 N N . PRO A 1 383 ? 22.094 -8.904 -36.104 1.00 95.56 383 PRO A N 1
ATOM 2925 C CA . PRO A 1 383 ? 23.496 -9.236 -35.915 1.00 95.56 383 PRO A CA 1
ATOM 2926 C C . PRO A 1 383 ? 24.369 -8.271 -36.722 1.00 95.56 383 PRO A C 1
ATOM 2928 O O . PRO A 1 383 ? 24.239 -8.165 -37.943 1.00 95.56 383 PRO A O 1
ATOM 2931 N N . LEU A 1 384 ? 25.289 -7.592 -36.043 1.00 95.44 384 LEU A N 1
ATOM 2932 C CA . LEU A 1 384 ? 26.266 -6.691 -36.644 1.00 95.44 384 LEU A CA 1
ATOM 2933 C C . LEU A 1 384 ? 27.674 -7.085 -36.164 1.00 95.44 384 LEU A C 1
ATOM 2935 O O . LEU A 1 384 ? 28.176 -6.505 -35.205 1.00 95.44 384 LEU A O 1
ATOM 2939 N N . PRO A 1 385 ? 28.325 -8.086 -36.789 1.00 93.19 385 PRO A N 1
ATOM 2940 C CA . PRO A 1 385 ? 29.581 -8.657 -36.286 1.00 93.19 385 PRO A CA 1
ATOM 2941 C C . PRO A 1 385 ? 30.716 -7.640 -36.107 1.00 93.19 385 PRO A C 1
ATOM 2943 O O . PRO A 1 385 ? 31.574 -7.813 -35.246 1.00 93.19 385 PRO A O 1
ATOM 2946 N N . ASP A 1 386 ? 30.713 -6.569 -36.904 1.00 93.81 386 ASP A N 1
ATOM 2947 C CA . ASP A 1 386 ? 31.684 -5.478 -36.850 1.00 93.81 386 ASP A CA 1
ATOM 2948 C C . ASP A 1 386 ? 31.296 -4.341 -35.887 1.00 93.81 386 ASP A C 1
ATOM 2950 O O . ASP A 1 386 ? 31.999 -3.336 -35.854 1.00 93.81 386 ASP A O 1
ATOM 2954 N N . LEU A 1 387 ? 30.240 -4.494 -35.074 1.00 93.50 387 LEU A N 1
ATOM 2955 C CA . LEU A 1 387 ? 29.804 -3.517 -34.059 1.00 93.50 387 LEU A CA 1
ATOM 2956 C C . LEU A 1 387 ? 30.925 -3.034 -33.109 1.00 93.50 387 LEU A C 1
ATOM 2958 O O . LEU A 1 387 ? 30.908 -1.852 -32.779 1.00 93.50 387 LEU A O 1
ATOM 2962 N N . PRO A 1 388 ? 31.910 -3.859 -32.680 1.00 93.19 388 PRO A N 1
ATOM 2963 C CA . PRO A 1 388 ? 32.989 -3.386 -31.806 1.00 93.19 388 PRO A CA 1
ATOM 2964 C C . PRO A 1 388 ? 33.965 -2.409 -32.485 1.00 93.19 388 PRO A C 1
ATOM 2966 O O . PRO A 1 388 ? 34.764 -1.765 -31.804 1.00 93.19 388 PRO A O 1
ATOM 2969 N N . ASP A 1 389 ? 33.947 -2.299 -33.820 1.00 94.19 389 ASP A N 1
ATOM 2970 C CA . ASP A 1 389 ? 34.772 -1.335 -34.551 1.00 94.19 389 ASP A CA 1
ATOM 2971 C C . ASP A 1 389 ? 34.115 0.052 -34.577 1.00 94.19 389 ASP A C 1
ATOM 2973 O O . ASP A 1 389 ? 33.523 0.483 -35.569 1.00 94.19 389 ASP A O 1
ATOM 2977 N N . HIS A 1 390 ? 34.278 0.789 -33.479 1.00 91.19 390 HIS A N 1
ATOM 2978 C CA . HIS A 1 390 ? 33.684 2.117 -33.299 1.00 91.19 390 HIS A CA 1
ATOM 2979 C C . HIS A 1 390 ? 34.232 3.214 -34.222 1.00 91.19 390 HIS A C 1
ATOM 2981 O O . HIS A 1 390 ? 33.719 4.332 -34.249 1.00 91.19 390 HIS A O 1
ATOM 2987 N N . ARG A 1 391 ? 35.247 2.919 -35.048 1.00 92.56 391 ARG A N 1
ATOM 2988 C CA . ARG A 1 391 ? 35.659 3.821 -36.141 1.00 92.56 391 ARG A CA 1
ATOM 2989 C C . ARG A 1 391 ? 34.611 3.875 -37.252 1.00 92.56 391 ARG A C 1
ATOM 2991 O O . ARG A 1 391 ? 34.672 4.748 -38.113 1.00 92.56 391 ARG A O 1
ATOM 2998 N N . ARG A 1 392 ? 33.670 2.928 -37.245 1.00 95.25 392 ARG A N 1
ATOM 2999 C CA . ARG A 1 392 ? 32.631 2.743 -38.256 1.00 95.25 392 ARG A CA 1
ATOM 3000 C C . ARG A 1 392 ? 31.236 3.084 -37.742 1.00 95.25 392 ARG A C 1
ATOM 3002 O O . ARG A 1 392 ? 30.275 2.807 -38.454 1.00 95.25 392 ARG A O 1
ATOM 3009 N N . ASP A 1 393 ? 31.122 3.738 -36.586 1.00 95.12 393 ASP A N 1
ATOM 3010 C CA . ASP A 1 393 ? 29.841 4.103 -35.968 1.00 95.12 393 ASP A CA 1
ATOM 3011 C C . ASP A 1 393 ? 28.894 4.835 -36.948 1.00 95.12 393 ASP A C 1
ATOM 3013 O O . ASP A 1 393 ? 27.699 4.555 -36.976 1.00 95.12 393 ASP A O 1
ATOM 3017 N N . ASP A 1 394 ? 29.395 5.712 -37.827 1.00 96.00 394 ASP A N 1
ATOM 3018 C CA . ASP A 1 394 ? 28.563 6.368 -38.851 1.00 96.00 394 ASP A CA 1
ATOM 3019 C C . ASP A 1 394 ? 27.965 5.376 -39.868 1.00 96.00 394 ASP A C 1
ATOM 3021 O O . ASP A 1 394 ? 26.800 5.501 -40.261 1.00 96.00 394 ASP A O 1
ATOM 3025 N N . GLN A 1 395 ? 28.744 4.365 -40.274 1.00 97.44 395 GLN A N 1
ATOM 3026 C CA . GLN A 1 395 ? 28.297 3.297 -41.176 1.00 97.44 395 GLN A CA 1
ATOM 3027 C C . GLN A 1 395 ? 27.331 2.350 -40.464 1.00 97.44 395 GLN A C 1
ATOM 3029 O O . GLN A 1 395 ? 26.315 1.960 -41.038 1.00 97.44 395 GLN A O 1
ATOM 3034 N N . HIS A 1 396 ? 27.633 1.987 -39.214 1.00 97.94 396 HIS A N 1
ATOM 3035 C CA . HIS A 1 396 ? 26.750 1.177 -38.378 1.00 97.94 396 HIS A CA 1
ATOM 3036 C C . HIS A 1 396 ? 25.413 1.882 -38.163 1.00 97.94 396 HIS A C 1
ATOM 3038 O O . HIS A 1 396 ? 24.374 1.260 -38.351 1.00 97.94 396 HIS A O 1
ATOM 3044 N N . CYS A 1 397 ? 25.417 3.187 -37.884 1.00 98.00 397 CYS A N 1
ATOM 3045 C CA . CYS A 1 397 ? 24.205 3.989 -37.748 1.00 98.00 397 CYS A CA 1
ATOM 3046 C C . CYS A 1 397 ? 23.337 3.921 -39.013 1.00 98.00 397 CYS A C 1
ATOM 3048 O O . CYS A 1 397 ? 22.135 3.673 -38.916 1.00 98.00 397 CYS A O 1
ATOM 3050 N N . SER A 1 398 ? 23.932 4.076 -40.205 1.00 97.81 398 SER A N 1
ATOM 3051 C CA . SER A 1 398 ? 23.200 3.923 -41.472 1.00 97.81 398 SER A CA 1
ATOM 3052 C C . SER A 1 398 ? 22.595 2.526 -41.606 1.00 97.81 398 SER A C 1
ATOM 3054 O O . SER A 1 398 ? 21.400 2.409 -41.852 1.00 97.81 398 SER A O 1
ATOM 3056 N N . ARG A 1 399 ? 23.375 1.470 -41.333 1.00 97.81 399 ARG A N 1
ATOM 3057 C CA . ARG A 1 399 ? 22.894 0.081 -41.401 1.00 97.81 399 ARG A CA 1
ATOM 3058 C C . ARG A 1 399 ? 21.726 -0.192 -40.455 1.00 97.81 399 ARG A C 1
ATOM 3060 O O . ARG A 1 399 ? 20.779 -0.858 -40.869 1.00 97.81 399 ARG A O 1
ATOM 3067 N N . ILE A 1 400 ? 21.762 0.298 -39.208 1.00 98.19 400 ILE A N 1
ATOM 3068 C CA . ILE A 1 400 ? 20.638 0.058 -38.287 1.00 98.19 400 ILE A CA 1
ATOM 3069 C C . ILE A 1 400 ? 19.411 0.851 -38.750 1.00 98.19 400 ILE A C 1
ATOM 3071 O O . ILE A 1 400 ? 18.307 0.323 -38.692 1.00 98.19 400 ILE A O 1
ATOM 3075 N N . CYS A 1 401 ? 19.578 2.077 -39.261 1.00 97.62 401 CYS A N 1
ATOM 3076 C CA . CYS A 1 401 ? 18.463 2.864 -39.795 1.00 97.62 401 CYS A CA 1
ATOM 3077 C C . CYS A 1 401 ? 17.823 2.185 -41.015 1.00 97.62 401 CYS A C 1
ATOM 3079 O O . CYS A 1 401 ? 16.601 2.067 -41.071 1.00 97.62 401 CYS A O 1
ATOM 3081 N N . ASP A 1 402 ? 18.629 1.672 -41.946 1.00 97.69 402 ASP A N 1
ATOM 3082 C CA . ASP A 1 402 ? 18.151 0.939 -43.122 1.00 97.69 402 ASP A CA 1
ATOM 3083 C C . ASP A 1 402 ? 17.416 -0.348 -42.723 1.00 97.69 402 ASP A C 1
ATOM 3085 O O . ASP A 1 402 ? 16.361 -0.677 -43.274 1.00 97.69 402 ASP A O 1
ATOM 3089 N N . TRP A 1 403 ? 17.931 -1.065 -41.722 1.00 98.06 403 TRP A N 1
ATOM 3090 C CA . TRP A 1 403 ? 17.271 -2.242 -41.160 1.00 98.06 403 TRP A CA 1
ATOM 3091 C C . TRP A 1 403 ? 15.911 -1.906 -40.534 1.00 98.06 403 TRP A C 1
ATOM 3093 O O . TRP A 1 403 ? 14.923 -2.590 -40.811 1.00 98.06 403 TRP A O 1
ATOM 3103 N N . LEU A 1 404 ? 15.833 -0.836 -39.736 1.00 97.44 404 LEU A N 1
ATOM 3104 C CA . LEU A 1 404 ? 14.577 -0.380 -39.137 1.00 97.44 404 LEU A CA 1
ATOM 3105 C C . LEU A 1 404 ? 13.557 0.007 -40.212 1.00 97.44 404 LEU A C 1
ATOM 3107 O O . LEU A 1 404 ? 12.405 -0.419 -40.149 1.00 97.44 404 LEU A O 1
ATOM 3111 N N . LEU A 1 405 ? 13.986 0.766 -41.225 1.00 96.12 405 LEU A N 1
ATOM 3112 C CA . LEU A 1 405 ? 13.133 1.202 -42.330 1.00 96.12 405 LEU A CA 1
ATOM 3113 C C . LEU A 1 405 ? 12.618 0.018 -43.156 1.00 96.12 405 LEU A C 1
ATOM 3115 O O . LEU A 1 405 ? 11.410 -0.101 -43.361 1.00 96.12 405 LEU A O 1
ATOM 3119 N N . SER A 1 406 ? 13.509 -0.878 -43.589 1.00 96.38 406 SER A N 1
ATOM 3120 C CA . SER A 1 406 ? 13.147 -2.062 -44.386 1.00 96.38 406 SER A CA 1
ATOM 3121 C C . SER A 1 406 ? 12.242 -3.035 -43.630 1.00 96.38 406 SER A C 1
ATOM 3123 O O . SER A 1 406 ? 11.369 -3.658 -44.229 1.00 96.38 406 SER A O 1
ATOM 3125 N N . SER A 1 407 ? 12.390 -3.108 -42.307 1.00 94.69 407 SER A N 1
ATOM 3126 C CA . SER A 1 407 ? 11.563 -3.951 -41.440 1.00 94.69 407 SER A CA 1
ATOM 3127 C C . SER A 1 407 ? 10.286 -3.252 -40.950 1.00 94.69 407 SER A C 1
ATOM 3129 O O . SER A 1 407 ? 9.528 -3.839 -40.182 1.00 94.69 407 SER A O 1
ATOM 3131 N N . SER A 1 408 ? 10.026 -2.003 -41.368 1.00 94.56 408 SER A N 1
ATOM 3132 C CA . SER A 1 408 ? 8.913 -1.170 -40.875 1.00 94.56 408 SER A CA 1
ATOM 3133 C C . SER A 1 408 ? 8.870 -1.029 -39.342 1.00 94.56 408 SER A C 1
ATOM 3135 O O . SER A 1 408 ? 7.802 -0.901 -38.741 1.00 94.56 408 SER A O 1
ATOM 3137 N N . LEU A 1 409 ? 10.040 -1.034 -38.701 1.00 95.94 409 LEU A N 1
ATOM 3138 C CA . LEU A 1 409 ? 10.213 -0.905 -37.257 1.00 95.94 409 LEU A CA 1
ATOM 3139 C C . LEU A 1 409 ? 10.443 0.559 -36.879 1.00 95.94 409 LEU A C 1
ATOM 3141 O O . LEU A 1 409 ? 11.217 1.273 -37.514 1.00 95.94 409 LEU A O 1
ATOM 3145 N N . ARG A 1 410 ? 9.776 1.016 -35.816 1.00 94.75 410 ARG A N 1
ATOM 3146 C CA . ARG A 1 410 ? 9.887 2.392 -35.314 1.00 94.75 410 ARG A CA 1
ATOM 3147 C C . ARG A 1 410 ? 10.094 2.377 -33.800 1.00 94.75 410 ARG A C 1
ATOM 3149 O O . ARG A 1 410 ? 9.118 2.180 -33.078 1.00 94.75 410 ARG A O 1
ATOM 3156 N N . PRO A 1 411 ? 11.335 2.537 -33.312 1.00 97.06 411 PRO A N 1
ATOM 3157 C CA . PRO A 1 411 ? 11.582 2.634 -31.881 1.00 97.06 411 PRO A CA 1
ATOM 3158 C C . PRO A 1 411 ? 11.055 3.964 -31.319 1.00 97.06 411 PRO A C 1
ATOM 3160 O O . PRO A 1 411 ? 11.175 5.006 -31.954 1.00 97.06 411 PRO A O 1
ATOM 3163 N N . ASP A 1 412 ? 10.503 3.928 -30.107 1.00 96.12 412 ASP A N 1
ATOM 3164 C CA . ASP A 1 412 ? 10.163 5.100 -29.292 1.00 96.12 412 ASP A CA 1
ATOM 3165 C C . ASP A 1 412 ? 11.406 5.698 -28.596 1.00 96.12 412 ASP A C 1
ATOM 3167 O O . ASP A 1 412 ? 11.384 6.847 -28.156 1.00 96.12 412 ASP A O 1
ATOM 3171 N N . GLY A 1 413 ? 12.488 4.922 -28.471 1.00 95.88 413 GLY A N 1
ATOM 3172 C CA . GLY A 1 413 ? 13.749 5.339 -27.858 1.00 95.88 413 GLY A CA 1
ATOM 3173 C C . GLY A 1 413 ? 14.901 4.386 -28.183 1.00 95.88 413 GLY A C 1
ATOM 3174 O O . GLY A 1 413 ? 14.672 3.248 -28.596 1.00 95.88 413 GLY A O 1
ATOM 3175 N N . CYS A 1 414 ? 16.139 4.850 -28.001 1.00 96.88 414 CYS A N 1
ATOM 3176 C CA . CYS A 1 414 ? 17.354 4.077 -28.259 1.00 96.88 414 CYS A CA 1
ATOM 3177 C C . CYS A 1 414 ? 18.348 4.225 -27.095 1.00 96.88 414 CYS A C 1
ATOM 3179 O O . CYS A 1 414 ? 18.564 5.330 -26.599 1.00 96.88 414 CYS A O 1
ATOM 3181 N N . VAL A 1 415 ? 18.916 3.107 -26.635 1.00 95.38 415 VAL A N 1
ATOM 3182 C CA . VAL A 1 415 ? 19.802 3.025 -25.462 1.00 95.38 415 VAL A CA 1
ATOM 3183 C C . VAL A 1 415 ? 20.939 2.024 -25.688 1.00 95.38 415 VAL A C 1
ATOM 3185 O O . VAL A 1 415 ? 20.867 1.176 -26.574 1.00 95.38 415 VAL A O 1
ATOM 3188 N N . CYS A 1 416 ? 21.969 2.073 -24.847 1.00 93.88 416 CYS A N 1
ATOM 3189 C CA . CYS A 1 416 ? 23.038 1.075 -24.795 1.00 93.88 416 CYS A CA 1
ATOM 3190 C C . CYS A 1 416 ? 23.430 0.770 -23.346 1.00 93.88 416 CYS A C 1
ATOM 3192 O O . CYS A 1 416 ? 23.249 1.606 -22.461 1.00 93.88 416 CYS A O 1
ATOM 3194 N N . PHE A 1 417 ? 23.989 -0.419 -23.096 1.00 89.38 417 PHE A N 1
ATOM 3195 C CA . PHE A 1 417 ? 24.480 -0.786 -21.758 1.00 89.38 417 PHE A CA 1
ATOM 3196 C C . PHE A 1 417 ? 25.920 -0.376 -21.483 1.00 89.38 417 PHE A C 1
ATOM 3198 O O . PHE A 1 417 ? 26.283 -0.232 -20.317 1.00 89.38 417 PHE A O 1
ATOM 3205 N N . TRP A 1 418 ? 26.730 -0.256 -22.534 1.00 84.88 418 TRP A N 1
ATOM 3206 C CA . TRP A 1 418 ? 28.164 -0.043 -22.422 1.00 84.88 418 TRP A CA 1
ATOM 3207 C C . TRP A 1 418 ? 28.587 1.281 -23.035 1.00 84.88 418 TRP A C 1
ATOM 3209 O O . TRP A 1 418 ? 28.104 1.693 -24.091 1.00 84.88 418 TRP A O 1
ATOM 3219 N N . ASP A 1 419 ? 29.573 1.868 -22.376 1.00 85.62 419 ASP A N 1
ATOM 3220 C CA . ASP A 1 419 ? 30.275 3.109 -22.668 1.00 85.62 419 ASP A CA 1
ATOM 3221 C C . ASP A 1 419 ? 30.794 3.136 -24.110 1.00 85.62 419 ASP A C 1
ATOM 3223 O O . ASP A 1 419 ? 30.867 4.183 -24.745 1.00 85.62 419 ASP A O 1
ATOM 3227 N N . GLU A 1 420 ? 31.137 1.972 -24.660 1.00 89.06 420 GLU A N 1
ATOM 3228 C CA . GLU A 1 420 ? 31.690 1.885 -26.004 1.00 89.06 420 GLU A CA 1
ATOM 3229 C C . GLU A 1 420 ? 30.673 2.254 -27.088 1.00 89.06 420 GLU A C 1
ATOM 3231 O O . GLU A 1 420 ? 31.011 2.981 -28.023 1.00 89.06 420 GLU A O 1
ATOM 3236 N N . CYS A 1 421 ? 29.406 1.881 -26.895 1.00 93.50 421 CYS A N 1
ATOM 3237 C CA . CYS A 1 421 ? 28.322 2.092 -27.855 1.00 93.50 421 CYS A CA 1
ATOM 3238 C C . CYS A 1 421 ? 27.609 3.449 -27.707 1.00 93.50 421 CYS A C 1
ATOM 3240 O O . CYS A 1 421 ? 26.669 3.721 -28.455 1.00 93.50 421 CYS A O 1
ATOM 3242 N N . VAL A 1 422 ? 28.007 4.312 -26.764 1.00 94.75 422 VAL A N 1
ATOM 3243 C CA . VAL A 1 422 ? 27.289 5.575 -26.478 1.00 94.75 422 VAL A CA 1
ATOM 3244 C C . VAL A 1 422 ? 27.299 6.547 -27.660 1.00 94.75 422 VAL A C 1
ATOM 3246 O O . VAL A 1 422 ? 26.298 7.221 -27.905 1.00 94.75 422 VAL A O 1
ATOM 3249 N N . VAL A 1 423 ? 28.396 6.592 -28.428 1.00 95.75 423 VAL A N 1
ATOM 3250 C CA . VAL A 1 423 ? 28.517 7.452 -29.618 1.00 95.75 423 VAL A CA 1
ATOM 3251 C C . VAL A 1 423 ? 27.585 6.947 -30.717 1.00 95.75 423 VAL A C 1
ATOM 3253 O O . VAL A 1 423 ? 26.713 7.702 -31.144 1.00 95.75 423 VAL A O 1
ATOM 3256 N N . LEU A 1 424 ? 27.680 5.669 -31.100 1.00 97.06 424 LEU A N 1
ATOM 3257 C CA . LEU A 1 424 ? 26.741 5.034 -32.030 1.00 97.06 424 LEU A CA 1
ATOM 3258 C C . LEU A 1 424 ? 25.275 5.242 -31.620 1.00 97.06 424 LEU A C 1
ATOM 3260 O O . LEU A 1 424 ? 24.458 5.661 -32.435 1.00 97.06 424 LEU A O 1
ATOM 3264 N N . THR A 1 425 ? 24.947 5.027 -30.346 1.00 97.56 425 THR A N 1
ATOM 3265 C CA . THR A 1 425 ? 23.587 5.216 -29.812 1.00 97.56 425 THR A CA 1
ATOM 3266 C C . THR A 1 425 ? 23.106 6.653 -30.003 1.00 97.56 425 THR A C 1
ATOM 3268 O O . THR A 1 425 ? 21.986 6.866 -30.461 1.00 97.56 425 THR A O 1
ATOM 3271 N N . SER A 1 426 ? 23.956 7.649 -29.721 1.00 97.56 426 SER A N 1
ATOM 3272 C CA . SER A 1 426 ? 23.619 9.063 -29.937 1.00 97.56 426 SER A CA 1
ATOM 3273 C C . SER A 1 426 ? 23.424 9.414 -31.416 1.00 97.56 426 SER A C 1
ATOM 3275 O O . SER A 1 426 ? 22.506 10.162 -31.739 1.00 97.56 426 SER A O 1
ATOM 3277 N N . LEU A 1 427 ? 24.224 8.832 -32.322 1.00 98.06 427 LEU A N 1
ATOM 3278 C CA . LEU A 1 427 ? 24.080 9.017 -33.771 1.00 98.06 427 LEU A CA 1
ATOM 3279 C C . LEU A 1 427 ? 22.762 8.431 -34.281 1.00 98.06 427 LEU A C 1
ATOM 3281 O O . LEU A 1 427 ? 22.102 9.039 -35.120 1.00 98.06 427 LEU A O 1
ATOM 3285 N N . VAL A 1 428 ? 22.372 7.261 -33.771 1.00 97.75 428 VAL A N 1
ATOM 3286 C CA . VAL A 1 428 ? 21.091 6.630 -34.106 1.00 97.75 428 VAL A CA 1
ATOM 3287 C C . VAL A 1 428 ? 19.928 7.470 -33.579 1.00 97.75 428 VAL A C 1
ATOM 3289 O O . VAL A 1 428 ? 18.980 7.713 -34.322 1.00 97.75 428 VAL A O 1
ATOM 3292 N N . CYS A 1 429 ? 20.006 7.971 -32.339 1.00 97.75 429 CYS A N 1
ATOM 3293 C CA . CYS A 1 429 ? 18.993 8.879 -31.801 1.00 97.75 429 CYS A CA 1
ATOM 3294 C C . CYS A 1 429 ? 18.826 10.131 -32.668 1.00 97.75 429 CYS A C 1
ATOM 3296 O O . CYS A 1 429 ? 17.701 10.457 -33.036 1.00 97.75 429 CYS A O 1
ATOM 3298 N N . ASP A 1 430 ? 19.931 10.794 -33.020 1.00 97.31 430 ASP A N 1
ATOM 3299 C CA . ASP A 1 430 ? 19.936 12.008 -33.843 1.00 97.31 430 ASP A CA 1
ATOM 3300 C C . ASP A 1 430 ? 19.319 11.752 -35.227 1.00 97.31 430 ASP A C 1
ATOM 3302 O O . ASP A 1 430 ? 18.391 12.446 -35.643 1.00 97.31 430 ASP A O 1
ATOM 3306 N N . ARG A 1 431 ? 19.737 10.669 -35.896 1.00 96.94 431 ARG A N 1
ATOM 3307 C CA . ARG A 1 431 ? 19.239 10.302 -37.229 1.00 96.94 431 ARG A CA 1
ATOM 3308 C C . ARG A 1 431 ? 17.757 9.925 -37.246 1.00 96.94 431 ARG A C 1
ATOM 3310 O O . ARG A 1 431 ? 17.083 10.162 -38.246 1.00 96.94 431 ARG A O 1
ATOM 3317 N N . LEU A 1 432 ? 17.251 9.342 -36.162 1.00 96.00 432 LEU A N 1
ATOM 3318 C CA . LEU A 1 432 ? 15.846 8.952 -36.020 1.00 96.00 432 LEU A CA 1
ATOM 3319 C C . LEU A 1 432 ? 14.970 10.049 -35.387 1.00 96.00 432 LEU A C 1
ATOM 3321 O O . LEU A 1 432 ? 13.763 9.851 -35.253 1.00 96.00 432 LEU A O 1
ATOM 3325 N N . GLY A 1 433 ? 15.545 11.188 -34.983 1.00 96.06 433 GLY A N 1
ATOM 3326 C CA . GLY A 1 433 ? 14.824 12.250 -34.274 1.00 96.06 433 GLY A CA 1
ATOM 3327 C C . GLY A 1 433 ? 14.336 11.843 -32.876 1.00 96.06 433 GLY A C 1
ATOM 3328 O O . GLY A 1 433 ? 13.339 12.374 -32.385 1.00 96.06 433 GLY A O 1
ATOM 3329 N N . LEU A 1 434 ? 15.001 10.877 -32.236 1.00 96.19 434 LEU A N 1
ATOM 3330 C CA . LEU A 1 434 ? 14.684 10.415 -30.885 1.00 96.19 434 LEU A CA 1
ATOM 3331 C C . LEU A 1 434 ? 15.289 11.346 -29.832 1.00 96.19 434 LEU A C 1
ATOM 3333 O O . LEU A 1 434 ? 16.290 12.024 -30.057 1.00 96.19 434 LEU A O 1
ATOM 3337 N N . ARG A 1 435 ? 14.707 11.341 -28.628 1.00 93.69 435 ARG A N 1
ATOM 3338 C CA . ARG A 1 435 ? 15.273 12.082 -27.495 1.00 93.69 435 ARG A CA 1
ATOM 3339 C C . ARG A 1 435 ? 16.615 11.475 -27.092 1.00 93.69 435 ARG A C 1
ATOM 3341 O O . ARG A 1 435 ? 16.690 10.292 -26.773 1.00 93.69 435 ARG A O 1
ATOM 3348 N N . GLY A 1 436 ? 17.647 12.306 -27.034 1.00 91.25 436 GLY A N 1
ATOM 3349 C CA . GLY A 1 436 ? 18.969 11.906 -26.581 1.00 91.25 436 GLY A CA 1
ATOM 3350 C C . GLY A 1 436 ? 19.938 13.086 -26.538 1.00 91.25 436 GLY A C 1
ATOM 3351 O O . GLY A 1 436 ? 19.632 14.161 -27.057 1.00 91.25 436 GLY A O 1
ATOM 3352 N N . PRO A 1 437 ? 21.097 12.908 -25.891 1.00 92.94 437 PRO A N 1
ATOM 3353 C CA . PRO A 1 437 ? 22.176 13.883 -25.948 1.00 92.94 437 PRO A CA 1
ATOM 3354 C C . PRO A 1 437 ? 22.749 13.963 -27.376 1.00 92.94 437 PRO A C 1
ATOM 3356 O O . PRO A 1 437 ? 22.857 12.929 -28.041 1.00 92.94 437 PRO A O 1
ATOM 3359 N N . PRO A 1 438 ? 23.142 15.158 -27.856 1.00 94.94 438 PRO A N 1
ATOM 3360 C CA . PRO A 1 438 ? 23.673 15.313 -29.205 1.00 94.94 438 PRO A CA 1
ATOM 3361 C C . PRO A 1 438 ? 25.023 14.585 -29.355 1.00 94.94 438 PRO A C 1
ATOM 3363 O O . PRO A 1 438 ? 25.815 14.578 -28.401 1.00 94.94 438 PRO A O 1
ATOM 3366 N N . PRO A 1 439 ? 25.345 14.032 -30.542 1.00 95.44 439 PRO A N 1
ATOM 3367 C CA . PRO A 1 439 ? 26.550 13.224 -30.738 1.00 95.44 439 PRO A CA 1
ATOM 3368 C C . PRO A 1 439 ? 27.857 13.914 -30.341 1.00 95.44 439 PRO A C 1
ATOM 3370 O O . PRO A 1 439 ? 28.741 13.281 -29.766 1.00 95.44 439 PRO A O 1
ATOM 3373 N N . GLU A 1 440 ? 27.985 15.223 -30.581 1.00 93.44 440 GLU A N 1
ATOM 3374 C CA . GLU A 1 440 ? 29.210 15.950 -30.226 1.00 93.44 440 GLU A CA 1
ATOM 3375 C C . GLU A 1 440 ? 29.411 16.052 -28.707 1.00 93.44 440 GLU A C 1
ATOM 3377 O O . GLU A 1 440 ? 30.533 15.897 -28.225 1.00 93.44 440 GLU A O 1
ATOM 3382 N N . ALA A 1 441 ? 28.334 16.222 -27.932 1.00 93.94 441 ALA A N 1
ATOM 3383 C CA . ALA A 1 441 ? 28.426 16.233 -26.472 1.00 93.94 441 ALA A CA 1
ATOM 3384 C C . ALA A 1 441 ? 28.893 14.871 -25.939 1.00 93.94 441 ALA A C 1
ATOM 3386 O O . ALA A 1 441 ? 29.754 14.806 -25.061 1.00 93.94 441 ALA A O 1
ATOM 3387 N N . ILE A 1 442 ? 28.386 13.779 -26.516 1.00 95.19 442 ILE A N 1
ATOM 3388 C CA . ILE A 1 442 ? 28.798 12.421 -26.150 1.00 95.19 442 ILE A CA 1
ATOM 3389 C C . ILE A 1 442 ? 30.246 12.130 -26.554 1.00 95.19 442 ILE A C 1
ATOM 3391 O O . ILE A 1 442 ? 30.987 11.548 -25.763 1.00 95.19 442 ILE A O 1
ATOM 3395 N N . ARG A 1 443 ? 30.697 12.584 -27.729 1.00 93.06 443 ARG A N 1
ATOM 3396 C CA . ARG A 1 443 ? 32.105 12.462 -28.155 1.00 93.06 443 ARG A CA 1
ATOM 3397 C C . ARG A 1 443 ? 33.059 13.178 -27.199 1.00 93.06 443 ARG A C 1
ATOM 3399 O O . ARG A 1 443 ? 34.107 12.637 -26.860 1.00 93.06 443 ARG A O 1
ATOM 3406 N N . ILE A 1 444 ? 32.688 14.369 -26.725 1.00 93.62 444 ILE A N 1
ATOM 3407 C CA . ILE A 1 444 ? 33.463 15.095 -25.709 1.00 93.62 444 ILE A CA 1
ATOM 3408 C C . ILE A 1 444 ? 33.498 14.309 -24.390 1.00 93.62 444 ILE A C 1
ATOM 3410 O O . ILE A 1 444 ? 34.571 14.184 -23.797 1.00 93.62 444 ILE A O 1
ATOM 3414 N N . ALA A 1 445 ? 32.352 13.774 -23.953 1.00 92.94 445 ALA A N 1
ATOM 3415 C CA . ALA A 1 445 ? 32.213 13.030 -22.699 1.00 92.94 445 ALA A CA 1
ATOM 3416 C C . ALA A 1 445 ? 32.951 11.676 -22.695 1.00 92.94 445 ALA A C 1
ATOM 3418 O O . ALA A 1 445 ? 33.484 11.272 -21.663 1.00 92.94 445 ALA A O 1
ATOM 3419 N N . LYS A 1 446 ? 33.014 10.977 -23.839 1.00 90.94 446 LYS A N 1
ATOM 3420 C CA . LYS A 1 446 ? 33.686 9.669 -23.969 1.00 90.94 446 LYS A CA 1
ATOM 3421 C C . LYS A 1 446 ? 35.200 9.774 -23.749 1.00 90.94 446 LYS A C 1
ATOM 3423 O O . LYS A 1 446 ? 35.825 8.864 -23.210 1.00 90.94 446 LYS A O 1
ATOM 3428 N N . GLU A 1 447 ? 35.806 10.895 -24.134 1.00 90.25 447 GLU A N 1
ATOM 3429 C CA . GLU A 1 447 ? 37.245 11.111 -24.003 1.00 90.25 447 GLU A CA 1
ATOM 3430 C C . GLU A 1 447 ? 37.583 11.940 -22.757 1.00 90.25 447 GLU A C 1
ATOM 3432 O O . GLU A 1 447 ? 37.382 13.158 -22.731 1.00 90.25 447 GLU A O 1
ATOM 3437 N N . LYS A 1 448 ? 38.208 11.310 -21.750 1.00 91.19 448 LYS A N 1
ATOM 3438 C CA . LYS A 1 448 ? 38.627 11.974 -20.494 1.00 91.19 448 LYS A CA 1
ATOM 3439 C C . LYS A 1 448 ? 39.368 13.298 -20.731 1.00 91.19 448 LYS A C 1
ATOM 3441 O O . LYS A 1 448 ? 39.099 14.291 -20.057 1.00 91.19 448 LYS A O 1
ATOM 3446 N N . SER A 1 449 ? 40.276 13.339 -21.711 1.00 93.31 449 SER A N 1
ATOM 3447 C CA . SER A 1 449 ? 41.067 14.537 -22.030 1.00 93.31 449 SER A CA 1
ATOM 3448 C C . SER A 1 449 ? 40.231 15.662 -22.655 1.00 93.31 449 SER A C 1
ATOM 3450 O O . SER A 1 449 ? 40.483 16.837 -22.376 1.00 93.31 449 SER A O 1
ATOM 3452 N N . ARG A 1 450 ? 39.239 15.335 -23.499 1.00 92.12 450 ARG A N 1
ATOM 3453 C CA . ARG A 1 450 ? 38.308 16.314 -24.086 1.00 92.12 450 ARG A CA 1
ATOM 3454 C C . ARG A 1 450 ?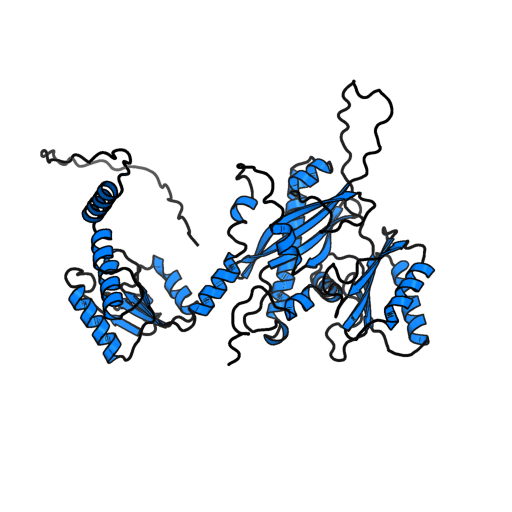 37.325 16.811 -23.038 1.00 92.12 450 ARG A C 1
ATOM 3456 O O . ARG A 1 450 ? 37.122 18.017 -22.961 1.00 92.12 450 ARG A O 1
ATOM 3463 N N . THR A 1 451 ? 36.812 15.922 -22.190 1.00 93.50 451 THR A N 1
ATOM 3464 C CA . THR A 1 451 ? 35.969 16.279 -21.042 1.00 93.50 451 THR A CA 1
ATOM 3465 C C . THR A 1 451 ? 36.682 17.274 -20.131 1.00 93.50 451 THR A C 1
ATOM 3467 O O . THR A 1 451 ? 36.153 18.349 -19.863 1.00 93.50 451 THR A O 1
ATOM 3470 N N . HIS A 1 452 ? 37.917 16.975 -19.714 1.00 92.50 452 HIS A N 1
ATOM 3471 C CA . HIS A 1 452 ? 38.690 17.865 -18.846 1.00 92.50 452 HIS A CA 1
ATOM 3472 C C . HIS A 1 452 ? 38.919 19.243 -19.484 1.00 92.50 452 HIS A C 1
ATOM 3474 O O . HIS A 1 452 ? 38.666 20.267 -18.855 1.00 92.50 452 HIS A O 1
ATOM 3480 N N . ARG A 1 453 ? 39.323 19.286 -20.763 1.00 93.12 453 ARG A N 1
ATOM 3481 C CA . ARG A 1 453 ? 39.488 20.550 -21.500 1.00 93.12 453 ARG A CA 1
ATOM 3482 C C . ARG A 1 453 ? 38.184 21.334 -21.624 1.00 93.12 453 ARG A C 1
ATOM 3484 O O . ARG A 1 453 ? 38.209 22.554 -21.493 1.00 93.12 453 ARG A O 1
ATOM 3491 N N . HIS A 1 454 ? 37.067 20.653 -21.866 1.00 91.38 454 HIS A N 1
ATOM 3492 C CA . HIS A 1 454 ? 35.753 21.279 -21.960 1.00 91.38 454 HIS A CA 1
ATOM 3493 C C . HIS A 1 454 ? 35.339 21.904 -20.621 1.00 91.38 454 HIS A C 1
ATOM 3495 O O . HIS A 1 454 ? 34.979 23.078 -20.586 1.00 91.38 454 HIS A O 1
ATOM 3501 N N . LEU A 1 455 ? 35.493 21.173 -19.511 1.00 91.88 455 LEU A N 1
ATOM 3502 C CA . LEU A 1 455 ? 35.203 21.676 -18.164 1.00 91.88 455 LEU A CA 1
ATOM 3503 C C . LEU A 1 455 ? 36.115 22.849 -17.771 1.00 91.88 455 LEU A C 1
ATOM 3505 O O . LEU A 1 455 ? 35.630 23.852 -17.256 1.00 91.88 455 LEU A O 1
ATOM 3509 N N . LEU A 1 456 ? 37.417 22.778 -18.075 1.00 89.56 456 LEU A N 1
ATOM 3510 C CA . LEU A 1 456 ? 38.339 23.904 -17.879 1.00 89.56 456 LEU A CA 1
ATOM 3511 C C . LEU A 1 456 ? 37.959 25.128 -18.724 1.00 89.56 456 LEU A C 1
ATOM 3513 O O . LEU A 1 456 ? 38.097 26.261 -18.266 1.00 89.56 456 LEU A O 1
ATOM 3517 N N . GLY A 1 457 ? 37.493 24.915 -19.957 1.00 87.88 457 GLY A N 1
ATOM 3518 C CA . GLY A 1 457 ? 36.989 25.978 -20.825 1.00 87.88 457 GLY A CA 1
ATOM 3519 C C . GLY A 1 457 ? 35.752 26.663 -20.242 1.00 87.88 457 GLY A C 1
ATOM 3520 O O . GLY A 1 457 ? 35.688 27.892 -20.226 1.00 87.88 457 GLY A O 1
ATOM 3521 N N . LEU A 1 458 ? 34.819 25.881 -19.690 1.00 84.75 458 LEU A N 1
ATOM 3522 C CA . LEU A 1 458 ? 33.632 26.400 -19.010 1.00 84.75 458 LEU A CA 1
ATOM 3523 C C . LEU A 1 458 ? 34.004 27.214 -17.764 1.00 84.75 458 LEU A C 1
ATOM 3525 O O . LEU A 1 458 ? 33.535 28.339 -17.630 1.00 84.75 458 LEU A O 1
ATOM 3529 N N . LEU A 1 459 ? 34.918 26.720 -16.923 1.00 78.25 459 LEU A N 1
ATOM 3530 C CA . LEU A 1 459 ? 35.392 27.427 -15.722 1.00 78.25 459 LEU A CA 1
ATOM 3531 C C . LEU A 1 459 ? 36.023 28.790 -16.042 1.00 78.25 459 LEU A C 1
ATOM 3533 O O . LEU A 1 459 ? 35.779 29.774 -15.344 1.00 78.25 459 LEU A O 1
ATOM 3537 N N . LYS A 1 460 ? 36.790 28.874 -17.137 1.00 74.00 460 LYS A N 1
ATOM 3538 C CA . LYS A 1 460 ? 37.350 30.145 -17.629 1.00 74.00 460 LYS A CA 1
ATOM 3539 C C . LYS A 1 460 ? 36.267 31.115 -18.106 1.00 74.00 460 LYS A C 1
ATOM 3541 O O . LYS A 1 460 ? 36.448 32.321 -17.981 1.00 74.00 460 LYS A O 1
ATOM 3546 N N . SER A 1 461 ? 35.156 30.602 -18.633 1.00 70.88 461 SER A N 1
ATOM 3547 C CA . SER A 1 461 ? 34.024 31.416 -19.092 1.00 70.88 461 SER A CA 1
ATOM 3548 C C . SER A 1 461 ? 33.066 31.846 -17.970 1.00 70.88 461 SER A C 1
ATOM 3550 O O . SER A 1 461 ? 32.418 32.879 -18.104 1.00 70.88 461 SER A O 1
ATOM 3552 N N . THR A 1 462 ? 32.999 31.106 -16.855 1.00 68.62 462 THR A N 1
ATOM 3553 C CA . THR A 1 462 ? 32.087 31.377 -15.723 1.00 68.62 462 THR A CA 1
ATOM 3554 C C . THR A 1 462 ? 32.753 32.067 -14.527 1.00 68.62 462 THR A C 1
ATOM 3556 O O . THR A 1 462 ? 32.103 32.272 -13.502 1.00 68.62 462 THR A O 1
ATOM 3559 N N . GLY A 1 463 ? 34.037 32.434 -14.621 1.00 58.34 463 GLY A N 1
ATOM 3560 C CA . GLY A 1 463 ? 34.736 33.254 -13.619 1.00 58.34 463 GLY A CA 1
ATOM 3561 C C . GLY A 1 463 ? 34.882 32.621 -12.228 1.00 58.34 463 GLY A C 1
ATOM 3562 O O . GLY A 1 463 ? 35.163 33.327 -11.262 1.00 58.34 463 GLY A O 1
ATOM 3563 N N . THR A 1 464 ? 34.681 31.309 -12.095 1.00 55.78 464 THR A N 1
ATOM 3564 C CA . THR A 1 464 ? 34.699 30.599 -10.808 1.00 55.78 464 THR A CA 1
ATOM 3565 C C . THR A 1 464 ? 35.960 29.742 -10.707 1.00 55.78 464 THR A C 1
ATOM 3567 O O . THR A 1 464 ? 36.083 28.718 -11.374 1.00 55.78 464 THR A O 1
ATOM 3570 N N . ASN A 1 465 ? 36.916 30.166 -9.874 1.00 45.56 465 ASN A N 1
ATOM 3571 C CA . ASN A 1 465 ? 38.113 29.385 -9.557 1.00 45.56 465 ASN A CA 1
ATOM 3572 C C . ASN A 1 465 ? 37.765 28.298 -8.530 1.00 45.56 465 ASN A C 1
ATOM 3574 O O . ASN A 1 465 ? 37.457 28.617 -7.383 1.00 45.56 465 ASN A O 1
ATOM 3578 N N . LEU A 1 466 ? 37.865 27.024 -8.915 1.00 47.47 466 LEU A N 1
ATOM 3579 C CA . LEU A 1 466 ? 38.019 25.920 -7.967 1.00 47.47 466 LEU A CA 1
ATOM 3580 C C . LEU A 1 466 ? 39.463 25.412 -8.011 1.00 47.47 466 LEU A C 1
ATOM 3582 O O . LEU A 1 466 ? 40.105 25.382 -9.060 1.00 47.47 466 LEU A O 1
ATOM 3586 N N . ILE A 1 467 ? 39.942 25.084 -6.816 1.00 45.28 467 ILE A N 1
ATOM 3587 C CA . ILE A 1 467 ? 41.311 24.760 -6.419 1.00 45.28 467 ILE A CA 1
ATOM 3588 C C . ILE A 1 467 ? 41.944 23.711 -7.344 1.00 45.28 467 ILE A C 1
ATOM 3590 O O . ILE A 1 467 ? 41.317 22.722 -7.722 1.00 45.28 467 ILE A O 1
ATOM 3594 N N . SER A 1 468 ? 43.209 23.957 -7.682 1.00 40.81 468 SER A N 1
ATOM 3595 C CA . SER A 1 468 ? 44.110 23.094 -8.445 1.00 40.81 468 SER A CA 1
ATOM 3596 C C . SER A 1 468 ? 44.046 21.632 -7.997 1.00 40.81 468 SER A C 1
ATOM 3598 O O . SER A 1 468 ? 44.485 21.299 -6.898 1.00 40.81 468 SER A O 1
ATOM 3600 N N . VAL A 1 469 ? 43.567 20.758 -8.882 1.00 39.41 469 VAL A N 1
ATOM 3601 C CA . VAL A 1 469 ? 43.914 19.334 -8.849 1.00 39.41 469 VAL A CA 1
ATOM 3602 C C . VAL A 1 469 ? 45.154 19.180 -9.724 1.00 39.41 469 VAL A C 1
ATOM 3604 O O . VAL A 1 469 ? 45.135 19.558 -10.897 1.00 39.41 469 VAL A O 1
ATOM 3607 N N . GLU A 1 470 ? 46.242 18.717 -9.113 1.00 39.59 470 GLU A N 1
ATOM 3608 C CA . GLU A 1 470 ? 47.561 18.551 -9.725 1.00 39.59 470 GLU A CA 1
ATOM 3609 C C . GLU A 1 470 ? 47.501 17.774 -11.050 1.00 39.59 470 GLU A C 1
ATOM 3611 O O . GLU A 1 470 ? 46.776 16.788 -11.200 1.00 39.59 470 GLU A O 1
ATOM 3616 N N . GLN A 1 471 ? 48.292 18.227 -12.026 1.00 37.06 471 GLN A N 1
ATOM 3617 C CA . GLN A 1 471 ? 48.561 17.467 -13.244 1.00 37.06 471 GLN A CA 1
ATOM 3618 C C . GLN A 1 471 ? 49.360 16.204 -12.886 1.00 37.06 471 GLN A C 1
ATOM 3620 O O . GLN A 1 471 ? 50.333 16.319 -12.141 1.00 37.06 471 GLN A O 1
ATOM 3625 N N . PRO A 1 472 ? 49.054 15.022 -13.451 1.00 34.75 472 PRO A N 1
ATOM 3626 C CA . PRO A 1 472 ? 49.986 13.912 -13.382 1.00 34.75 472 PRO A CA 1
ATOM 3627 C C . PRO A 1 472 ? 51.161 14.234 -14.308 1.00 34.75 472 PRO A C 1
ATOM 3629 O O . PRO A 1 472 ? 51.027 14.241 -15.535 1.00 34.75 472 PRO A O 1
ATOM 3632 N N . SER A 1 473 ? 52.309 14.549 -13.715 1.00 37.69 473 SER A N 1
ATOM 3633 C CA . SER A 1 473 ? 53.584 14.584 -14.417 1.00 37.69 473 SER A CA 1
ATOM 3634 C C . SER A 1 473 ? 53.933 13.167 -14.871 1.00 37.69 473 SER A C 1
ATOM 3636 O O . SER A 1 473 ? 53.961 12.218 -14.092 1.00 37.69 473 SER A O 1
ATOM 3638 N N . GLY A 1 474 ? 54.180 13.019 -16.165 1.00 31.47 474 GLY A N 1
ATOM 3639 C CA . GLY A 1 474 ? 54.624 11.767 -16.758 1.00 31.47 474 GLY A CA 1
ATOM 3640 C C . GLY A 1 474 ? 55.346 12.060 -18.058 1.00 31.47 474 GLY A C 1
ATOM 3641 O O . GLY A 1 474 ? 54.780 11.878 -19.133 1.00 31.47 474 GLY A O 1
ATOM 3642 N N . GLN A 1 475 ? 56.573 12.571 -17.955 1.00 28.47 475 GLN A N 1
ATOM 3643 C CA . GLN A 1 475 ? 57.554 12.408 -19.024 1.00 28.47 475 GLN A CA 1
ATOM 3644 C C . GLN A 1 475 ? 58.344 11.108 -18.805 1.00 28.47 475 GLN A C 1
ATOM 3646 O O . GLN A 1 475 ? 58.439 10.638 -17.671 1.00 28.47 475 GLN A O 1
ATOM 3651 N N . PRO A 1 476 ? 58.822 10.494 -19.899 1.00 39.22 476 PRO A N 1
ATOM 3652 C CA . PRO A 1 476 ? 59.284 9.119 -19.926 1.00 39.22 476 PRO A CA 1
ATOM 3653 C C . PRO A 1 476 ? 60.726 9.049 -19.444 1.00 39.22 476 PRO A C 1
ATOM 3655 O O . PRO A 1 476 ? 61.556 9.802 -19.937 1.00 39.22 476 PRO A O 1
ATOM 3658 N N . ASP A 1 477 ? 61.039 8.105 -18.562 1.00 27.55 477 ASP A N 1
ATOM 3659 C CA . ASP A 1 477 ? 62.424 7.725 -18.335 1.00 27.55 477 ASP A CA 1
ATOM 3660 C C . ASP A 1 477 ? 62.571 6.220 -18.106 1.00 27.55 477 ASP A C 1
ATOM 3662 O O . ASP A 1 477 ? 61.932 5.626 -17.245 1.00 27.55 477 ASP A O 1
ATOM 3666 N N . SER A 1 478 ? 63.467 5.681 -18.934 1.00 25.92 478 SER A N 1
ATOM 3667 C CA . SER A 1 478 ? 64.409 4.578 -18.727 1.00 25.92 478 SER A CA 1
ATOM 3668 C C . SER A 1 478 ? 63.949 3.178 -18.279 1.00 25.92 478 SER A C 1
ATOM 3670 O O . SER A 1 478 ? 63.343 2.947 -17.241 1.00 25.92 478 SER A O 1
ATOM 3672 N N . LEU A 1 479 ? 64.389 2.218 -19.104 1.00 31.53 479 LEU A N 1
ATOM 3673 C CA . LEU A 1 479 ? 64.659 0.812 -18.802 1.00 31.53 479 LEU A CA 1
ATOM 3674 C C . LEU A 1 479 ? 65.035 0.539 -17.336 1.00 31.53 479 LEU A C 1
ATOM 3676 O O . LEU A 1 479 ? 66.073 1.019 -16.886 1.00 31.53 479 LEU A O 1
ATOM 3680 N N . VAL A 1 480 ? 64.303 -0.371 -16.685 1.00 26.30 480 VAL A N 1
ATOM 3681 C CA . VAL A 1 480 ? 64.851 -1.281 -15.665 1.00 26.30 480 VAL A CA 1
ATOM 3682 C C . VAL A 1 480 ? 64.201 -2.661 -15.837 1.00 26.30 480 VAL A C 1
ATOM 3684 O O . VAL A 1 480 ? 63.007 -2.776 -16.108 1.00 26.30 480 VAL A O 1
ATOM 3687 N N . GLU A 1 481 ? 65.047 -3.684 -15.770 1.00 25.34 481 GLU A N 1
ATOM 3688 C CA . GLU A 1 481 ? 64.854 -5.086 -16.144 1.00 25.34 481 GLU A CA 1
ATOM 3689 C C . GLU A 1 481 ? 63.784 -5.847 -15.341 1.00 25.34 481 GLU A C 1
ATOM 3691 O O . GLU A 1 481 ? 63.532 -5.582 -14.167 1.00 25.34 481 GLU A O 1
ATOM 3696 N N . PHE A 1 482 ? 63.196 -6.858 -15.990 1.00 26.83 482 PHE A N 1
ATOM 3697 C CA . PHE A 1 482 ? 62.334 -7.864 -15.370 1.00 26.83 482 PHE A CA 1
ATOM 3698 C C . PHE A 1 482 ? 63.165 -8.859 -14.547 1.00 26.83 482 PHE A C 1
ATOM 3700 O O . PHE A 1 482 ? 63.996 -9.575 -15.102 1.00 26.83 482 PHE A O 1
ATOM 3707 N N . GLY A 1 483 ? 62.880 -8.951 -13.248 1.00 24.31 483 GLY A N 1
ATOM 3708 C CA . GLY A 1 483 ? 63.220 -10.100 -12.409 1.00 24.31 483 GLY A CA 1
ATOM 3709 C C . GLY A 1 483 ? 61.954 -10.883 -12.062 1.00 24.31 483 GLY A C 1
ATOM 3710 O O . GLY A 1 483 ? 61.006 -10.317 -11.518 1.00 24.31 483 GLY A O 1
ATOM 3711 N N . GLU A 1 484 ? 61.930 -12.162 -12.430 1.00 28.41 484 GLU A N 1
ATOM 3712 C CA . GLU A 1 484 ? 60.920 -13.143 -12.023 1.00 28.41 484 GLU A CA 1
ATOM 3713 C C . GLU A 1 484 ? 61.031 -13.501 -10.524 1.00 28.41 484 GLU A C 1
ATOM 3715 O O . GLU A 1 484 ? 62.054 -13.259 -9.890 1.00 28.41 484 GLU A O 1
ATOM 3720 N N . ASP A 1 485 ? 59.966 -14.140 -10.024 1.00 26.28 485 ASP A N 1
ATOM 3721 C CA . ASP A 1 485 ? 59.740 -14.719 -8.688 1.00 26.28 485 ASP A CA 1
ATOM 3722 C C . ASP A 1 485 ? 59.413 -13.778 -7.507 1.00 26.28 485 ASP A C 1
ATOM 3724 O O . ASP A 1 485 ? 60.273 -13.187 -6.873 1.00 26.28 485 ASP A O 1
ATOM 3728 N N . GLU A 1 486 ? 58.134 -13.750 -7.100 1.00 26.38 486 GLU A N 1
ATOM 3729 C CA . GLU A 1 486 ? 57.684 -14.579 -5.967 1.00 26.38 486 GLU A CA 1
ATOM 3730 C C . GLU A 1 486 ? 56.149 -14.574 -5.803 1.00 26.38 486 GLU A C 1
ATOM 3732 O O . GLU A 1 486 ? 55.475 -13.553 -5.657 1.00 26.38 486 GLU A O 1
ATOM 3737 N N . ARG A 1 487 ? 55.577 -15.782 -5.785 1.00 27.34 487 ARG A N 1
ATOM 3738 C CA . ARG A 1 487 ? 54.209 -16.068 -5.333 1.00 27.34 487 ARG A CA 1
ATOM 3739 C C . ARG A 1 487 ? 54.133 -15.951 -3.805 1.00 27.34 487 ARG A C 1
ATOM 3741 O O . ARG A 1 487 ? 54.849 -16.690 -3.139 1.00 27.34 487 ARG A O 1
ATOM 3748 N N . ARG A 1 488 ? 53.130 -15.234 -3.267 1.00 26.30 488 ARG A N 1
ATOM 3749 C CA . ARG A 1 488 ? 52.115 -15.728 -2.289 1.00 26.30 488 ARG A CA 1
ATOM 3750 C C . ARG A 1 488 ? 51.405 -14.589 -1.534 1.00 26.30 488 ARG A C 1
ATOM 3752 O O . ARG A 1 488 ? 52.014 -13.898 -0.735 1.00 26.30 488 ARG A O 1
ATOM 3759 N N . GLY A 1 489 ? 50.069 -14.595 -1.610 1.00 23.58 489 GLY A N 1
ATOM 3760 C CA . GLY A 1 489 ? 49.231 -14.584 -0.402 1.00 23.58 489 GLY A CA 1
ATOM 3761 C C . GLY A 1 489 ? 48.388 -13.338 -0.093 1.00 23.58 489 GLY A C 1
ATOM 3762 O O . GLY A 1 489 ? 48.923 -12.326 0.331 1.00 23.58 489 GLY A O 1
ATOM 3763 N N . ARG A 1 490 ? 47.056 -13.557 -0.084 1.00 25.19 490 ARG A N 1
ATOM 3764 C CA . ARG A 1 490 ? 45.985 -12.800 0.619 1.00 25.19 490 ARG A CA 1
ATOM 3765 C C . ARG A 1 490 ? 45.637 -11.427 0.004 1.00 25.19 490 ARG A C 1
ATOM 3767 O O . ARG A 1 490 ? 46.498 -10.727 -0.480 1.00 25.19 490 ARG A O 1
ATOM 3774 N N . GLN A 1 491 ? 44.392 -10.957 -0.032 1.00 26.08 491 GLN A N 1
ATOM 3775 C CA . GLN A 1 491 ? 43.141 -11.387 0.588 1.00 26.08 491 GLN A CA 1
ATOM 3776 C C . GLN A 1 491 ? 41.981 -10.745 -0.192 1.00 26.08 491 GLN A C 1
ATOM 3778 O O . GLN A 1 491 ? 42.098 -9.627 -0.689 1.00 26.08 491 GLN A O 1
ATOM 3783 N N . GLN A 1 492 ? 40.859 -11.458 -0.276 1.00 31.86 492 GLN A N 1
ATOM 3784 C CA . GLN A 1 492 ? 39.574 -10.929 -0.723 1.00 31.86 492 GLN A CA 1
ATOM 3785 C C . GLN A 1 492 ? 39.200 -9.687 0.098 1.00 31.86 492 GLN A C 1
ATOM 3787 O O . GLN A 1 492 ? 39.030 -9.794 1.308 1.00 31.86 492 GLN A O 1
ATOM 3792 N N . ASN A 1 493 ? 38.986 -8.551 -0.563 1.00 25.66 493 ASN A N 1
ATOM 3793 C CA . ASN A 1 493 ? 38.113 -7.503 -0.048 1.00 25.66 493 ASN A CA 1
ATOM 3794 C C . ASN A 1 493 ? 37.001 -7.290 -1.070 1.00 25.66 493 ASN A C 1
ATOM 3796 O O . ASN A 1 493 ? 37.205 -6.731 -2.147 1.00 25.66 493 ASN A O 1
ATOM 3800 N N . GLY A 1 494 ? 35.828 -7.825 -0.730 1.00 24.00 494 GLY A N 1
ATOM 3801 C CA . GLY A 1 494 ? 34.605 -7.652 -1.490 1.00 24.00 494 GLY A CA 1
ATOM 3802 C C . GLY A 1 494 ? 34.213 -6.182 -1.517 1.00 24.00 494 GLY A C 1
ATOM 3803 O O . GLY A 1 494 ? 33.849 -5.604 -0.493 1.00 24.00 494 GLY A O 1
ATOM 3804 N N . MET A 1 495 ? 34.261 -5.584 -2.704 1.00 21.95 495 MET A N 1
ATOM 3805 C CA . MET A 1 495 ? 33.550 -4.344 -2.972 1.00 21.95 495 MET A CA 1
ATOM 3806 C C . MET A 1 495 ? 32.051 -4.622 -2.850 1.00 21.95 495 MET A C 1
ATOM 3808 O O . MET A 1 495 ? 31.471 -5.389 -3.619 1.00 21.95 495 MET A O 1
ATOM 3812 N N . LYS A 1 496 ? 31.444 -4.011 -1.830 1.00 22.48 496 LYS A N 1
ATOM 3813 C CA . LYS A 1 496 ? 29.996 -3.926 -1.656 1.00 22.48 496 LYS A CA 1
ATOM 3814 C C . LYS A 1 496 ? 29.411 -3.233 -2.886 1.00 22.48 496 LYS A C 1
ATOM 3816 O O . LYS A 1 496 ? 29.734 -2.081 -3.162 1.00 22.48 496 LYS A O 1
ATOM 3821 N N . TYR A 1 497 ? 28.567 -3.950 -3.619 1.00 24.44 497 TYR A N 1
ATOM 3822 C CA . TYR A 1 497 ? 27.810 -3.400 -4.734 1.00 24.44 497 TYR A CA 1
ATOM 3823 C C . TYR A 1 497 ? 26.766 -2.413 -4.204 1.00 24.44 497 TYR A C 1
ATOM 3825 O O . TYR A 1 497 ? 25.882 -2.776 -3.427 1.00 24.44 497 TYR A O 1
ATOM 3833 N N . LEU A 1 498 ? 26.892 -1.161 -4.637 1.00 21.73 498 LEU A N 1
ATOM 3834 C CA . LEU A 1 498 ? 25.889 -0.118 -4.495 1.00 21.73 498 LEU A CA 1
ATOM 3835 C C . LEU A 1 498 ? 24.735 -0.453 -5.454 1.00 21.73 498 LEU A C 1
ATOM 3837 O O . LEU A 1 498 ? 24.806 -0.181 -6.651 1.00 21.73 498 LEU A O 1
ATOM 3841 N N . HIS A 1 499 ? 23.698 -1.113 -4.942 1.00 23.06 499 HIS A N 1
ATOM 3842 C CA . HIS A 1 499 ? 22.424 -1.227 -5.643 1.00 23.06 499 HIS A CA 1
ATOM 3843 C C . HIS A 1 499 ? 21.724 0.130 -5.572 1.00 23.06 499 HIS A C 1
ATOM 3845 O O . HIS A 1 499 ? 21.097 0.460 -4.570 1.00 23.06 499 HIS A O 1
ATOM 3851 N N . ILE A 1 500 ? 21.882 0.928 -6.625 1.00 24.66 500 ILE A N 1
ATOM 3852 C CA . ILE A 1 500 ? 21.030 2.086 -6.879 1.00 24.66 500 ILE A CA 1
ATOM 3853 C C . ILE A 1 500 ? 19.741 1.524 -7.489 1.00 24.66 500 ILE A C 1
ATOM 3855 O O . ILE A 1 500 ? 19.781 0.971 -8.591 1.00 24.66 500 ILE A O 1
ATOM 3859 N N . TYR A 1 501 ? 18.647 1.597 -6.732 1.00 32.44 501 TYR A N 1
ATOM 3860 C CA . TYR A 1 501 ? 17.280 1.476 -7.240 1.00 32.44 501 TYR A CA 1
ATOM 3861 C C . TYR A 1 501 ? 16.697 2.871 -7.416 1.00 32.44 501 TYR A C 1
ATOM 3863 O O . TYR A 1 501 ? 16.940 3.708 -6.515 1.00 32.44 501 TYR A O 1
#

Radius of gyration: 32.72 Å; chains: 1; bounding box: 107×50×95 Å

pLDDT: mean 79.82, std 20.45, range [21.73, 98.19]